Protein AF-A0AAD4LVZ8-F1 (afdb_monomer)

InterPro domains:
  IPR027417 P-loop containing nucleoside triphosphate hydrolase [SSF52540] (159-221)
  IPR052980 Crinkler effector [PTHR33129] (155-335)

Mean predicted aligned error: 11.31 Å

Secondary structure (DSSP, 8-state):
------------------------TT-EEEE-TTS-EEEEEPPPSSS--HHHHHHTS-GGGS--TTPPPHHHHHHHHHT-S-TT-EEE----------HHHHHHHHHHHHHHHHHHHTTS-GGGT-EEEE-SSTT-EEEEE-HHHHHHHTGGGGT---S-EEE-HHHHHHHHHHHHHHHHTTTTT--EEEEE--TTSSHHHHHHHHHHHHHHTT--EEEEEETTEEEEEETTEEEEE-S---PPPTT-EEEEE--SS--S--HHHHHTBSTTSBEEEEEE-S-GGGTHHHHHHTT-EEEEPPPPPHHHHHHHHHHTT--HHHHHHHHHHH-S-HHHHHHHHH-GGGHHHHHHHHHHHHHHHHHHHHHH-SS---TTTTTTT-EEEES-SSTTTTT-EEEE---HHHHHHHHHHHHTS-HHHHHHHHHHHHH-GGGHHHHHHHHHHHHHHHHHH-TTS--------------

Solvent-accessible surface area (backbone atoms only — not comparable to full-atom values): 27096 Å² total; per-residue (Å²): 145,79,87,82,84,81,83,81,83,81,89,85,83,91,84,86,82,91,85,84,85,85,89,65,92,70,61,47,83,43,84,46,100,80,81,49,76,34,46,41,46,71,72,70,93,62,100,68,63,67,64,63,56,49,63,68,57,73,59,84,81,53,92,62,88,87,68,77,51,56,68,55,52,47,56,51,44,74,70,37,94,58,74,70,59,56,76,58,68,72,80,71,79,74,83,70,68,52,68,66,62,54,51,54,51,35,45,58,21,41,45,40,42,42,77,67,25,51,63,27,68,66,75,80,58,48,44,81,46,80,42,95,54,88,91,46,70,44,42,26,33,46,43,69,52,44,57,70,37,34,44,53,66,70,73,46,82,70,62,58,50,75,58,51,72,65,51,54,54,52,50,53,57,50,55,51,50,63,70,48,15,62,83,64,55,25,16,31,36,40,36,29,31,49,82,40,54,46,58,71,57,43,54,50,50,50,51,52,54,33,27,23,68,58,43,40,34,31,42,52,72,52,59,48,25,32,37,42,37,51,98,90,44,56,47,75,42,80,49,84,54,74,85,53,60,69,74,19,36,33,38,27,72,32,43,96,89,25,44,55,72,30,63,38,53,60,77,24,43,33,62,71,28,22,37,34,42,36,32,33,54,80,49,56,92,45,44,51,66,60,30,61,76,32,51,30,45,56,36,33,46,55,62,49,49,73,67,53,47,32,43,55,36,44,76,73,73,44,60,56,66,66,40,50,57,44,34,57,45,74,25,52,37,52,46,60,46,52,48,38,72,77,36,61,87,48,47,66,59,52,51,50,51,34,45,50,38,24,41,52,47,59,71,58,48,54,76,78,54,99,68,72,76,50,76,89,39,32,72,68,57,33,43,48,30,31,70,38,92,49,81,86,34,17,51,40,68,27,46,36,57,76,16,73,58,50,42,49,41,40,52,55,41,40,71,72,46,56,73,65,59,39,50,41,34,54,55,43,39,59,70,34,81,43,27,51,79,47,28,55,59,54,48,54,52,47,53,50,52,50,53,70,74,39,84,83,59,78,80,80,82,75,75,74,79,76,79,79,76,84,125

pLDDT: mean 81.74, std 21.36, range [22.52, 98.69]

Organism: NCBI:txid376703

Foldseek 3Di:
DDDDDDDDDDDDDPDDDDDDDDDDPDWDFDQDPVRATWTKGFDDDDDDDVLVVLVVPPCVVPPDPPDDDSVRQVVVLVPDPCVGIRIDRPPPPPPCPDVVNLQVLVQVLQQLLLVPQALADPVVFKDWFCFPPNVDIWIKGAQVSCVSSSCVSLVDDDGMQTDAPLLVLVVVLQVVCLVCCLVQFAQAEEEEWADQQCLVSSLVVVVSVCSNVNFWEWEDRAQAKIWTQHPVGIDIDRHQDAFAAFRYEYEEEADPRRLEHHPNSLNQGTSGGYHYYYYDYPQCVSPVVSCVVRVYHYFYGAAQDLRSQQSLVVSVVDHSVLSNVLCQQFNRRSVVSVVCVVPVVCVVVLVVLLLVLLLVCLVPQQDDDVPDRCVSNPNRQWTWHFPDSDSVRRRPIAIDRGHPNSLVSNLVSLVPDDPVSNVSNLVRQCPRPRNVPVSVVNVVVNVVVVCVVCVPDDDDPPDPDPPPPPD

Nearest PDB structures (foldseek):
  7dfv-assembly1_B  TM=4.629E-01  e=7.283E-03  Arabidopsis thaliana
  4oi1-assembly1_A  TM=4.804E-01  e=4.986E-02  Caenorhabditis elegans
  4ohz-assembly1_A  TM=3.582E-01  e=1.165E-01  Caenorhabditis elegans
  5f98-assembly1_I  TM=2.697E-01  e=3.887E+00  Homo sapiens

Sequence (471 aa):
MAMSQQVETNSYWERLQDSNPIGSRYLRPAKSHQGRDGFQIEPPGGNKNIFDEIKAIDFSSTNVQGLPSAEELFQHWENSPDRRHLHIIVQVPSVNTPESIKIDLVRGTADRLYCTLWKKPLESIWAPVVVPDPKKTYKYIPQDQLSKLGVKHLGYNEKALLFRDEYRLALNDIEEWSKTRREHDNGGVVIIGHPGLGKTCFLLYLLFHRLSKGLRTAFQILPDSFVLFTDSGAEVFAHRFGELPDGTWALADSNAKNPLPCNSFLDACGPRDAFIVQTSSPDEKRYKTWKKEYNAYGYVMDCFSLTESVALGMIHGFNDQLIKDHCEKWGPSARIMMTLLKKPGLIPEHMRCVKEAARHFIHHFGVHTYNINPSPLSHTLFTIHPKGLSSEYRPIAIMRIETSYLNRFVIEAIAAQDLLQQSEFYFGVSHHSSFKGSAGYMFDMAVLSWLCANSESKELACTPARSVRHN

Structure (mmCIF, N/CA/C/O backbone):
data_AF-A0AAD4LVZ8-F1
#
_entry.id   AF-A0AAD4LVZ8-F1
#
loop_
_atom_site.group_PDB
_atom_site.id
_atom_site.type_symbol
_atom_site.label_atom_id
_atom_site.label_alt_id
_atom_site.label_comp_id
_atom_site.label_asym_id
_atom_site.label_entity_id
_atom_site.label_seq_id
_atom_site.pdbx_PDB_ins_code
_atom_site.Cartn_x
_atom_site.Cartn_y
_atom_site.Cartn_z
_atom_site.occupancy
_atom_site.B_iso_or_equiv
_atom_site.auth_seq_id
_atom_site.auth_comp_id
_atom_site.auth_asym_id
_atom_site.auth_atom_id
_atom_site.pdbx_PDB_model_num
ATOM 1 N N . MET A 1 1 ? 12.621 54.392 -6.111 1.00 38.19 1 MET A N 1
ATOM 2 C CA . MET A 1 1 ? 11.979 54.143 -4.803 1.00 38.19 1 MET A CA 1
ATOM 3 C C . MET A 1 1 ? 11.037 52.961 -4.954 1.00 38.19 1 MET A C 1
ATOM 5 O O . MET A 1 1 ? 9.911 53.135 -5.388 1.00 38.19 1 MET A O 1
ATOM 9 N N . ALA A 1 2 ? 11.535 51.760 -4.682 1.00 26.72 2 ALA A N 1
ATOM 10 C CA . ALA A 1 2 ? 10.748 50.537 -4.578 1.00 26.72 2 ALA A CA 1
ATOM 11 C C . ALA A 1 2 ? 11.467 49.676 -3.536 1.00 26.72 2 ALA A C 1
ATOM 13 O O . ALA A 1 2 ? 12.626 49.311 -3.730 1.00 26.72 2 ALA A O 1
ATOM 14 N N . MET A 1 3 ? 10.830 49.490 -2.382 1.00 24.28 3 MET A N 1
ATOM 15 C CA . MET A 1 3 ? 11.366 48.712 -1.271 1.00 24.28 3 MET A CA 1
ATOM 16 C C . MET A 1 3 ? 11.213 47.223 -1.577 1.00 24.28 3 MET A C 1
ATOM 18 O O . MET A 1 3 ? 10.105 46.706 -1.679 1.00 24.28 3 MET A O 1
ATOM 22 N N . SER A 1 4 ? 12.357 46.562 -1.715 1.00 22.52 4 SER A N 1
ATOM 23 C CA . SER A 1 4 ? 12.526 45.115 -1.668 1.00 22.52 4 SER A CA 1
ATOM 24 C C . SER A 1 4 ? 12.443 44.661 -0.208 1.00 22.52 4 SER A C 1
ATOM 26 O O . SER A 1 4 ? 13.279 45.069 0.596 1.00 22.52 4 SER A O 1
ATOM 28 N N . GLN A 1 5 ? 11.465 43.823 0.139 1.00 24.41 5 GLN A N 1
ATOM 29 C CA . GLN A 1 5 ? 11.477 43.060 1.389 1.00 24.41 5 GLN A CA 1
ATOM 30 C C . GLN A 1 5 ? 11.963 41.640 1.094 1.00 24.41 5 GLN A C 1
ATOM 32 O O . GLN A 1 5 ? 11.228 40.805 0.573 1.00 24.41 5 GLN A O 1
ATOM 37 N N . GLN A 1 6 ? 13.230 41.391 1.429 1.00 22.86 6 GLN A N 1
ATOM 38 C CA . GLN A 1 6 ? 13.752 40.054 1.677 1.00 22.86 6 GLN A CA 1
ATOM 39 C C . GLN A 1 6 ? 13.217 39.589 3.035 1.00 22.86 6 GLN A C 1
ATOM 41 O O . GLN A 1 6 ? 13.383 40.277 4.040 1.00 22.86 6 GLN A O 1
ATOM 46 N N . VAL A 1 7 ? 12.570 38.426 3.061 1.00 22.97 7 VAL A N 1
ATOM 47 C CA . VAL A 1 7 ? 12.257 37.714 4.302 1.00 22.97 7 VAL A CA 1
ATOM 48 C C . VAL A 1 7 ? 13.391 36.724 4.539 1.00 22.97 7 VAL A C 1
ATOM 50 O O . VAL A 1 7 ? 13.455 35.671 3.909 1.00 22.97 7 VAL A O 1
ATOM 53 N N . GLU A 1 8 ? 14.307 37.094 5.428 1.00 22.52 8 GLU A N 1
ATOM 54 C CA . GLU A 1 8 ? 15.280 36.185 6.029 1.00 22.52 8 GLU A CA 1
ATOM 55 C C . GLU A 1 8 ? 14.557 35.286 7.040 1.00 22.52 8 GLU A C 1
ATOM 57 O O . GLU A 1 8 ? 14.100 35.737 8.091 1.00 22.52 8 GLU A O 1
ATOM 62 N N . THR A 1 9 ? 14.441 33.993 6.744 1.00 23.27 9 THR A N 1
ATOM 63 C CA . THR A 1 9 ? 14.051 32.997 7.747 1.00 23.27 9 THR A CA 1
ATOM 64 C C . THR A 1 9 ? 15.297 32.504 8.472 1.00 23.27 9 THR A C 1
ATOM 66 O O . THR A 1 9 ? 16.033 31.663 7.957 1.00 23.27 9 THR A O 1
ATOM 69 N N . ASN A 1 10 ? 15.517 33.042 9.672 1.00 23.52 10 ASN A N 1
ATOM 70 C CA . ASN A 1 10 ? 16.535 32.595 10.618 1.00 23.52 10 ASN A CA 1
ATOM 71 C C . ASN A 1 10 ? 16.346 31.115 11.000 1.00 23.52 10 ASN A C 1
ATOM 73 O O . ASN A 1 10 ? 15.270 30.691 11.427 1.00 23.52 10 ASN A O 1
ATOM 77 N N . SER A 1 11 ? 17.424 30.341 10.872 1.00 26.58 11 SER A N 1
ATOM 78 C CA . SER A 1 11 ? 17.553 28.951 11.308 1.00 26.58 11 SER A CA 1
ATOM 79 C C . SER A 1 11 ? 17.775 28.875 12.820 1.00 26.58 11 SER A C 1
ATOM 81 O O . SER A 1 11 ? 18.769 29.396 13.324 1.00 26.58 11 SER A O 1
ATOM 83 N N . TYR A 1 12 ? 16.886 28.193 13.543 1.00 23.55 12 TYR A N 1
ATOM 84 C CA . TYR A 1 12 ? 17.000 27.994 14.990 1.00 23.55 12 TYR A CA 1
ATOM 85 C C . TYR A 1 12 ? 16.577 26.567 15.372 1.00 23.55 12 TYR A C 1
ATOM 87 O O . TYR A 1 12 ? 15.450 26.379 15.804 1.00 23.55 12 TYR A O 1
ATOM 95 N N . TRP A 1 13 ? 17.443 25.556 15.174 1.00 23.14 13 TRP A N 1
ATOM 96 C CA . TRP A 1 13 ? 17.206 24.172 15.650 1.00 23.14 13 TRP A CA 1
ATOM 97 C C . TRP A 1 13 ? 18.479 23.358 15.971 1.00 23.14 13 TRP A C 1
ATOM 99 O O . TRP A 1 13 ? 18.510 22.144 15.787 1.00 23.14 13 TRP A O 1
ATOM 109 N N . GLU A 1 14 ? 19.515 23.982 16.535 1.00 26.09 14 GLU A N 1
ATOM 110 C CA . GLU A 1 14 ? 20.622 23.244 17.168 1.00 26.09 14 GLU A CA 1
ATOM 111 C C . GLU A 1 14 ? 20.559 23.355 18.693 1.00 26.09 14 GLU A C 1
ATOM 113 O O . GLU A 1 14 ? 21.086 24.298 19.288 1.00 26.09 14 GLU A O 1
ATOM 118 N N . ARG A 1 15 ? 19.872 22.381 19.305 1.00 25.23 15 ARG A N 1
ATOM 119 C CA . ARG A 1 15 ? 20.125 21.777 20.631 1.00 25.23 15 ARG A CA 1
ATOM 120 C C . ARG A 1 15 ? 18.861 21.060 21.096 1.00 25.23 15 ARG A C 1
ATOM 122 O O . ARG A 1 15 ? 17.878 21.726 21.382 1.00 25.23 15 ARG A O 1
ATOM 129 N N . LEU A 1 16 ? 18.913 19.726 21.148 1.00 23.91 16 LEU A N 1
ATOM 130 C CA . LEU A 1 16 ? 18.199 18.821 22.069 1.00 23.91 16 LEU A CA 1
ATOM 131 C C . LEU A 1 16 ? 18.490 17.374 21.622 1.00 23.91 16 LEU A C 1
ATOM 133 O O . LEU A 1 16 ? 17.663 16.688 21.026 1.00 23.91 16 LEU A O 1
ATOM 137 N N . GLN A 1 17 ? 19.727 16.941 21.861 1.00 27.09 17 GLN A N 1
ATOM 138 C CA . GLN A 1 17 ? 20.044 15.530 22.073 1.00 27.09 17 GLN A CA 1
ATOM 139 C C . GLN A 1 17 ? 20.122 15.315 23.589 1.00 27.09 17 GLN A C 1
ATOM 141 O O . GLN A 1 17 ? 20.462 16.242 24.319 1.00 27.09 17 GLN A O 1
ATOM 146 N N . ASP A 1 18 ? 19.780 14.103 24.018 1.00 28.66 18 ASP A N 1
ATOM 147 C CA . ASP A 1 18 ? 19.755 13.600 25.398 1.00 28.66 18 ASP A CA 1
ATOM 148 C C . ASP A 1 18 ? 18.473 13.856 26.202 1.00 28.66 18 ASP A C 1
ATOM 150 O O . ASP A 1 18 ? 18.377 14.712 27.075 1.00 28.66 18 ASP A O 1
ATOM 154 N N . SER A 1 19 ? 17.473 13.004 25.967 1.00 26.59 19 SER A N 1
ATOM 155 C CA . SER A 1 19 ? 16.708 12.386 27.060 1.00 26.59 19 SER A CA 1
ATOM 156 C C . SER A 1 19 ? 15.875 11.221 26.530 1.00 26.59 19 SER A C 1
ATOM 158 O O . SER A 1 19 ? 15.034 11.356 25.648 1.00 26.59 19 SER A O 1
ATOM 160 N N . ASN A 1 20 ? 16.158 10.041 27.069 1.00 29.19 20 ASN A N 1
ATOM 161 C CA . ASN A 1 20 ? 15.504 8.781 26.755 1.00 29.19 20 ASN A CA 1
ATOM 162 C C . ASN A 1 20 ? 14.672 8.382 27.987 1.00 29.19 20 ASN A C 1
ATOM 164 O O . ASN A 1 20 ? 15.285 8.066 29.010 1.00 29.19 20 ASN A O 1
ATOM 168 N N . PRO A 1 21 ? 13.325 8.386 27.965 1.00 32.00 21 PRO A N 1
ATOM 169 C CA . PRO A 1 21 ? 12.545 7.820 29.053 1.00 32.00 21 PRO A CA 1
ATOM 170 C C . PRO A 1 21 ? 12.014 6.427 28.680 1.00 32.00 21 PRO A C 1
ATOM 172 O O . PRO A 1 21 ? 11.078 6.268 27.908 1.00 32.00 21 PRO A O 1
ATOM 175 N N . ILE A 1 22 ? 12.691 5.426 29.247 1.00 29.64 22 ILE A N 1
ATOM 176 C CA . ILE A 1 22 ? 12.160 4.270 29.994 1.00 29.64 22 ILE A CA 1
ATOM 177 C C . ILE A 1 22 ? 10.875 3.604 29.458 1.00 29.64 22 ILE A C 1
ATOM 179 O O . ILE A 1 22 ? 9.775 4.117 29.631 1.00 29.64 22 ILE A O 1
ATOM 183 N N . GLY A 1 23 ? 11.018 2.354 28.988 1.00 26.33 23 GLY A N 1
ATOM 184 C CA . GLY A 1 23 ? 9.883 1.453 28.745 1.00 26.33 23 GLY A CA 1
ATOM 185 C C . GLY A 1 23 ? 10.187 0.029 28.250 1.00 26.33 23 GLY A C 1
ATOM 186 O O . GLY A 1 23 ? 9.300 -0.594 27.686 1.00 26.33 23 GLY A O 1
ATOM 187 N N . SER A 1 24 ? 11.401 -0.507 28.430 1.00 26.31 24 SER A N 1
ATOM 188 C CA . SER A 1 24 ? 11.720 -1.930 28.188 1.00 26.31 24 SER A CA 1
ATOM 189 C C . SER A 1 24 ? 12.714 -2.455 29.231 1.00 26.31 24 SER A C 1
ATOM 191 O O . SER A 1 24 ? 13.847 -2.825 28.942 1.00 26.31 24 SER A O 1
ATOM 193 N N . ARG A 1 25 ? 12.303 -2.471 30.500 1.00 36.03 25 ARG A N 1
ATOM 194 C CA . ARG A 1 25 ? 12.926 -3.369 31.488 1.00 36.03 25 ARG A CA 1
ATOM 195 C C . ARG A 1 25 ? 12.305 -4.733 31.156 1.00 36.03 25 ARG A C 1
ATOM 197 O O . ARG A 1 25 ? 11.087 -4.818 31.187 1.00 36.03 25 ARG A O 1
ATOM 204 N N . TYR A 1 26 ? 12.977 -5.719 30.559 1.00 48.09 26 TYR A N 1
ATOM 205 C CA . TYR A 1 26 ? 14.022 -6.556 31.164 1.00 48.09 26 TYR A CA 1
ATOM 206 C C . TYR A 1 26 ? 14.916 -7.275 30.126 1.00 48.09 26 TYR A C 1
ATOM 208 O O . TYR A 1 26 ? 15.480 -8.324 30.413 1.00 48.09 26 TYR A O 1
ATOM 216 N N . LEU A 1 27 ? 15.070 -6.734 28.914 1.00 34.72 27 LEU A N 1
ATOM 217 C CA . LEU A 1 27 ? 16.003 -7.282 27.923 1.00 34.72 27 LEU A CA 1
ATOM 218 C C . LEU A 1 27 ? 16.840 -6.147 27.344 1.00 34.72 27 LEU A C 1
ATOM 220 O O . LEU A 1 27 ? 16.356 -5.356 26.532 1.00 34.72 27 LEU A O 1
ATOM 224 N N . ARG A 1 28 ? 18.103 -6.049 27.772 1.00 41.31 28 ARG A N 1
ATOM 225 C CA . ARG A 1 28 ? 19.060 -5.134 27.139 1.00 41.31 28 ARG A CA 1
ATOM 226 C C . ARG A 1 28 ? 19.768 -5.856 25.991 1.00 41.31 28 ARG A C 1
ATOM 228 O O . ARG A 1 28 ? 20.288 -6.953 26.211 1.00 41.31 28 ARG A O 1
ATOM 235 N N . PRO A 1 29 ? 19.836 -5.256 24.790 1.00 37.34 29 PRO A N 1
ATOM 236 C CA . PRO A 1 29 ? 20.762 -5.701 23.760 1.00 37.34 29 PRO A CA 1
ATOM 237 C C . PRO A 1 29 ? 22.194 -5.530 24.275 1.00 37.34 29 PRO A C 1
ATOM 239 O O . PRO A 1 29 ? 22.608 -4.413 24.592 1.00 37.34 29 PRO A O 1
ATOM 242 N N . ALA A 1 30 ? 22.954 -6.618 24.357 1.00 42.81 30 ALA A N 1
ATOM 243 C CA . ALA A 1 30 ? 24.376 -6.565 24.675 1.00 42.81 30 ALA A CA 1
ATOM 244 C C . ALA A 1 30 ? 25.180 -6.679 23.372 1.00 42.81 30 ALA A C 1
ATOM 246 O O . ALA A 1 30 ? 25.111 -7.696 22.683 1.00 42.81 30 ALA A O 1
ATOM 247 N N . LYS A 1 31 ? 25.952 -5.641 23.023 1.00 37.62 31 LYS A N 1
ATOM 248 C CA . LYS A 1 31 ? 26.923 -5.720 21.921 1.00 37.62 31 LYS A CA 1
ATOM 249 C C . LYS A 1 31 ? 28.208 -6.364 22.434 1.00 37.62 31 LYS A C 1
ATOM 251 O O . LYS A 1 31 ? 28.909 -5.774 23.252 1.00 37.62 31 LYS A O 1
ATOM 256 N N . SER A 1 32 ? 28.538 -7.553 21.938 1.00 42.25 32 SER A N 1
ATOM 257 C CA . SER A 1 32 ? 29.861 -8.151 22.159 1.00 42.25 32 SER A CA 1
ATOM 258 C C . SER A 1 32 ? 30.907 -7.533 21.218 1.00 42.25 32 SER A C 1
ATOM 260 O O . SER A 1 32 ? 30.592 -7.165 20.086 1.00 42.25 32 SER A O 1
ATOM 262 N N . HIS A 1 33 ? 32.178 -7.477 21.639 1.00 37.50 33 HIS A N 1
ATOM 263 C CA . HIS A 1 33 ? 33.317 -7.062 20.794 1.00 37.50 33 HIS A CA 1
ATOM 264 C C . HIS A 1 33 ? 33.541 -7.950 19.547 1.00 37.50 33 HIS A C 1
ATOM 266 O O . HIS A 1 33 ? 34.402 -7.646 18.730 1.00 37.50 33 HIS A O 1
ATOM 272 N N . GLN A 1 34 ? 32.761 -9.023 19.367 1.00 40.59 34 GLN A N 1
ATOM 273 C CA . GLN A 1 34 ? 32.839 -9.944 18.226 1.00 40.59 34 GLN A CA 1
ATOM 274 C C . GLN A 1 34 ? 31.624 -9.870 17.280 1.00 40.59 34 GLN A C 1
ATOM 276 O O . GLN A 1 34 ? 31.426 -10.777 16.477 1.00 40.59 34 GLN A O 1
ATOM 281 N N . GLY A 1 35 ? 30.783 -8.831 17.370 1.00 35.12 35 GLY A N 1
ATOM 282 C CA . GLY A 1 35 ? 29.659 -8.651 16.438 1.00 35.12 35 GLY A CA 1
ATOM 283 C C . GLY A 1 35 ? 28.525 -9.673 16.595 1.00 35.12 35 GLY A C 1
ATOM 284 O O . GLY A 1 35 ? 27.796 -9.925 15.641 1.00 35.12 35 GLY A O 1
ATOM 285 N N . ARG A 1 36 ? 28.376 -10.280 17.780 1.00 40.81 36 ARG A N 1
ATOM 286 C CA . ARG A 1 36 ? 27.235 -11.149 18.115 1.00 40.81 36 ARG A CA 1
ATOM 287 C C . ARG A 1 36 ? 26.182 -10.363 18.886 1.00 40.81 36 ARG A C 1
ATOM 289 O O . ARG A 1 36 ? 26.535 -9.714 19.877 1.00 40.81 36 ARG A O 1
ATOM 296 N N . ASP A 1 37 ? 24.931 -10.488 18.456 1.00 39.41 37 ASP A N 1
ATOM 297 C CA . ASP A 1 37 ? 23.758 -9.999 19.176 1.00 39.41 37 ASP A CA 1
ATOM 298 C C . ASP A 1 37 ? 23.392 -10.986 20.295 1.00 39.41 37 ASP A C 1
ATOM 300 O O . ASP A 1 37 ? 23.342 -12.198 20.079 1.00 39.41 37 ASP A O 1
ATOM 304 N N . GLY A 1 38 ? 23.158 -10.478 21.505 1.00 44.59 38 GLY A N 1
ATOM 305 C CA . GLY A 1 38 ? 22.741 -11.273 22.659 1.00 44.59 38 GLY A CA 1
ATOM 306 C C . GLY A 1 38 ? 21.788 -10.500 23.565 1.00 44.59 38 GLY A C 1
ATOM 307 O O . GLY A 1 38 ? 21.745 -9.266 23.536 1.00 44.59 38 GLY A O 1
ATOM 308 N N . PHE A 1 39 ? 21.032 -11.234 24.379 1.00 48.81 39 PHE A N 1
ATOM 309 C CA . PHE A 1 39 ? 20.129 -10.671 25.378 1.00 48.81 39 PHE A CA 1
ATOM 310 C C . PHE A 1 39 ? 20.720 -10.848 26.778 1.00 48.81 39 PHE A C 1
ATOM 312 O O . PHE A 1 39 ? 21.251 -11.910 27.108 1.00 48.81 39 PHE A O 1
ATOM 319 N N . GLN A 1 40 ? 20.631 -9.804 27.600 1.00 49.97 40 GLN A N 1
ATOM 320 C CA . GLN A 1 40 ? 20.998 -9.855 29.013 1.00 49.97 40 GLN A CA 1
ATOM 321 C C . GLN A 1 40 ? 19.736 -9.789 29.875 1.00 49.97 40 GLN A C 1
ATOM 323 O O . GLN A 1 40 ? 18.935 -8.865 29.712 1.00 49.97 40 GLN A O 1
ATOM 328 N N . ILE A 1 41 ? 19.591 -10.752 30.790 1.00 55.19 41 ILE A N 1
ATOM 329 C CA . ILE A 1 41 ? 18.571 -10.754 31.842 1.00 55.19 41 ILE A CA 1
ATOM 330 C C . ILE A 1 41 ? 19.263 -10.304 33.135 1.00 55.19 41 ILE A C 1
ATOM 332 O O . ILE A 1 41 ? 20.213 -10.944 33.591 1.00 55.19 41 ILE A O 1
ATOM 336 N N . GLU A 1 42 ? 18.834 -9.172 33.694 1.00 51.03 42 GLU A N 1
ATOM 337 C CA . GLU A 1 42 ? 19.275 -8.709 35.017 1.00 51.03 42 GLU A CA 1
ATOM 338 C C . GLU A 1 42 ? 18.366 -9.335 36.091 1.00 51.03 42 GLU A C 1
ATOM 340 O O . GLU A 1 42 ? 17.150 -9.372 35.885 1.00 51.03 42 GLU A O 1
ATOM 345 N N . PRO A 1 43 ? 18.901 -9.818 37.228 1.00 49.44 43 PRO A N 1
ATOM 346 C CA . PRO A 1 43 ? 18.076 -10.371 38.295 1.00 49.44 43 PRO A CA 1
ATOM 347 C C . PRO A 1 43 ? 17.134 -9.294 38.863 1.00 49.44 43 PRO A C 1
ATOM 349 O O . PRO A 1 43 ? 17.519 -8.121 38.953 1.00 49.44 43 PRO A O 1
ATOM 352 N N . PRO A 1 44 ? 15.904 -9.656 39.265 1.00 49.16 44 PRO A N 1
ATOM 353 C CA . PRO A 1 44 ? 14.948 -8.687 39.773 1.00 49.16 44 PRO A CA 1
ATOM 354 C C . PRO A 1 44 ? 15.438 -8.049 41.079 1.00 49.16 44 PRO A C 1
ATOM 356 O O . PRO A 1 44 ? 15.947 -8.710 41.982 1.00 49.16 44 PRO A O 1
ATOM 359 N N . GLY A 1 45 ? 15.218 -6.741 41.213 1.00 43.31 45 GLY A N 1
ATOM 360 C CA . GLY A 1 45 ? 15.222 -6.096 42.522 1.00 43.31 45 GLY A CA 1
ATOM 361 C C . GLY A 1 45 ? 13.977 -6.527 43.300 1.00 43.31 45 GLY A C 1
ATOM 362 O O . GLY A 1 45 ? 12.872 -6.110 42.957 1.00 43.31 45 GLY A O 1
ATOM 363 N N . GLY A 1 46 ? 14.151 -7.358 44.331 1.00 55.34 46 GLY A N 1
ATOM 364 C CA . GLY A 1 46 ? 13.079 -7.853 45.208 1.00 55.34 46 GLY A CA 1
ATOM 365 C C . GLY A 1 46 ? 12.833 -9.366 45.105 1.00 55.34 46 GLY A C 1
ATOM 366 O O . GLY A 1 46 ? 13.331 -10.015 44.196 1.00 55.34 46 GLY A O 1
ATOM 367 N N . ASN A 1 47 ? 12.058 -9.916 46.054 1.00 46.94 47 ASN A N 1
ATOM 368 C CA . ASN A 1 47 ? 11.754 -11.348 46.288 1.00 46.94 47 ASN A CA 1
ATOM 369 C C . ASN A 1 47 ? 10.980 -12.069 45.148 1.00 46.94 47 ASN A C 1
ATOM 371 O O . ASN A 1 47 ? 10.047 -12.828 45.406 1.00 46.94 47 ASN A O 1
ATOM 375 N N . LYS A 1 48 ? 11.309 -11.837 43.875 1.00 55.72 48 LYS A N 1
ATOM 376 C CA . LYS A 1 48 ? 10.758 -12.608 42.752 1.00 55.72 48 LYS A CA 1
ATOM 377 C C . LYS A 1 48 ? 11.679 -13.773 42.398 1.00 55.72 48 LYS A C 1
ATOM 379 O O . LYS A 1 48 ? 12.898 -13.628 42.385 1.00 55.72 48 LYS A O 1
ATOM 384 N N . ASN A 1 49 ? 11.078 -14.926 42.119 1.00 76.19 49 ASN A N 1
ATOM 385 C CA . ASN A 1 49 ? 11.785 -16.142 41.743 1.00 76.19 49 ASN A CA 1
ATOM 386 C C . ASN A 1 49 ? 12.186 -16.080 40.259 1.00 76.19 49 ASN A C 1
ATOM 388 O O . ASN A 1 49 ? 11.328 -16.026 39.382 1.00 76.19 49 ASN A O 1
ATOM 392 N N . ILE A 1 50 ? 13.490 -16.112 39.980 1.00 70.88 50 ILE A N 1
ATOM 393 C CA . ILE A 1 50 ? 14.045 -16.090 38.618 1.00 70.88 50 ILE A CA 1
ATOM 394 C C . ILE A 1 50 ? 13.567 -17.273 37.756 1.00 70.88 50 ILE A C 1
ATOM 396 O O . ILE A 1 50 ? 13.510 -17.166 36.534 1.00 70.88 50 ILE A O 1
ATOM 400 N N . PHE A 1 51 ? 13.166 -18.386 38.378 1.00 68.00 51 PHE A N 1
ATOM 401 C CA . PHE A 1 51 ? 12.619 -19.547 37.678 1.00 68.00 51 PHE A CA 1
ATOM 402 C C . PHE A 1 51 ? 11.284 -19.248 36.986 1.00 68.00 51 PHE A C 1
ATOM 404 O O . PHE A 1 51 ? 11.070 -19.672 35.851 1.00 68.00 51 PHE A O 1
ATOM 411 N N . ASP A 1 52 ? 10.412 -18.471 37.635 1.00 71.25 52 ASP A N 1
ATOM 412 C CA . ASP A 1 52 ? 9.117 -18.086 37.065 1.00 71.25 52 ASP A CA 1
ATOM 413 C C . ASP A 1 52 ? 9.303 -17.138 35.870 1.00 71.25 52 ASP A C 1
ATOM 415 O O . ASP A 1 52 ? 8.541 -17.191 34.905 1.00 71.25 52 ASP A O 1
ATOM 419 N N . GLU A 1 53 ? 10.361 -16.318 35.887 1.00 68.12 53 GLU A N 1
ATOM 420 C CA . GLU A 1 53 ? 10.722 -15.459 34.756 1.00 68.12 53 GLU A CA 1
ATOM 421 C C . GLU A 1 53 ? 11.299 -16.261 33.583 1.00 68.12 53 GLU A C 1
ATOM 423 O O . GLU A 1 53 ? 10.903 -16.019 32.446 1.00 68.12 53 GLU A O 1
ATOM 428 N N . ILE A 1 54 ? 12.159 -17.258 33.834 1.00 69.25 54 ILE A N 1
ATOM 429 C CA . ILE A 1 54 ? 12.673 -18.156 32.783 1.00 69.25 54 ILE A CA 1
ATOM 430 C C . ILE A 1 54 ? 11.525 -18.950 32.139 1.00 69.25 54 ILE A C 1
ATOM 432 O O . ILE A 1 54 ? 11.502 -19.103 30.919 1.00 69.25 54 ILE A O 1
ATOM 436 N N . LYS A 1 55 ? 10.535 -19.399 32.925 1.00 70.25 55 LYS A N 1
ATOM 437 C CA . LYS A 1 55 ? 9.331 -20.083 32.414 1.00 70.25 55 LYS A CA 1
ATOM 438 C C . LYS A 1 55 ? 8.401 -19.189 31.604 1.00 70.25 55 LYS A C 1
ATOM 440 O O . LYS A 1 55 ? 7.701 -19.689 30.727 1.00 70.25 55 LYS A O 1
ATOM 445 N N . ALA A 1 56 ? 8.380 -17.889 31.886 1.00 69.00 56 ALA A N 1
ATOM 446 C CA . ALA A 1 56 ? 7.586 -16.929 31.126 1.00 69.00 56 ALA A CA 1
ATOM 447 C C . ALA A 1 56 ? 8.172 -16.632 29.731 1.00 69.00 56 ALA A C 1
ATOM 449 O O . ALA A 1 56 ? 7.494 -16.016 28.905 1.00 69.00 56 ALA A O 1
ATOM 450 N N . ILE A 1 57 ? 9.409 -17.062 29.448 1.00 65.12 57 ILE A N 1
ATOM 451 C CA . ILE A 1 57 ? 10.020 -16.941 28.123 1.00 65.12 57 ILE A CA 1
ATOM 452 C C . ILE A 1 57 ? 9.449 -18.037 27.218 1.00 65.12 57 ILE A C 1
ATOM 454 O O . ILE A 1 57 ? 9.821 -19.207 27.295 1.00 65.12 57 ILE A O 1
ATOM 458 N N . ASP A 1 58 ? 8.533 -17.646 26.335 1.00 58.66 58 ASP A N 1
ATOM 459 C CA . ASP A 1 58 ? 7.931 -18.555 25.364 1.00 58.66 58 ASP A CA 1
ATOM 460 C C . ASP A 1 58 ? 8.870 -18.830 24.174 1.00 58.66 58 ASP A C 1
ATOM 462 O O . ASP A 1 58 ? 8.894 -18.108 23.170 1.00 58.66 58 ASP A O 1
ATOM 466 N N . PHE A 1 59 ? 9.627 -19.923 24.274 1.00 57.56 59 PHE A N 1
ATOM 467 C CA . PHE A 1 59 ? 10.485 -20.417 23.193 1.00 57.56 59 PHE A CA 1
ATOM 468 C C . PHE A 1 59 ? 9.714 -21.132 22.070 1.00 57.56 59 PHE A C 1
ATOM 470 O O . PHE A 1 59 ? 10.296 -21.402 21.018 1.00 57.56 59 PHE A O 1
ATOM 477 N N . SER A 1 60 ? 8.411 -21.409 22.231 1.00 50.22 60 SER A N 1
ATOM 478 C CA . SER A 1 60 ? 7.617 -22.126 21.218 1.00 50.22 60 SER A CA 1
ATOM 479 C C . SER A 1 60 ? 7.426 -21.328 19.920 1.00 50.22 60 SER A C 1
ATOM 481 O O . SER A 1 60 ? 7.159 -21.898 18.861 1.00 50.22 60 SER A O 1
ATOM 483 N N . SER A 1 61 ? 7.621 -20.008 19.977 1.00 43.44 61 SER A N 1
ATOM 484 C CA . SER A 1 61 ? 7.542 -19.108 18.822 1.00 43.44 61 SER A CA 1
ATOM 485 C C . SER A 1 61 ? 8.796 -19.131 17.933 1.00 43.44 61 SER A C 1
ATOM 487 O O . SER A 1 61 ? 8.735 -18.771 16.753 1.00 43.44 61 SER A O 1
ATOM 489 N N . THR A 1 62 ? 9.934 -19.579 18.468 1.00 47.16 62 THR A N 1
ATOM 490 C CA . THR A 1 62 ? 11.195 -19.709 17.737 1.00 47.16 62 THR A CA 1
ATOM 491 C C . THR A 1 62 ? 11.321 -21.151 17.276 1.00 47.16 62 THR A C 1
ATOM 493 O O . THR A 1 62 ? 11.554 -22.042 18.079 1.00 47.16 62 THR A O 1
ATOM 496 N N . ASN A 1 63 ? 11.132 -21.407 15.984 1.00 43.56 63 ASN A N 1
ATOM 497 C CA . ASN A 1 63 ? 11.140 -22.741 15.368 1.00 43.56 63 ASN A CA 1
ATOM 498 C C . ASN A 1 63 ? 12.566 -23.365 15.330 1.00 43.56 63 ASN A C 1
ATOM 500 O O . ASN A 1 63 ? 13.046 -23.792 14.281 1.00 43.56 63 ASN A O 1
ATOM 504 N N . VAL A 1 64 ? 13.290 -23.322 16.451 1.00 54.78 64 VAL A N 1
ATOM 505 C CA . VAL A 1 64 ? 14.699 -23.695 16.611 1.00 54.78 64 VAL A CA 1
ATOM 506 C C . VAL A 1 64 ? 14.752 -25.033 17.345 1.00 54.78 64 VAL A C 1
ATOM 508 O O . VAL A 1 64 ? 14.432 -25.118 18.528 1.00 54.78 64 VAL A O 1
ATOM 511 N N . GLN A 1 65 ? 15.143 -26.095 16.641 1.00 54.56 65 GLN A N 1
ATOM 512 C CA . GLN A 1 65 ? 15.383 -27.399 17.262 1.00 54.56 65 GLN A CA 1
ATOM 513 C C . GLN A 1 65 ? 16.663 -27.354 18.112 1.00 54.56 65 GLN A C 1
ATOM 515 O O . GLN A 1 65 ? 17.680 -26.832 17.658 1.00 54.56 65 GLN A O 1
ATOM 520 N N . GLY A 1 66 ? 16.616 -27.922 19.323 1.00 70.12 66 GLY A N 1
ATOM 521 C CA . GLY A 1 66 ? 17.787 -28.075 20.200 1.00 70.12 66 GLY A CA 1
ATOM 522 C C . GLY A 1 66 ? 18.027 -26.948 21.211 1.00 70.12 66 GLY A C 1
ATOM 523 O O . GLY A 1 66 ? 19.123 -26.867 21.760 1.00 70.12 66 GLY A O 1
ATOM 524 N N . LEU A 1 67 ? 17.042 -26.079 21.468 1.00 69.19 67 LEU A N 1
ATOM 525 C CA . LEU A 1 67 ? 17.110 -25.170 22.616 1.00 69.19 67 LEU A CA 1
ATOM 526 C C . LEU A 1 67 ? 16.957 -25.961 23.930 1.00 69.19 67 LEU A C 1
ATOM 528 O O . LEU A 1 67 ? 16.082 -26.830 23.989 1.00 69.19 67 LEU A O 1
ATOM 532 N N . PRO A 1 68 ? 17.760 -25.667 24.973 1.00 76.19 68 PRO A N 1
ATOM 533 C CA . PRO A 1 68 ? 17.566 -26.267 26.286 1.00 76.19 68 PRO A CA 1
ATOM 534 C C . PRO A 1 68 ? 16.200 -25.867 26.859 1.00 76.19 68 PRO A C 1
ATOM 536 O O . PRO A 1 68 ? 15.736 -24.743 26.651 1.00 76.19 68 PRO A O 1
ATOM 539 N N . SER A 1 69 ? 15.559 -26.771 27.592 1.00 81.19 69 SER A N 1
ATOM 540 C CA . SER A 1 69 ? 14.329 -26.487 28.336 1.00 81.19 69 SER A CA 1
ATOM 541 C C . SER A 1 69 ? 14.552 -25.409 29.408 1.00 81.19 69 SER A C 1
ATOM 543 O O . SER A 1 69 ? 15.681 -25.149 29.833 1.00 81.19 69 SER A O 1
ATOM 545 N N . ALA A 1 70 ? 13.469 -24.783 29.878 1.00 72.50 70 ALA A N 1
ATOM 546 C CA . ALA A 1 70 ? 13.525 -23.811 30.974 1.00 72.50 70 ALA A CA 1
ATOM 547 C C . ALA A 1 70 ? 14.200 -24.406 32.226 1.00 72.50 70 ALA A C 1
ATOM 549 O O . ALA A 1 70 ? 15.020 -23.749 32.866 1.00 72.50 70 ALA A O 1
ATOM 550 N N . GLU A 1 71 ? 13.910 -25.672 32.527 1.00 76.69 71 GLU A N 1
ATOM 551 C CA . GLU A 1 71 ? 14.551 -26.453 33.581 1.00 76.69 71 GLU A CA 1
ATOM 552 C C . GLU A 1 71 ? 16.062 -26.638 33.356 1.00 76.69 71 GLU A C 1
ATOM 554 O O . GLU A 1 71 ? 16.837 -26.469 34.294 1.00 76.69 71 GLU A O 1
ATOM 559 N N . GLU A 1 72 ? 16.513 -26.913 32.129 1.00 81.19 72 GLU A N 1
ATOM 560 C CA . GLU A 1 72 ? 17.946 -27.038 31.812 1.00 81.19 72 GLU A CA 1
ATOM 561 C C . GLU A 1 72 ? 18.685 -25.696 31.927 1.00 81.19 72 GLU A C 1
ATOM 563 O O . GLU A 1 72 ? 19.798 -25.645 32.455 1.00 81.19 72 GLU A O 1
ATOM 568 N N . LEU A 1 73 ? 18.060 -24.597 31.490 1.00 80.12 73 LEU A N 1
ATOM 569 C CA . LEU A 1 73 ? 18.608 -23.243 31.636 1.00 80.12 73 LEU A CA 1
ATOM 570 C C . LEU A 1 73 ? 18.710 -22.830 33.105 1.00 80.12 73 LEU A C 1
ATOM 572 O O . LEU A 1 73 ? 19.720 -22.257 33.520 1.00 80.12 73 LEU A O 1
ATOM 576 N N . PHE A 1 74 ? 17.688 -23.142 33.899 1.00 81.00 74 PHE A N 1
ATOM 577 C CA . PHE A 1 74 ? 17.695 -22.872 35.330 1.00 81.00 74 PHE A CA 1
ATOM 578 C C . PHE A 1 74 ? 18.748 -23.706 36.060 1.00 81.00 74 PHE A C 1
ATOM 580 O O . PHE A 1 74 ? 19.522 -23.158 36.842 1.00 81.00 74 PHE A O 1
ATOM 587 N N . GLN A 1 75 ? 18.854 -25.000 35.749 1.00 81.50 75 GLN A N 1
ATOM 588 C CA . GLN A 1 75 ? 19.869 -25.867 36.342 1.00 81.50 75 GLN A CA 1
ATOM 589 C C . GLN A 1 75 ? 21.286 -25.396 35.990 1.00 81.50 75 GLN A C 1
ATOM 591 O O . GLN A 1 75 ? 22.188 -25.445 36.828 1.00 81.50 75 GLN A O 1
ATOM 596 N N . HIS A 1 76 ? 21.492 -24.901 34.767 1.00 79.94 76 HIS A N 1
ATOM 597 C CA . HIS A 1 76 ? 22.758 -24.299 34.357 1.00 79.94 76 HIS A CA 1
ATOM 598 C C . HIS A 1 76 ? 23.061 -23.005 35.129 1.00 79.94 76 HIS A C 1
ATOM 600 O O . HIS A 1 76 ? 24.192 -22.806 35.571 1.00 79.94 76 HIS A O 1
ATOM 606 N N . TRP A 1 77 ? 22.055 -22.150 35.345 1.00 83.94 77 TRP A N 1
ATOM 607 C CA . TRP A 1 77 ? 22.190 -20.937 36.154 1.00 83.94 77 TRP A CA 1
ATOM 608 C C . TRP A 1 77 ? 22.507 -21.240 37.626 1.00 83.94 77 TRP A C 1
ATOM 610 O O . TRP A 1 77 ? 23.422 -20.635 38.183 1.00 83.94 77 TRP A O 1
ATOM 620 N N . GLU A 1 78 ? 21.821 -22.205 38.250 1.00 81.31 78 GLU A N 1
ATOM 621 C CA . GLU A 1 78 ? 22.068 -22.603 39.646 1.00 81.31 78 GLU A CA 1
ATOM 622 C C . GLU A 1 78 ? 23.497 -23.107 39.878 1.00 81.31 78 GLU A C 1
ATOM 624 O O . GLU A 1 78 ? 24.085 -22.861 40.942 1.00 81.31 78 GLU A O 1
ATOM 629 N N . ASN A 1 79 ? 24.040 -23.794 38.870 1.00 81.56 79 ASN A N 1
ATOM 630 C CA . ASN A 1 79 ? 25.381 -24.365 38.865 1.00 81.56 79 ASN A CA 1
ATOM 631 C C . ASN A 1 79 ? 26.466 -23.363 38.428 1.00 81.56 79 ASN A C 1
ATOM 633 O O . ASN A 1 79 ? 27.654 -23.678 38.518 1.00 81.56 79 ASN A O 1
ATOM 637 N N . SER A 1 80 ? 26.092 -22.162 37.971 1.00 78.88 80 SER A N 1
ATOM 638 C CA . SER A 1 80 ? 27.052 -21.122 37.601 1.00 78.88 80 SER A CA 1
ATOM 639 C C . SER A 1 80 ? 27.696 -20.508 38.854 1.00 78.88 80 SER A C 1
ATOM 641 O O . SER A 1 80 ? 26.982 -20.103 39.778 1.00 78.88 80 SER A O 1
ATOM 643 N N . PRO A 1 81 ? 29.037 -20.369 38.902 1.00 76.06 81 PRO A N 1
ATOM 644 C CA . PRO A 1 81 ? 29.736 -19.736 40.023 1.00 76.06 81 PRO A CA 1
ATOM 645 C C . PRO A 1 81 ? 29.416 -18.238 40.161 1.00 76.06 81 PRO A C 1
ATOM 647 O O . PRO A 1 81 ? 29.613 -17.671 41.235 1.00 76.06 81 PRO A O 1
ATOM 650 N N . ASP A 1 82 ? 28.885 -17.600 39.111 1.00 73.50 82 ASP A N 1
ATOM 651 C CA . ASP A 1 82 ? 28.388 -16.224 39.147 1.00 73.50 82 ASP A CA 1
ATOM 652 C C . ASP A 1 82 ? 26.870 -16.207 38.922 1.00 73.50 82 ASP A C 1
ATOM 654 O O . ASP A 1 82 ? 26.371 -15.990 37.818 1.00 73.50 82 ASP A O 1
ATOM 658 N N . ARG A 1 83 ? 26.111 -16.427 40.003 1.00 73.88 83 ARG A N 1
ATOM 659 C CA . ARG A 1 83 ? 24.631 -16.411 40.020 1.00 73.88 83 ARG A CA 1
ATOM 660 C C . ARG A 1 83 ? 24.014 -15.038 39.728 1.00 73.88 83 ARG A C 1
ATOM 662 O O . ARG A 1 83 ? 22.806 -14.859 39.855 1.00 73.88 83 ARG A O 1
ATOM 669 N N . ARG A 1 84 ? 24.825 -14.040 39.378 1.00 71.94 84 ARG A N 1
ATOM 670 C CA . ARG A 1 84 ? 24.369 -12.663 39.170 1.00 71.94 84 ARG A CA 1
ATOM 671 C C . ARG A 1 84 ? 23.880 -12.402 37.751 1.00 71.94 84 ARG A C 1
ATOM 673 O O . ARG A 1 84 ? 23.080 -11.491 37.580 1.00 71.94 84 ARG A O 1
ATOM 680 N N . HIS A 1 85 ? 24.307 -13.187 36.757 1.00 64.69 85 HIS A N 1
ATOM 681 C CA . HIS A 1 85 ? 23.955 -12.940 35.356 1.00 64.69 85 HIS A CA 1
ATOM 682 C C . HIS A 1 85 ? 23.781 -14.246 34.574 1.00 64.69 85 HIS A C 1
ATOM 684 O O . HIS A 1 85 ? 24.675 -15.089 34.555 1.00 64.69 85 HIS A O 1
ATOM 690 N N . LEU A 1 86 ? 22.646 -14.395 33.884 1.00 70.12 86 LEU A N 1
ATOM 691 C CA . LEU A 1 86 ? 22.440 -15.443 32.883 1.00 70.12 86 LEU A CA 1
ATOM 692 C C . LEU A 1 86 ? 22.506 -14.809 31.489 1.00 70.12 86 LEU A C 1
ATOM 694 O O . LEU A 1 86 ? 21.634 -14.027 31.110 1.00 70.12 86 LEU A O 1
ATOM 698 N N . HIS A 1 87 ? 23.546 -15.139 30.723 1.00 64.56 87 HIS A N 1
ATOM 699 C CA . HIS A 1 87 ? 23.669 -14.734 29.324 1.00 64.56 87 HIS A CA 1
ATOM 700 C C . HIS A 1 87 ? 23.192 -15.870 28.422 1.00 64.56 87 HIS A C 1
ATOM 702 O O . HIS A 1 87 ? 23.907 -16.849 28.219 1.00 64.56 87 HIS A O 1
ATOM 708 N N . ILE A 1 88 ? 21.996 -15.730 27.851 1.00 70.56 88 ILE A N 1
ATOM 709 C CA . ILE A 1 88 ? 21.497 -16.666 26.842 1.00 70.56 88 ILE A CA 1
ATOM 710 C C . ILE A 1 88 ? 21.872 -16.107 25.468 1.00 70.56 88 ILE A C 1
ATOM 712 O O . ILE A 1 88 ? 21.230 -15.195 24.944 1.00 70.56 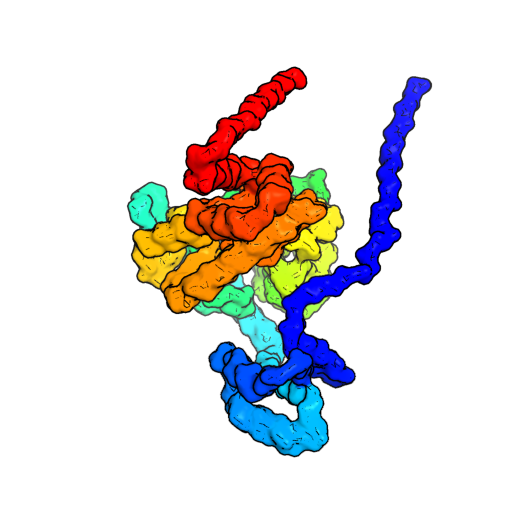88 ILE A O 1
ATOM 716 N N . ILE A 1 89 ? 22.943 -16.641 24.880 1.00 61.88 89 ILE A N 1
ATOM 717 C CA . ILE A 1 89 ? 23.319 -16.338 23.496 1.00 61.88 89 ILE A CA 1
ATOM 718 C C . ILE A 1 89 ? 22.589 -17.332 22.597 1.00 61.88 89 ILE A C 1
ATOM 720 O O . ILE A 1 89 ? 23.058 -18.446 22.373 1.00 61.88 89 ILE A O 1
ATOM 724 N N . VAL A 1 90 ? 21.434 -16.931 22.067 1.00 54.41 90 VAL A N 1
ATOM 725 C CA . VAL A 1 90 ? 20.756 -17.705 21.025 1.00 54.41 90 VAL A CA 1
ATOM 726 C C . VAL A 1 90 ? 21.464 -17.425 19.703 1.00 54.41 90 VAL A C 1
ATOM 728 O O . VAL A 1 90 ? 21.191 -16.430 19.033 1.00 54.41 90 VAL A O 1
ATOM 731 N N . GLN A 1 91 ? 22.388 -18.302 19.312 1.00 41.94 91 GLN A N 1
ATOM 732 C CA . GLN A 1 91 ? 22.833 -18.350 17.923 1.00 41.94 91 GLN A CA 1
ATOM 733 C C . GLN A 1 91 ? 21.685 -18.910 17.088 1.00 41.94 91 GLN A C 1
ATOM 735 O O . GLN A 1 91 ? 21.576 -20.116 16.893 1.00 41.94 91 GLN A O 1
ATOM 740 N N . VAL A 1 92 ? 20.816 -18.031 16.590 1.00 44.78 92 VAL A N 1
ATOM 741 C CA . VAL A 1 92 ? 19.963 -18.393 15.461 1.00 44.78 92 VAL A CA 1
ATOM 742 C C . VAL A 1 92 ? 20.930 -18.649 14.311 1.00 44.78 92 VAL A C 1
ATOM 744 O O . VAL A 1 92 ? 21.658 -17.719 13.945 1.00 44.78 92 VAL A O 1
ATOM 747 N N . PRO A 1 93 ? 21.004 -19.869 13.748 1.00 36.84 93 PRO A N 1
ATOM 748 C CA . PRO A 1 93 ? 21.748 -20.068 12.524 1.00 36.84 93 PRO A CA 1
ATOM 749 C C . PRO A 1 93 ? 21.100 -19.128 11.522 1.00 36.84 93 PRO A C 1
ATOM 751 O O . PRO A 1 93 ? 19.965 -19.349 11.092 1.00 36.84 93 PRO A O 1
ATOM 754 N N . SER A 1 94 ? 21.781 -18.033 11.187 1.00 43.56 94 SER A N 1
ATOM 755 C CA . SER A 1 94 ? 21.432 -17.327 9.977 1.00 43.56 94 SER A CA 1
ATOM 756 C C . SER A 1 94 ? 21.618 -18.378 8.904 1.00 43.56 94 SER A C 1
ATOM 758 O O . SER A 1 94 ? 22.750 -18.766 8.606 1.00 43.56 94 SER A O 1
ATOM 760 N N . VAL A 1 95 ? 20.513 -18.905 8.374 1.00 45.72 95 VAL A N 1
ATOM 7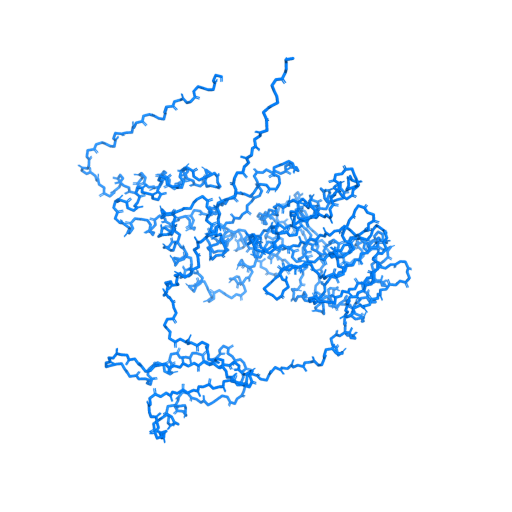61 C CA . VAL A 1 95 ? 20.528 -19.638 7.117 1.00 45.72 95 VAL A CA 1
ATOM 762 C C . VAL A 1 95 ? 20.874 -18.578 6.078 1.00 45.72 95 VAL A C 1
ATOM 764 O O . VAL A 1 95 ? 20.020 -18.061 5.357 1.00 45.72 95 VAL A O 1
ATOM 767 N N . ASN A 1 96 ? 22.147 -18.178 6.078 1.00 51.31 96 ASN A N 1
ATOM 768 C CA . ASN A 1 96 ? 22.797 -17.392 5.062 1.00 51.31 96 ASN A CA 1
ATOM 769 C C . ASN A 1 96 ? 22.786 -18.305 3.849 1.00 51.31 96 ASN A C 1
ATOM 771 O O . ASN A 1 96 ? 23.764 -18.981 3.551 1.00 51.31 96 ASN A O 1
ATOM 775 N N . THR A 1 97 ? 21.640 -18.368 3.171 1.00 58.09 97 THR A N 1
ATOM 776 C CA . THR A 1 97 ? 21.634 -18.716 1.761 1.00 58.09 97 THR A CA 1
ATOM 777 C C . THR A 1 97 ? 22.662 -17.775 1.150 1.00 58.09 97 THR A C 1
ATOM 779 O O . THR A 1 97 ? 22.473 -16.557 1.282 1.00 58.09 97 THR A O 1
ATOM 782 N N . PRO A 1 98 ? 23.766 -18.308 0.594 1.00 67.94 98 PRO A N 1
ATOM 783 C CA . PRO A 1 98 ? 24.802 -17.491 -0.003 1.00 67.94 98 PRO A CA 1
ATOM 784 C C . PRO A 1 98 ? 24.151 -16.464 -0.920 1.00 67.94 98 PRO A C 1
ATOM 786 O O . PRO A 1 98 ? 23.199 -16.780 -1.638 1.00 67.94 98 PRO A O 1
ATOM 789 N N . GLU A 1 99 ? 24.614 -15.222 -0.854 1.00 74.62 99 GLU A N 1
ATOM 790 C CA . GLU A 1 99 ? 24.044 -14.115 -1.623 1.00 74.62 99 GLU A CA 1
ATOM 791 C C . GLU A 1 99 ? 23.990 -14.432 -3.128 1.00 74.62 99 GLU A C 1
ATOM 793 O O . GLU A 1 99 ? 23.011 -14.106 -3.797 1.00 74.62 99 GLU A O 1
ATOM 798 N N . SER A 1 100 ? 24.955 -15.217 -3.618 1.00 73.62 100 SER A N 1
ATOM 799 C CA . SER A 1 100 ? 24.970 -15.795 -4.965 1.00 73.62 100 SER A CA 1
ATOM 800 C C . SER A 1 100 ? 23.727 -16.633 -5.295 1.00 73.62 100 SER A C 1
ATOM 802 O O . SER A 1 100 ? 23.102 -16.411 -6.329 1.00 73.62 100 SER A O 1
ATOM 804 N N . ILE A 1 101 ? 23.293 -17.528 -4.396 1.00 72.00 101 ILE A N 1
ATOM 805 C CA . ILE A 1 101 ? 22.089 -18.357 -4.596 1.00 72.00 101 ILE A CA 1
ATOM 806 C C . ILE A 1 101 ? 20.840 -17.473 -4.713 1.00 72.00 101 ILE A C 1
ATOM 808 O O . ILE A 1 101 ? 19.926 -17.775 -5.482 1.00 72.00 101 ILE A O 1
ATOM 812 N N . LYS A 1 102 ? 20.787 -16.356 -3.978 1.00 85.00 102 LYS A N 1
ATOM 813 C CA . LYS A 1 102 ? 19.663 -15.415 -4.074 1.00 85.00 102 LYS A CA 1
ATOM 814 C C . LYS A 1 102 ? 19.640 -14.707 -5.429 1.00 85.00 102 LYS A C 1
ATOM 816 O O . LYS A 1 102 ? 18.563 -14.583 -6.007 1.00 85.00 102 LYS A O 1
ATOM 821 N N . ILE A 1 103 ? 20.798 -14.296 -5.948 1.00 89.44 103 ILE A N 1
ATOM 822 C CA . ILE A 1 103 ? 20.910 -13.606 -7.241 1.00 89.44 103 ILE A CA 1
ATOM 823 C C . ILE A 1 103 ? 20.465 -14.509 -8.397 1.00 89.44 103 ILE A C 1
ATOM 825 O O . ILE A 1 103 ? 19.703 -14.059 -9.251 1.00 89.44 103 ILE A O 1
ATOM 829 N N . ASP A 1 104 ? 20.857 -15.784 -8.413 1.00 92.81 104 ASP A N 1
ATOM 830 C CA . ASP A 1 104 ? 20.468 -16.697 -9.498 1.00 92.81 104 ASP A CA 1
ATOM 831 C C . ASP A 1 104 ? 18.960 -17.003 -9.495 1.00 92.81 104 ASP A C 1
ATOM 833 O O . ASP A 1 104 ? 18.316 -17.025 -10.548 1.00 92.81 104 ASP A O 1
ATOM 837 N N . LEU A 1 105 ? 18.355 -17.159 -8.310 1.00 94.38 105 LEU A N 1
ATOM 838 C CA . LEU A 1 105 ? 16.901 -17.315 -8.173 1.00 94.38 105 LEU A CA 1
ATOM 839 C C . LEU A 1 105 ? 16.138 -16.068 -8.637 1.00 94.38 105 LEU A C 1
ATOM 841 O O . LEU A 1 105 ? 15.075 -16.175 -9.263 1.00 94.38 105 LEU A O 1
ATOM 845 N N . VAL A 1 106 ? 16.680 -14.889 -8.332 1.00 94.94 106 VAL A N 1
ATOM 846 C CA . VAL A 1 106 ? 16.161 -13.605 -8.802 1.00 94.94 106 VAL A CA 1
ATOM 847 C C . VAL A 1 106 ? 16.267 -13.507 -10.321 1.00 94.94 106 VAL A C 1
ATOM 849 O O . VAL A 1 106 ? 15.266 -13.187 -10.957 1.00 94.94 106 VAL A O 1
ATOM 852 N N . ARG A 1 107 ? 17.417 -13.853 -10.914 1.00 96.12 107 ARG A N 1
ATOM 853 C CA . ARG A 1 107 ? 17.621 -13.841 -12.371 1.00 96.12 107 ARG A CA 1
ATOM 854 C C . ARG A 1 107 ? 16.614 -14.743 -13.078 1.00 96.12 107 ARG A C 1
ATOM 856 O O . ARG A 1 107 ? 15.867 -14.274 -13.926 1.00 96.12 107 ARG A O 1
ATOM 863 N N . GLY A 1 108 ? 16.469 -15.991 -12.628 1.00 97.12 108 GLY A N 1
ATOM 864 C CA . GLY A 1 108 ? 15.473 -16.898 -13.205 1.00 97.12 108 GLY A CA 1
ATOM 865 C C . GLY A 1 108 ? 14.028 -16.400 -13.048 1.00 97.12 108 GLY A C 1
ATOM 866 O O . GLY A 1 108 ? 13.169 -16.704 -13.872 1.00 97.12 108 GLY A O 1
ATOM 867 N N . THR A 1 109 ? 13.730 -15.629 -11.999 1.00 97.19 109 THR A N 1
ATOM 868 C CA . THR A 1 109 ? 12.417 -14.983 -11.814 1.00 97.19 109 THR A CA 1
ATOM 869 C C . THR A 1 109 ? 12.222 -13.812 -12.771 1.00 97.19 109 THR A C 1
ATOM 871 O O . THR A 1 109 ? 11.153 -13.685 -13.367 1.00 97.19 109 THR A O 1
ATOM 874 N N . ALA A 1 110 ? 13.254 -12.992 -12.953 1.00 97.69 110 ALA A N 1
ATOM 875 C CA . ALA A 1 110 ? 13.270 -11.891 -13.901 1.00 97.69 110 ALA A CA 1
ATOM 876 C C . ALA A 1 110 ? 13.036 -12.381 -15.339 1.00 97.69 110 ALA A C 1
ATOM 878 O O . ALA A 1 110 ? 12.139 -11.876 -16.012 1.00 97.69 110 ALA A O 1
ATOM 879 N N . ASP A 1 111 ? 13.738 -13.435 -15.760 1.00 98.25 111 ASP A N 1
ATOM 880 C CA . ASP A 1 111 ? 13.576 -14.037 -17.088 1.00 98.25 111 ASP A CA 1
ATOM 881 C C . ASP A 1 111 ? 12.152 -14.561 -17.307 1.00 98.25 111 ASP A C 1
ATOM 883 O O . ASP A 1 111 ? 11.543 -14.333 -18.353 1.00 98.25 111 ASP A O 1
ATOM 887 N N . ARG A 1 112 ? 11.565 -15.226 -16.301 1.00 98.25 112 ARG A N 1
ATOM 888 C CA . ARG A 1 112 ? 10.172 -15.699 -16.376 1.00 98.25 112 ARG A CA 1
ATOM 889 C C . ARG A 1 112 ? 9.179 -14.552 -16.491 1.00 98.25 112 ARG A C 1
ATOM 891 O O . ARG A 1 112 ? 8.246 -14.652 -17.291 1.00 98.25 112 ARG A O 1
ATOM 898 N N . LEU A 1 113 ? 9.359 -13.482 -15.715 1.00 98.25 113 LEU A N 1
ATOM 899 C CA . LEU A 1 113 ? 8.524 -12.283 -15.805 1.00 98.25 113 LEU A CA 1
ATOM 900 C C . LEU A 1 113 ? 8.630 -11.650 -17.191 1.00 98.25 113 LEU A C 1
ATOM 902 O O . LEU A 1 113 ? 7.601 -11.388 -17.809 1.00 98.25 113 LEU A O 1
ATOM 906 N N . TYR A 1 114 ? 9.849 -11.481 -17.702 1.00 98.50 114 TYR A N 1
ATOM 907 C CA . TYR A 1 114 ? 10.100 -10.940 -19.031 1.00 98.50 114 TYR A CA 1
ATOM 908 C C . TYR A 1 114 ? 9.423 -11.780 -20.117 1.00 98.50 114 TYR A C 1
ATOM 910 O O . TYR A 1 114 ? 8.554 -11.293 -20.834 1.00 98.50 114 TYR A O 1
ATOM 918 N N . CYS A 1 115 ? 9.722 -13.078 -20.177 1.00 98.12 115 CYS A N 1
ATOM 919 C CA . CYS A 1 115 ? 9.156 -13.984 -21.174 1.00 98.12 115 CYS A CA 1
ATOM 920 C C . CYS A 1 115 ? 7.627 -14.091 -21.093 1.00 98.12 115 CYS A C 1
ATOM 922 O O . CYS A 1 115 ? 6.977 -14.323 -22.114 1.00 98.12 115 CYS A O 1
ATOM 924 N N . THR A 1 116 ? 7.034 -13.944 -19.905 1.00 98.06 116 THR A N 1
ATOM 925 C CA . THR A 1 116 ? 5.580 -14.072 -19.722 1.00 98.06 116 THR A CA 1
ATOM 926 C C . THR A 1 116 ? 4.838 -12.771 -20.008 1.00 98.06 116 THR A C 1
ATOM 928 O O . THR A 1 116 ? 3.748 -12.825 -20.570 1.00 98.06 116 THR A O 1
ATOM 931 N N . LEU A 1 117 ? 5.412 -11.620 -19.651 1.00 98.25 117 LEU A N 1
ATOM 932 C CA . LEU A 1 117 ? 4.699 -10.342 -19.639 1.00 98.25 117 LEU A CA 1
ATOM 933 C C . LEU A 1 117 ? 5.202 -9.330 -20.663 1.00 98.25 117 LEU A C 1
ATOM 935 O O . LEU A 1 117 ? 4.430 -8.456 -21.032 1.00 98.25 117 LEU A O 1
ATOM 939 N N . TRP A 1 118 ? 6.444 -9.409 -21.145 1.00 98.56 118 TRP A N 1
ATOM 940 C CA . TRP A 1 118 ? 6.988 -8.383 -22.038 1.00 98.56 118 TRP A CA 1
ATOM 941 C C . TRP A 1 118 ? 6.183 -8.269 -23.336 1.00 98.56 118 TRP A C 1
ATOM 943 O O . TRP A 1 118 ? 6.124 -9.219 -24.120 1.00 98.56 118 TRP A O 1
ATOM 953 N N . LYS A 1 119 ? 5.561 -7.100 -23.556 1.00 98.00 119 LYS A N 1
ATOM 954 C CA . LYS A 1 119 ? 4.685 -6.810 -24.710 1.00 98.00 119 LYS A CA 1
ATOM 955 C C . LYS A 1 119 ? 3.532 -7.820 -24.855 1.00 98.00 119 LYS A C 1
ATOM 957 O O . LYS A 1 119 ? 3.065 -8.086 -25.962 1.00 98.00 119 LYS A O 1
ATOM 962 N N . LYS A 1 120 ? 3.079 -8.402 -23.738 1.00 98.06 120 LYS A N 1
ATOM 963 C CA . LYS A 1 120 ? 1.973 -9.366 -23.673 1.00 98.06 120 LYS A CA 1
ATOM 964 C C . LYS A 1 120 ? 0.865 -8.838 -22.763 1.00 98.06 120 LYS A C 1
ATOM 966 O O . LYS A 1 120 ? 1.172 -8.285 -21.711 1.00 98.06 120 LYS A O 1
ATOM 971 N N . PRO A 1 121 ? -0.415 -9.022 -23.123 1.00 97.69 121 PRO A N 1
ATOM 972 C CA . PRO A 1 121 ? -1.528 -8.509 -22.331 1.00 97.69 121 PRO A CA 1
ATOM 973 C C . PRO A 1 121 ? -1.546 -9.126 -20.925 1.00 97.69 121 PRO A C 1
ATOM 975 O O . PRO A 1 121 ? -1.383 -10.343 -20.771 1.00 97.69 121 PRO A O 1
ATOM 978 N N . LEU A 1 122 ? -1.798 -8.301 -19.902 1.00 96.06 122 LEU A N 1
ATOM 979 C CA . LEU A 1 122 ? -1.974 -8.758 -18.513 1.00 96.06 122 LEU A CA 1
ATOM 980 C C . LEU A 1 122 ? -3.130 -9.745 -18.369 1.00 96.06 122 LEU A C 1
ATOM 982 O O . LEU A 1 122 ? -3.131 -10.588 -17.473 1.00 96.06 122 LEU A O 1
ATOM 986 N N . GLU A 1 123 ? -4.087 -9.659 -19.289 1.00 96.62 123 GLU A N 1
ATOM 987 C CA . GLU A 1 123 ? -5.250 -10.520 -19.391 1.00 96.62 123 GLU A CA 1
ATOM 988 C C . GLU A 1 123 ? -4.896 -12.005 -19.424 1.00 96.62 123 GLU A C 1
ATOM 990 O O . GLU A 1 123 ? -5.693 -12.839 -19.001 1.00 96.62 123 GLU A O 1
ATOM 995 N N . SER A 1 124 ? -3.694 -12.326 -19.903 1.00 96.00 124 SER A N 1
ATOM 996 C CA . SER A 1 124 ? -3.204 -13.694 -20.035 1.00 96.00 124 SER A CA 1
ATOM 997 C C . SER A 1 124 ? -2.907 -14.395 -18.705 1.00 96.00 124 SER A C 1
ATOM 999 O O . SER A 1 124 ? -2.768 -15.617 -18.700 1.00 96.00 124 SER A O 1
ATOM 1001 N N . ILE A 1 125 ? -2.800 -13.658 -17.592 1.00 96.88 125 ILE A N 1
ATOM 1002 C CA . ILE A 1 125 ? -2.383 -14.217 -16.294 1.00 96.88 125 ILE A CA 1
ATOM 1003 C C . ILE A 1 125 ? -3.347 -13.932 -15.137 1.00 96.88 125 ILE A C 1
ATOM 1005 O O . ILE A 1 125 ? -3.078 -14.353 -14.010 1.00 96.88 125 ILE A O 1
ATOM 1009 N N . TRP A 1 126 ? -4.445 -13.212 -15.374 1.00 96.69 126 TRP A N 1
ATOM 1010 C CA . TRP A 1 126 ? -5.430 -12.919 -14.332 1.00 96.69 126 TRP A CA 1
ATOM 1011 C C . TRP A 1 126 ? -6.679 -13.798 -14.424 1.00 96.69 126 TRP A C 1
ATOM 1013 O O . TRP A 1 126 ? -6.985 -14.393 -15.454 1.00 96.69 126 TRP A O 1
ATOM 1023 N N . ALA A 1 127 ? -7.428 -13.841 -13.331 1.00 97.38 127 ALA A N 1
ATOM 1024 C CA . ALA A 1 127 ? -8.743 -14.446 -13.233 1.00 97.38 127 ALA A CA 1
ATOM 1025 C C . ALA A 1 127 ? -9.752 -13.413 -12.696 1.00 97.38 127 ALA A C 1
ATOM 1027 O O . ALA A 1 127 ? -9.368 -12.504 -11.945 1.00 97.38 127 ALA A O 1
ATOM 1028 N N . PRO A 1 128 ? -11.038 -13.512 -13.072 1.00 97.44 128 PRO A N 1
ATOM 1029 C CA . PRO A 1 128 ? -12.087 -12.697 -12.476 1.00 97.44 128 PRO A CA 1
ATOM 1030 C C . PRO A 1 128 ? -12.480 -13.233 -11.091 1.00 97.44 128 PRO A C 1
ATOM 1032 O O . PRO A 1 128 ? -12.475 -14.439 -10.855 1.00 97.44 128 PRO A O 1
ATOM 1035 N N . VAL A 1 129 ? -12.894 -12.339 -10.195 1.00 96.50 129 VAL A N 1
ATOM 1036 C CA . VAL A 1 129 ? -13.637 -12.678 -8.975 1.00 96.50 129 VAL A CA 1
ATOM 1037 C C . VAL A 1 129 ? -14.915 -11.844 -8.932 1.00 96.50 129 VAL A C 1
ATOM 1039 O O . VAL A 1 129 ? -14.884 -10.610 -8.962 1.00 96.50 129 VAL A O 1
ATOM 1042 N N . VAL A 1 130 ? -16.050 -12.536 -8.907 1.00 95.50 130 VAL A N 1
ATOM 1043 C CA . VAL A 1 130 ? -17.377 -11.922 -8.821 1.00 95.50 130 VAL A CA 1
ATOM 1044 C C . VAL A 1 130 ? -17.729 -11.786 -7.346 1.00 95.50 130 VAL A C 1
ATOM 1046 O O . VAL A 1 130 ? -17.736 -12.778 -6.620 1.00 95.50 130 VAL A O 1
ATOM 1049 N N . VAL A 1 131 ? -17.981 -10.558 -6.901 1.00 95.06 131 VAL A N 1
ATOM 1050 C CA . VAL A 1 131 ? -18.455 -10.284 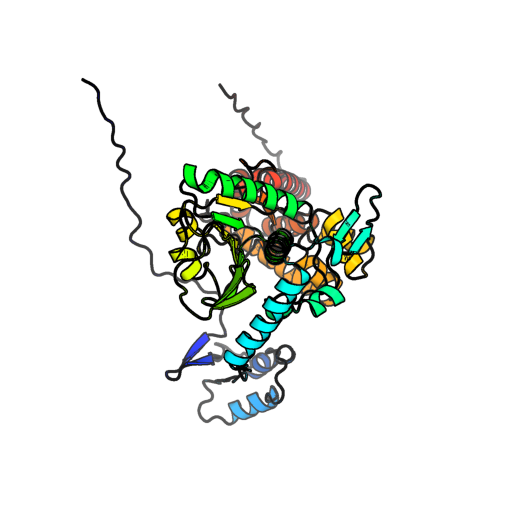-5.538 1.00 95.06 131 VAL A CA 1
ATOM 1051 C C . VAL A 1 131 ? -19.988 -10.264 -5.507 1.00 95.06 131 VAL A C 1
ATOM 1053 O O . VAL A 1 131 ? -20.607 -10.130 -6.560 1.00 95.06 131 VAL A O 1
ATOM 1056 N N . PRO A 1 132 ? -20.630 -10.360 -4.326 1.00 94.19 132 PRO A N 1
ATOM 1057 C CA . PRO A 1 132 ? -22.092 -10.321 -4.220 1.00 94.19 132 PRO A CA 1
ATOM 1058 C C . PRO A 1 132 ? -22.750 -9.045 -4.769 1.00 94.19 132 PRO A C 1
ATOM 1060 O O . PRO A 1 132 ? -23.938 -9.065 -5.073 1.00 94.19 132 PRO A O 1
ATOM 1063 N N . ASP A 1 133 ? -22.007 -7.940 -4.896 1.00 92.88 133 ASP A N 1
ATOM 1064 C CA . ASP A 1 133 ? -22.476 -6.754 -5.618 1.00 92.88 133 ASP A CA 1
ATOM 1065 C C . ASP A 1 133 ? -22.440 -7.031 -7.134 1.00 92.88 133 ASP A C 1
ATOM 1067 O O . ASP A 1 133 ? -21.350 -7.067 -7.716 1.00 92.88 133 ASP A O 1
ATOM 1071 N N . PRO A 1 134 ? -23.599 -7.182 -7.805 1.00 86.00 134 PRO A N 1
ATOM 1072 C CA . PRO A 1 134 ? -23.655 -7.591 -9.208 1.00 86.00 134 PRO A CA 1
ATOM 1073 C C . PRO A 1 134 ? -23.037 -6.561 -10.160 1.00 86.00 134 PRO A C 1
ATOM 1075 O O . PRO A 1 134 ? -22.766 -6.877 -11.316 1.00 86.00 134 PRO A O 1
ATOM 1078 N N . LYS A 1 135 ? -22.814 -5.322 -9.704 1.00 93.62 135 LYS A N 1
ATOM 1079 C CA . LYS A 1 135 ? -22.201 -4.262 -10.513 1.00 93.62 135 LYS A CA 1
ATOM 1080 C C . LYS A 1 135 ? -20.678 -4.282 -10.455 1.00 93.62 135 LYS A C 1
ATOM 1082 O O . LYS A 1 135 ? -20.045 -3.514 -11.180 1.00 93.62 135 LYS A O 1
ATOM 1087 N N . LYS A 1 136 ? -20.079 -5.117 -9.600 1.00 94.88 136 LYS A N 1
ATOM 1088 C CA . LYS A 1 136 ? -18.633 -5.145 -9.390 1.00 94.88 136 LYS A CA 1
ATOM 1089 C C . LYS A 1 136 ? -18.052 -6.524 -9.655 1.00 94.88 136 LYS A C 1
ATOM 1091 O O . LYS A 1 136 ? -18.484 -7.544 -9.134 1.00 94.88 136 LYS A O 1
ATOM 1096 N N . THR A 1 137 ? -17.003 -6.543 -10.460 1.00 96.50 137 THR A N 1
ATOM 1097 C CA . THR A 1 137 ? -16.152 -7.712 -10.670 1.00 96.50 137 THR A CA 1
ATOM 1098 C C . THR A 1 137 ? -14.719 -7.241 -10.560 1.00 96.50 137 THR A C 1
ATOM 1100 O O . THR A 1 137 ? -14.334 -6.264 -11.204 1.00 96.50 137 THR A O 1
ATOM 1103 N N . TYR A 1 138 ? -13.936 -7.933 -9.745 1.00 97.75 138 TYR A N 1
ATOM 1104 C CA . TYR A 1 138 ? -12.519 -7.646 -9.598 1.00 97.75 138 TYR A CA 1
ATOM 1105 C C . TYR A 1 138 ? -11.692 -8.647 -10.387 1.00 97.75 138 TYR A C 1
ATOM 1107 O O . TYR A 1 138 ? -12.179 -9.679 -10.850 1.00 97.75 138 TYR A O 1
ATOM 1115 N N . LYS A 1 139 ? -10.417 -8.321 -10.552 1.00 97.94 139 LYS A N 1
ATOM 1116 C CA . LYS A 1 139 ? -9.447 -9.158 -11.250 1.00 97.94 139 LYS A CA 1
ATOM 1117 C C . LYS A 1 139 ? -8.311 -9.462 -10.294 1.00 97.94 139 LYS A C 1
ATOM 1119 O O . LYS A 1 139 ? -7.965 -8.617 -9.470 1.00 97.94 139 LYS A O 1
ATOM 1124 N N . TYR A 1 140 ? -7.739 -10.650 -10.376 1.00 98.38 140 TYR A N 1
ATOM 1125 C CA . TYR A 1 140 ? -6.617 -11.026 -9.526 1.00 98.38 140 TYR A CA 1
ATOM 1126 C C . TYR A 1 140 ? -5.699 -12.019 -10.227 1.00 98.38 140 TYR A C 1
ATOM 1128 O O . TYR A 1 140 ? -6.111 -12.695 -11.164 1.00 98.38 140 TYR A O 1
ATOM 1136 N N . ILE A 1 141 ? -4.456 -12.124 -9.769 1.00 98.25 141 ILE A N 1
ATOM 1137 C CA . ILE A 1 141 ? -3.529 -13.164 -10.221 1.00 98.25 141 ILE A CA 1
ATOM 1138 C C . ILE A 1 141 ? -3.569 -14.304 -9.193 1.00 98.25 141 ILE A C 1
ATOM 1140 O O . ILE A 1 141 ? -3.260 -14.052 -8.020 1.00 98.25 141 ILE A O 1
ATOM 1144 N N . PRO A 1 142 ? -3.966 -15.527 -9.587 1.00 97.94 142 PRO A N 1
ATOM 1145 C CA . PRO A 1 142 ? -4.078 -16.664 -8.679 1.00 97.94 142 PRO A CA 1
ATOM 1146 C C . PRO A 1 142 ? -2.709 -17.247 -8.290 1.00 97.94 142 PRO A C 1
ATOM 1148 O O . PRO A 1 142 ? -1.670 -16.933 -8.880 1.00 97.94 142 PRO A O 1
ATOM 1151 N N . GLN A 1 143 ? -2.706 -18.104 -7.265 1.00 97.38 143 GLN A N 1
ATOM 1152 C CA . GLN A 1 143 ? -1.485 -18.628 -6.642 1.00 97.38 143 GLN A CA 1
ATOM 1153 C C . GLN A 1 143 ? -0.594 -19.402 -7.613 1.00 97.38 143 GLN A C 1
ATOM 1155 O O . GLN A 1 143 ? 0.631 -19.286 -7.550 1.00 97.38 143 GLN A O 1
ATOM 1160 N N . ASP A 1 144 ? -1.189 -20.214 -8.480 1.00 97.88 144 ASP A N 1
ATOM 1161 C CA . ASP A 1 144 ? -0.491 -21.012 -9.485 1.00 97.88 144 ASP A CA 1
ATOM 1162 C C . ASP A 1 144 ? 0.259 -20.110 -10.474 1.00 97.88 144 ASP A C 1
ATOM 1164 O O . ASP A 1 144 ? 1.438 -20.346 -10.741 1.00 97.88 144 ASP A O 1
ATOM 1168 N N . GLN A 1 145 ? -0.367 -19.015 -10.920 1.00 98.12 145 GLN A N 1
ATOM 1169 C CA . GLN A 1 145 ? 0.275 -18.040 -11.802 1.00 98.12 145 GLN A CA 1
ATOM 1170 C C . GLN A 1 145 ? 1.393 -17.281 -11.081 1.00 98.12 145 GLN A C 1
ATOM 1172 O O . GLN A 1 145 ? 2.502 -17.195 -11.602 1.00 98.12 145 GLN A O 1
ATOM 1177 N N . LEU A 1 146 ? 1.170 -16.806 -9.851 1.00 97.81 146 LEU A N 1
ATOM 1178 C CA . LEU A 1 146 ? 2.227 -16.168 -9.050 1.00 97.81 146 LEU A CA 1
ATOM 1179 C C . LEU A 1 146 ? 3.419 -17.111 -8.819 1.00 97.81 146 LEU A C 1
ATOM 1181 O O . LEU A 1 146 ? 4.579 -16.707 -8.933 1.00 97.81 146 LEU A O 1
ATOM 1185 N N . SER A 1 147 ? 3.141 -18.386 -8.541 1.00 97.25 147 SER A N 1
ATOM 1186 C CA . SER A 1 147 ? 4.164 -19.417 -8.342 1.00 97.25 147 SER A CA 1
ATOM 1187 C C . SER A 1 147 ? 4.946 -19.685 -9.626 1.00 97.25 147 SER A C 1
ATOM 1189 O O . SER A 1 147 ? 6.174 -19.755 -9.577 1.00 97.25 147 SER A O 1
ATOM 1191 N N . LYS A 1 148 ? 4.256 -19.759 -10.772 1.00 97.81 148 LYS A N 1
ATOM 1192 C CA . LYS A 1 148 ? 4.861 -19.901 -12.102 1.00 97.81 148 LYS A CA 1
ATOM 1193 C C . LYS A 1 148 ? 5.761 -18.715 -12.446 1.00 97.81 148 LYS A C 1
ATOM 1195 O O . LYS A 1 148 ? 6.849 -18.916 -12.973 1.00 97.81 148 LYS A O 1
ATOM 1200 N N . LEU A 1 149 ? 5.344 -17.493 -12.118 1.00 97.69 149 LEU A N 1
ATOM 1201 C CA . LEU A 1 149 ? 6.165 -16.294 -12.307 1.00 97.69 149 LEU A CA 1
ATOM 1202 C C . LEU A 1 149 ? 7.375 -16.280 -11.357 1.00 97.69 149 LEU A C 1
ATOM 1204 O O . LEU A 1 149 ? 8.435 -15.776 -11.712 1.00 97.69 149 LEU A O 1
ATOM 1208 N N . GLY A 1 150 ? 7.261 -16.892 -10.176 1.00 97.12 150 GLY A N 1
ATOM 1209 C CA . GLY A 1 150 ? 8.335 -16.966 -9.184 1.00 97.12 150 GLY A CA 1
ATOM 1210 C C . GLY A 1 150 ? 8.440 -15.727 -8.292 1.00 97.12 150 GLY A C 1
ATOM 1211 O O . GLY A 1 150 ? 9.480 -15.504 -7.680 1.00 97.12 150 GLY A O 1
ATOM 1212 N N . VAL A 1 151 ? 7.371 -14.935 -8.170 1.00 96.81 151 VAL A N 1
ATOM 1213 C CA . VAL A 1 151 ? 7.369 -13.633 -7.463 1.00 96.81 151 VAL A CA 1
ATOM 1214 C C . VAL A 1 151 ? 7.724 -13.717 -5.973 1.00 96.81 151 VAL A C 1
ATOM 1216 O O . VAL A 1 151 ? 8.101 -12.713 -5.372 1.00 96.81 151 VAL A O 1
ATOM 1219 N N . LYS A 1 152 ? 7.698 -14.915 -5.376 1.00 96.12 152 LYS A N 1
ATOM 1220 C CA . LYS A 1 152 ? 8.234 -15.168 -4.026 1.00 96.12 152 LYS A CA 1
ATOM 1221 C C . LYS A 1 152 ? 9.703 -14.767 -3.887 1.00 96.12 152 LYS A C 1
ATOM 1223 O O . LYS A 1 152 ? 10.114 -14.288 -2.836 1.00 96.12 152 LYS A O 1
ATOM 1228 N N . HIS A 1 153 ? 10.483 -14.902 -4.961 1.00 94.81 153 HIS A N 1
ATOM 1229 C CA . HIS A 1 153 ? 11.890 -14.498 -4.993 1.00 94.81 153 HIS A CA 1
ATOM 1230 C C . HIS A 1 153 ? 12.064 -12.974 -5.059 1.00 94.81 153 HIS A C 1
ATOM 1232 O O . HIS A 1 153 ? 13.148 -12.478 -4.778 1.00 94.81 153 HIS A O 1
ATOM 1238 N N . LEU A 1 154 ? 10.986 -12.239 -5.353 1.00 93.31 154 LEU A N 1
ATOM 1239 C CA . LEU A 1 154 ? 10.899 -10.782 -5.240 1.00 93.31 154 LEU A CA 1
ATOM 1240 C C . LEU A 1 154 ? 10.308 -10.334 -3.890 1.00 93.31 154 LEU A C 1
ATOM 1242 O O . LEU A 1 154 ? 9.938 -9.176 -3.730 1.00 93.31 154 LEU A O 1
ATOM 1246 N N . GLY A 1 155 ? 10.171 -11.247 -2.921 1.00 91.88 155 GLY A N 1
ATOM 1247 C CA . GLY A 1 155 ? 9.642 -10.951 -1.587 1.00 91.88 155 GLY A CA 1
ATOM 1248 C C . GLY A 1 155 ? 8.117 -11.028 -1.461 1.00 91.88 155 GLY A C 1
ATOM 1249 O O . GLY A 1 155 ? 7.582 -10.703 -0.400 1.00 91.88 155 GLY A O 1
ATOM 1250 N N . TYR A 1 156 ? 7.403 -11.480 -2.497 1.00 94.94 156 TYR A N 1
ATOM 1251 C CA . TYR A 1 156 ? 5.945 -11.595 -2.466 1.00 94.94 156 TYR A CA 1
ATOM 1252 C C . TYR A 1 156 ? 5.467 -13.007 -2.122 1.00 94.94 156 TYR A C 1
ATOM 1254 O O . TYR A 1 156 ? 5.469 -13.902 -2.963 1.00 94.94 156 TYR A O 1
ATOM 1262 N N . ASN A 1 157 ? 5.029 -13.196 -0.877 1.00 94.50 157 ASN A N 1
ATOM 1263 C CA . ASN A 1 157 ? 4.669 -14.512 -0.332 1.00 94.50 157 ASN A CA 1
ATOM 1264 C C . ASN A 1 157 ? 3.156 -14.765 -0.232 1.00 94.50 157 ASN A C 1
ATOM 1266 O O . ASN A 1 157 ? 2.738 -15.778 0.331 1.00 94.50 157 ASN A O 1
ATOM 1270 N N . GLU A 1 158 ? 2.325 -13.854 -0.735 1.00 94.50 158 GLU A N 1
ATOM 1271 C CA . GLU A 1 158 ? 0.874 -14.026 -0.684 1.00 94.50 158 GLU A CA 1
ATOM 1272 C C . GLU A 1 158 ? 0.381 -14.989 -1.770 1.00 94.50 158 GLU A C 1
ATOM 1274 O O . GLU A 1 158 ? 1.011 -15.182 -2.810 1.00 94.50 158 GLU A O 1
ATOM 1279 N N . LYS A 1 159 ? -0.784 -15.596 -1.525 1.00 95.25 159 LYS A N 1
ATOM 1280 C CA . LYS A 1 159 ? -1.378 -16.582 -2.443 1.00 95.25 159 LYS A CA 1
ATOM 1281 C C . LYS A 1 159 ? -2.078 -15.952 -3.645 1.00 95.25 159 LYS A C 1
ATOM 1283 O O . LYS A 1 159 ? -2.411 -16.663 -4.580 1.00 95.25 159 LYS A O 1
ATOM 1288 N N . ALA A 1 160 ? -2.357 -14.657 -3.615 1.00 97.19 160 ALA A N 1
ATOM 1289 C CA . ALA A 1 160 ? -3.072 -13.985 -4.686 1.00 97.19 160 ALA A CA 1
ATOM 1290 C C . ALA A 1 160 ? -2.786 -12.491 -4.671 1.00 97.19 160 ALA A C 1
ATOM 1292 O O . ALA A 1 160 ? -2.620 -11.911 -3.599 1.00 97.19 160 ALA A O 1
ATOM 1293 N N . LEU A 1 161 ? -2.808 -11.875 -5.852 1.00 97.88 161 LEU A N 1
ATOM 1294 C CA . LEU A 1 161 ? -2.646 -10.434 -6.018 1.00 97.88 161 LEU A CA 1
ATOM 1295 C C . LEU A 1 161 ? -3.925 -9.848 -6.624 1.00 97.88 161 LEU A C 1
ATOM 1297 O O . LEU A 1 161 ? -4.183 -10.022 -7.812 1.00 97.88 161 LEU A O 1
ATOM 1301 N N . LEU A 1 162 ? -4.729 -9.174 -5.798 1.00 98.31 162 LEU A N 1
ATOM 1302 C CA . LEU A 1 162 ? -5.960 -8.487 -6.206 1.00 98.31 162 LEU A CA 1
ATOM 1303 C C . LEU A 1 162 ? -5.638 -7.159 -6.904 1.00 98.31 162 LEU A C 1
ATOM 1305 O O . LEU A 1 162 ? -4.881 -6.349 -6.373 1.00 98.31 162 LEU A O 1
ATOM 1309 N N . PHE A 1 163 ? -6.253 -6.906 -8.057 1.00 97.94 163 PHE A N 1
ATOM 1310 C CA . PHE A 1 163 ? -6.198 -5.613 -8.731 1.00 97.94 163 PHE A CA 1
ATOM 1311 C C . PHE A 1 163 ? -7.311 -4.714 -8.199 1.00 97.94 163 PHE A C 1
ATOM 1313 O O . PHE A 1 163 ? -8.496 -4.998 -8.370 1.00 97.94 163 PHE A O 1
ATOM 1320 N N . ARG A 1 164 ? -6.897 -3.635 -7.540 1.00 97.69 164 ARG A N 1
ATOM 1321 C CA . ARG A 1 164 ? -7.773 -2.656 -6.896 1.00 97.69 164 ARG A CA 1
ATOM 1322 C C . ARG A 1 164 ? -8.112 -1.513 -7.838 1.00 97.69 164 ARG A C 1
ATOM 1324 O O . ARG A 1 164 ? -7.304 -1.165 -8.703 1.00 97.69 164 ARG A O 1
ATOM 1331 N N . ASP A 1 165 ? -9.250 -0.871 -7.604 1.00 97.12 165 ASP A N 1
ATOM 1332 C CA . ASP A 1 165 ? -9.592 0.370 -8.308 1.00 97.12 165 ASP A CA 1
ATOM 1333 C C . ASP A 1 165 ? -8.576 1.465 -7.954 1.00 97.12 165 ASP A C 1
ATOM 1335 O O . ASP A 1 165 ? -8.090 2.194 -8.819 1.00 97.12 165 ASP A O 1
ATOM 1339 N N . GLU A 1 166 ? -8.142 1.465 -6.694 1.00 97.81 166 GLU A N 1
ATOM 1340 C CA . GLU A 1 166 ? -7.075 2.312 -6.165 1.00 97.81 166 GLU A CA 1
ATOM 1341 C C . GLU A 1 166 ? -5.773 2.234 -6.976 1.00 97.81 166 GLU A C 1
ATOM 1343 O O . GLU A 1 166 ? -5.103 3.241 -7.193 1.00 97.81 166 GLU A O 1
ATOM 1348 N N . TYR A 1 167 ? -5.410 1.050 -7.478 1.00 98.25 167 TYR A N 1
ATOM 1349 C CA . TYR A 1 167 ? -4.185 0.886 -8.267 1.00 98.25 167 TYR A CA 1
ATOM 1350 C C . TYR A 1 167 ? -4.293 1.555 -9.632 1.00 98.25 167 TYR A C 1
ATOM 1352 O O . TYR A 1 167 ? -3.297 2.029 -10.173 1.00 98.25 167 TYR A O 1
ATOM 1360 N N . ARG A 1 168 ? -5.501 1.614 -10.194 1.00 97.44 168 ARG A N 1
ATOM 1361 C CA . ARG A 1 168 ? -5.747 2.297 -11.464 1.00 97.44 168 ARG A CA 1
ATOM 1362 C C . ARG A 1 168 ? -5.703 3.808 -11.277 1.00 97.44 168 ARG A C 1
ATOM 1364 O O . ARG A 1 168 ? -5.088 4.479 -12.095 1.00 97.44 168 ARG A O 1
ATOM 1371 N N . LEU A 1 169 ? -6.291 4.317 -10.191 1.00 97.38 169 LEU A N 1
ATOM 1372 C CA . LEU A 1 169 ? -6.217 5.737 -9.836 1.00 97.38 169 LEU A CA 1
ATOM 1373 C C . LEU A 1 169 ? -4.762 6.179 -9.644 1.00 97.38 169 LEU A C 1
ATOM 1375 O O . LEU A 1 169 ? -4.325 7.126 -10.288 1.00 97.38 169 LEU A O 1
ATOM 1379 N N . ALA A 1 170 ? -3.994 5.441 -8.837 1.00 97.94 170 ALA A N 1
ATOM 1380 C CA . ALA A 1 170 ? -2.582 5.732 -8.614 1.00 97.94 170 ALA A CA 1
ATOM 1381 C C . ALA A 1 170 ? -1.760 5.666 -9.906 1.00 97.94 170 ALA A C 1
ATOM 1383 O O . ALA A 1 170 ? -0.960 6.555 -10.168 1.00 97.94 170 ALA A O 1
ATOM 1384 N N . LEU A 1 171 ? -1.964 4.642 -10.740 1.00 98.25 171 LEU A N 1
ATOM 1385 C CA . LEU A 1 171 ? -1.273 4.535 -12.025 1.00 98.25 171 LEU A CA 1
ATOM 1386 C C . LEU A 1 171 ? -1.555 5.741 -12.933 1.00 98.25 171 LEU A C 1
ATOM 1388 O O . LEU A 1 171 ? -0.614 6.251 -13.529 1.00 98.25 171 LEU A O 1
ATOM 1392 N N . ASN A 1 172 ? -2.808 6.194 -13.027 1.00 97.69 172 ASN A N 1
ATOM 1393 C CA . ASN A 1 172 ? -3.176 7.332 -13.873 1.00 97.69 172 ASN A CA 1
ATOM 1394 C C . ASN A 1 172 ? -2.463 8.621 -13.432 1.00 97.69 172 ASN A C 1
ATOM 1396 O O . ASN A 1 172 ? -1.829 9.266 -14.264 1.00 97.69 172 ASN A O 1
ATOM 1400 N N . ASP A 1 173 ? -2.509 8.945 -12.133 1.00 97.06 173 ASP A N 1
ATOM 1401 C CA . ASP A 1 173 ? -1.836 10.131 -11.580 1.00 97.06 173 ASP A CA 1
ATOM 1402 C C . ASP A 1 173 ? -0.316 10.061 -11.810 1.00 97.06 173 ASP A C 1
ATOM 1404 O O . ASP A 1 173 ? 0.316 11.027 -12.232 1.00 97.06 173 ASP A O 1
ATOM 1408 N N . ILE A 1 174 ? 0.287 8.886 -11.598 1.00 97.81 174 ILE A N 1
ATOM 1409 C CA . ILE A 1 174 ? 1.729 8.685 -11.784 1.00 97.81 174 ILE A CA 1
ATOM 1410 C C . ILE A 1 174 ? 2.123 8.778 -13.265 1.00 97.81 174 ILE A C 1
ATOM 1412 O O . ILE A 1 174 ? 3.161 9.356 -13.585 1.00 97.81 174 ILE A O 1
ATOM 1416 N N . GLU A 1 175 ? 1.319 8.232 -14.184 1.00 97.75 175 GLU A N 1
ATOM 1417 C CA . GLU A 1 175 ? 1.551 8.381 -15.624 1.00 97.75 175 GLU A CA 1
ATOM 1418 C C . GLU A 1 175 ? 1.491 9.856 -16.042 1.00 97.75 175 GLU A C 1
ATOM 1420 O O . GLU A 1 175 ? 2.338 10.286 -16.827 1.00 97.75 175 GLU A O 1
ATOM 1425 N N . GLU A 1 176 ? 0.549 10.639 -15.511 1.00 96.50 176 GLU A N 1
ATOM 1426 C CA . GLU A 1 176 ? 0.459 12.083 -15.750 1.00 96.50 176 GLU A CA 1
ATOM 1427 C C . GLU A 1 176 ? 1.696 12.826 -15.229 1.00 96.50 176 GLU A C 1
ATOM 1429 O O . GLU A 1 176 ? 2.378 13.497 -16.006 1.00 96.50 176 GLU A O 1
ATOM 1434 N N . TRP A 1 177 ? 2.067 12.618 -13.964 1.00 95.69 177 TRP A N 1
ATOM 1435 C CA . TRP A 1 177 ? 3.261 13.224 -13.364 1.00 95.69 177 TRP A CA 1
ATOM 1436 C C . TRP A 1 177 ? 4.551 12.843 -14.087 1.00 95.69 177 TRP A C 1
ATOM 1438 O O . TRP A 1 177 ? 5.445 13.669 -14.261 1.00 95.69 177 TRP A O 1
ATOM 1448 N N . SER A 1 178 ? 4.651 11.604 -14.572 1.00 95.88 178 SER A N 1
ATOM 1449 C CA . SER A 1 178 ? 5.825 11.164 -15.325 1.00 95.88 178 SER A CA 1
ATOM 1450 C C . SER A 1 178 ? 5.984 11.890 -16.666 1.00 95.88 178 SER A C 1
ATOM 1452 O O . SER A 1 178 ? 7.110 12.044 -17.139 1.00 95.88 178 SER A O 1
ATOM 1454 N N . LYS A 1 179 ? 4.883 12.357 -17.276 1.00 95.38 179 LYS A N 1
ATOM 1455 C CA . LYS A 1 179 ? 4.907 13.114 -18.539 1.00 95.38 179 LYS A CA 1
ATOM 1456 C C . LYS A 1 179 ? 5.363 14.552 -18.318 1.00 95.38 179 LYS A C 1
ATOM 1458 O O . LYS A 1 179 ? 6.158 15.053 -19.106 1.00 95.38 179 LYS A O 1
ATOM 1463 N N . THR A 1 180 ? 4.913 15.187 -17.236 1.00 94.31 180 THR A N 1
ATOM 1464 C CA . THR A 1 180 ? 5.248 16.582 -16.899 1.00 94.31 180 THR A CA 1
ATOM 1465 C C . THR A 1 180 ? 6.529 16.712 -16.070 1.00 94.31 180 THR A C 1
ATOM 1467 O O . THR A 1 180 ? 6.956 17.819 -15.744 1.00 94.31 180 THR A O 1
ATOM 1470 N N . ARG A 1 181 ? 7.214 15.597 -15.768 1.00 93.88 181 ARG A N 1
ATOM 1471 C CA . ARG A 1 181 ? 8.395 15.575 -14.887 1.00 93.88 181 ARG A CA 1
ATOM 1472 C C . ARG A 1 181 ? 9.512 16.543 -15.286 1.00 93.88 181 ARG A C 1
ATOM 1474 O O . ARG A 1 181 ? 10.198 17.072 -14.420 1.00 93.88 181 ARG A O 1
ATOM 1481 N N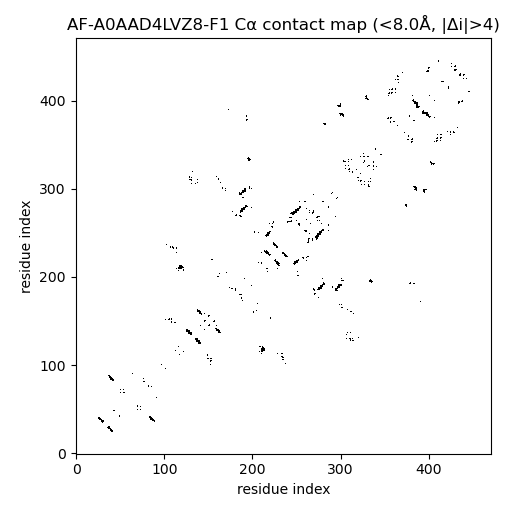 . ARG A 1 182 ? 9.685 16.791 -16.591 1.00 91.75 182 ARG A N 1
ATOM 1482 C CA . ARG A 1 182 ? 10.704 17.714 -17.123 1.00 91.75 182 ARG A CA 1
ATOM 1483 C C . ARG A 1 182 ? 10.369 19.179 -16.860 1.00 91.75 182 ARG A C 1
ATOM 1485 O O . ARG A 1 182 ? 11.278 19.976 -16.681 1.00 91.75 182 ARG A O 1
ATOM 1492 N N . GLU A 1 183 ? 9.085 19.516 -16.843 1.00 93.62 183 GLU A N 1
ATOM 1493 C CA . GLU A 1 183 ? 8.595 20.882 -16.632 1.00 93.62 183 GLU A CA 1
ATOM 1494 C C . GLU A 1 183 ? 8.674 21.277 -15.154 1.00 93.62 183 GLU A C 1
ATOM 1496 O O . GLU A 1 183 ? 8.883 22.443 -14.830 1.00 93.62 183 GLU A O 1
ATOM 1501 N N . HIS A 1 184 ? 8.547 20.293 -14.261 1.00 91.06 184 HIS A N 1
ATOM 1502 C CA . HIS A 1 184 ? 8.511 20.497 -12.814 1.00 91.06 184 HIS A CA 1
ATOM 1503 C C . HIS A 1 184 ? 9.779 20.054 -12.077 1.00 91.06 184 HIS A C 1
ATOM 1505 O O . HIS A 1 184 ? 9.778 20.065 -10.847 1.00 91.06 184 HIS A O 1
ATOM 1511 N N . ASP A 1 185 ? 10.829 19.645 -12.798 1.00 92.75 185 ASP A N 1
ATOM 1512 C CA . ASP A 1 185 ? 12.055 19.082 -12.211 1.00 92.75 185 ASP A CA 1
ATOM 1513 C C . ASP A 1 185 ? 11.745 17.985 -11.171 1.00 92.75 185 ASP A C 1
ATOM 1515 O O . ASP A 1 185 ? 12.203 18.000 -10.032 1.00 92.75 185 ASP A O 1
ATOM 1519 N N . ASN A 1 186 ? 10.841 17.073 -11.536 1.00 92.75 186 ASN A N 1
ATOM 1520 C CA . ASN A 1 186 ? 10.306 16.062 -10.631 1.00 92.75 186 ASN A CA 1
ATOM 1521 C C . ASN A 1 186 ? 11.027 14.722 -10.825 1.00 92.75 186 ASN A C 1
ATOM 1523 O O . ASN A 1 186 ? 10.988 14.123 -11.901 1.00 92.75 186 ASN A O 1
ATOM 1527 N N . GLY A 1 187 ? 11.645 14.220 -9.761 1.00 94.50 187 GLY A N 1
ATOM 1528 C CA . GLY A 1 187 ? 12.370 12.951 -9.776 1.00 94.50 187 GLY A CA 1
ATOM 1529 C C . GLY A 1 187 ? 11.500 11.707 -9.573 1.00 94.50 187 GLY A C 1
ATOM 1530 O O . GLY A 1 187 ? 11.972 10.583 -9.772 1.00 94.50 187 GLY A O 1
ATOM 1531 N N . GLY A 1 188 ? 10.231 11.861 -9.179 1.00 96.75 188 GLY A N 1
ATOM 1532 C CA . GLY A 1 188 ? 9.372 10.716 -8.903 1.00 96.75 188 GLY A CA 1
ATOM 1533 C C . GLY A 1 188 ? 8.177 10.975 -7.990 1.00 96.75 188 GLY A C 1
ATOM 1534 O O . GLY A 1 188 ? 7.675 12.089 -7.830 1.00 96.75 188 GLY A O 1
ATOM 1535 N N . VAL A 1 189 ? 7.725 9.898 -7.353 1.00 97.88 189 VAL A N 1
ATOM 1536 C CA . VAL A 1 189 ? 6.573 9.857 -6.452 1.00 97.88 189 VAL A CA 1
ATOM 1537 C C . VAL A 1 189 ? 6.854 8.978 -5.231 1.00 97.88 189 VAL A C 1
ATOM 1539 O O . VAL A 1 189 ? 7.420 7.886 -5.330 1.00 97.88 189 VAL A O 1
ATOM 1542 N N . VAL A 1 190 ? 6.395 9.442 -4.069 1.00 98.12 190 VAL A N 1
ATOM 1543 C CA . VAL A 1 190 ? 6.303 8.671 -2.827 1.00 98.12 190 VAL A CA 1
ATOM 1544 C C . VAL A 1 190 ? 4.851 8.267 -2.599 1.00 98.12 190 VAL A C 1
ATOM 1546 O O . VAL A 1 190 ? 3.982 9.115 -2.398 1.00 98.12 190 VAL A O 1
ATOM 1549 N N . ILE A 1 191 ? 4.596 6.969 -2.535 1.00 98.25 191 ILE A N 1
ATOM 1550 C CA . ILE A 1 191 ? 3.294 6.387 -2.225 1.00 98.25 191 ILE A CA 1
ATOM 1551 C C . ILE A 1 191 ? 3.265 5.987 -0.758 1.00 98.25 191 ILE A C 1
ATOM 1553 O O . ILE A 1 191 ? 3.972 5.078 -0.316 1.00 98.25 191 ILE A O 1
ATOM 1557 N N . ILE A 1 192 ? 2.415 6.658 0.004 1.00 96.75 192 ILE A N 1
ATOM 1558 C CA . ILE A 1 192 ? 2.316 6.538 1.451 1.00 96.75 192 ILE A CA 1
ATOM 1559 C C . ILE A 1 192 ? 1.014 5.828 1.806 1.00 96.75 192 ILE A C 1
ATOM 1561 O O . ILE A 1 192 ? -0.023 6.039 1.190 1.00 96.75 192 ILE A O 1
ATOM 1565 N N . GLY A 1 193 ? 1.052 4.989 2.833 1.00 94.06 193 GLY A N 1
ATOM 1566 C CA . GLY A 1 193 ? -0.146 4.371 3.393 1.00 94.06 193 GLY A CA 1
ATOM 1567 C C . GLY A 1 193 ? 0.202 3.395 4.503 1.00 94.06 193 GLY A C 1
ATOM 1568 O O . GLY A 1 193 ? 1.371 3.028 4.680 1.00 94.06 193 GLY A O 1
ATOM 1569 N N . HIS A 1 194 ? -0.791 2.912 5.245 1.00 91.38 194 HIS A N 1
ATOM 1570 C CA . HIS A 1 194 ? -0.521 1.988 6.344 1.00 91.38 194 HIS A CA 1
ATOM 1571 C C . HIS A 1 194 ? 0.035 0.633 5.909 1.00 91.38 194 HIS A C 1
ATOM 1573 O O . HIS A 1 194 ? -0.148 0.183 4.766 1.00 91.38 194 HIS A O 1
ATOM 1579 N N . PRO A 1 195 ? 0.760 -0.044 6.816 1.00 91.00 195 PRO A N 1
ATOM 1580 C CA . PRO A 1 195 ? 1.041 -1.462 6.669 1.00 91.00 195 PRO A CA 1
ATOM 1581 C C . PRO A 1 195 ? -0.256 -2.236 6.391 1.00 91.00 195 PRO A C 1
ATOM 1583 O O . PRO A 1 195 ? -1.220 -2.126 7.136 1.00 91.00 195 PRO A O 1
ATOM 1586 N N . GLY A 1 196 ? -0.280 -3.019 5.310 1.00 92.19 196 GLY A N 1
ATOM 1587 C CA . GLY A 1 196 ? -1.452 -3.818 4.938 1.00 92.19 196 GLY A CA 1
ATOM 1588 C C . GLY A 1 196 ? -2.394 -3.206 3.902 1.00 92.19 196 GLY A C 1
ATOM 1589 O O . GLY A 1 196 ? -3.263 -3.925 3.434 1.00 92.19 196 GLY A O 1
ATOM 1590 N N . LEU A 1 197 ? -2.179 -1.965 3.446 1.00 94.69 197 LEU A N 1
ATOM 1591 C CA . LEU A 1 197 ? -2.972 -1.372 2.351 1.00 94.69 197 LEU A CA 1
ATOM 1592 C C . LEU A 1 197 ? -2.562 -1.855 0.946 1.00 94.69 197 LEU A C 1
ATOM 1594 O O . LEU A 1 197 ? -3.001 -1.312 -0.055 1.00 94.69 197 LEU A O 1
ATOM 1598 N N . GLY A 1 198 ? -1.697 -2.865 0.830 1.00 96.12 198 GLY A N 1
ATOM 1599 C CA . GLY A 1 198 ? -1.314 -3.415 -0.474 1.00 96.12 198 GLY A CA 1
ATOM 1600 C C . GLY A 1 198 ? -0.358 -2.540 -1.296 1.00 96.12 198 GLY A C 1
ATOM 1601 O O . GLY A 1 198 ? -0.367 -2.633 -2.516 1.00 96.12 198 GLY A O 1
ATOM 1602 N N . LYS A 1 199 ? 0.488 -1.721 -0.660 1.00 96.88 199 LYS A N 1
ATOM 1603 C CA . LYS A 1 199 ? 1.528 -0.934 -1.352 1.00 96.88 199 LYS A CA 1
ATOM 1604 C C . LYS A 1 199 ? 2.533 -1.803 -2.125 1.00 96.88 199 LYS A C 1
ATOM 1606 O O . LYS A 1 199 ? 2.771 -1.571 -3.300 1.00 96.88 199 LYS A O 1
ATOM 1611 N N . THR A 1 200 ? 3.052 -2.862 -1.504 1.00 96.44 200 THR A N 1
ATOM 1612 C CA . THR A 1 200 ? 3.934 -3.827 -2.186 1.00 96.44 200 THR A CA 1
ATOM 1613 C C . THR A 1 200 ? 3.219 -4.496 -3.368 1.00 96.44 200 THR A C 1
ATOM 1615 O O . THR A 1 200 ? 3.792 -4.641 -4.445 1.00 96.44 200 THR A O 1
ATOM 1618 N N . CYS A 1 201 ? 1.934 -4.843 -3.209 1.00 97.94 201 CYS A N 1
ATOM 1619 C CA . CYS A 1 201 ? 1.112 -5.366 -4.304 1.00 97.94 201 CYS A CA 1
ATOM 1620 C C . CYS A 1 201 ? 0.951 -4.339 -5.437 1.00 97.94 201 CYS A C 1
ATOM 1622 O O . CYS A 1 201 ? 0.952 -4.724 -6.601 1.00 97.94 201 CYS A O 1
ATOM 1624 N N . PHE A 1 202 ? 0.847 -3.047 -5.110 1.00 98.50 202 PHE A N 1
ATOM 1625 C CA . PHE A 1 202 ? 0.787 -1.975 -6.099 1.00 98.50 202 PHE A CA 1
ATOM 1626 C C . PHE A 1 202 ? 2.074 -1.874 -6.928 1.00 98.50 202 PHE A C 1
ATOM 1628 O O . PHE A 1 202 ? 1.988 -1.752 -8.145 1.00 98.50 202 PHE A O 1
ATOM 1635 N N . LEU A 1 203 ? 3.262 -1.996 -6.322 1.00 98.44 203 LEU A N 1
ATOM 1636 C CA . LEU A 1 203 ? 4.514 -2.010 -7.092 1.00 98.44 203 LEU A CA 1
ATOM 1637 C C . LEU A 1 203 ? 4.604 -3.207 -8.043 1.00 98.44 203 LEU A C 1
ATOM 1639 O O . LEU A 1 203 ? 5.068 -3.055 -9.169 1.00 98.44 203 LEU A O 1
ATOM 1643 N N . LEU A 1 204 ? 4.127 -4.384 -7.630 1.00 98.44 204 LEU A N 1
ATOM 1644 C CA . LEU A 1 204 ? 4.039 -5.544 -8.524 1.00 98.44 204 LEU A CA 1
ATOM 1645 C C . LEU A 1 204 ? 3.018 -5.331 -9.642 1.00 98.44 204 LEU A C 1
ATOM 1647 O O . LEU A 1 204 ? 3.295 -5.666 -10.790 1.00 98.44 204 LEU A O 1
ATOM 1651 N N . TYR A 1 205 ? 1.865 -4.736 -9.330 1.00 98.56 205 TYR A N 1
ATOM 1652 C CA . TYR A 1 205 ? 0.888 -4.329 -10.337 1.00 98.56 205 TYR A CA 1
ATOM 1653 C C . TYR A 1 205 ? 1.515 -3.366 -11.357 1.00 98.56 205 TYR A C 1
ATOM 1655 O O . TYR A 1 205 ? 1.389 -3.599 -12.558 1.00 98.56 205 TYR A O 1
ATOM 1663 N N . LEU A 1 206 ? 2.250 -2.342 -10.902 1.00 98.56 206 LEU A N 1
ATOM 1664 C CA . LEU A 1 206 ? 2.982 -1.423 -11.777 1.00 98.56 206 LEU A CA 1
ATOM 1665 C C . LEU A 1 206 ? 4.026 -2.144 -12.624 1.00 98.56 206 LEU A C 1
ATOM 1667 O O . LEU A 1 206 ? 4.083 -1.912 -13.830 1.00 98.56 206 LEU A O 1
ATOM 1671 N N . LEU A 1 207 ? 4.825 -3.024 -12.016 1.00 98.69 207 LEU A N 1
ATOM 1672 C CA . LEU A 1 207 ? 5.819 -3.818 -12.728 1.00 98.69 207 LEU A CA 1
ATOM 1673 C C . LEU A 1 207 ? 5.150 -4.607 -13.855 1.00 98.69 207 LEU A C 1
ATOM 1675 O O . LEU A 1 207 ? 5.521 -4.452 -15.014 1.00 98.69 207 LEU A O 1
ATOM 1679 N N . PHE A 1 208 ? 4.120 -5.396 -13.546 1.00 98.56 208 PHE A N 1
ATOM 1680 C CA . PHE A 1 208 ? 3.441 -6.216 -14.548 1.00 98.56 208 PHE A CA 1
ATOM 1681 C C . PHE A 1 208 ? 2.812 -5.352 -15.640 1.00 98.56 208 PHE A C 1
ATOM 1683 O O . PHE A 1 208 ? 2.961 -5.653 -16.824 1.00 98.56 208 PHE A O 1
ATOM 1690 N N . HIS A 1 209 ? 2.154 -4.255 -15.262 1.00 98.50 209 HIS A N 1
ATOM 1691 C CA . HIS A 1 209 ? 1.543 -3.324 -16.201 1.00 98.50 209 HIS A CA 1
ATOM 1692 C C . HIS A 1 209 ? 2.563 -2.731 -17.175 1.00 98.50 209 HIS A C 1
ATOM 1694 O O . HIS A 1 209 ? 2.333 -2.713 -18.384 1.00 98.50 209 HIS A O 1
ATOM 1700 N N . ARG A 1 210 ? 3.725 -2.303 -16.685 1.00 98.50 210 ARG A N 1
ATOM 1701 C CA . ARG A 1 210 ? 4.775 -1.755 -17.545 1.00 98.50 210 ARG A CA 1
ATOM 1702 C C . ARG A 1 210 ? 5.408 -2.807 -18.445 1.00 98.50 210 ARG A C 1
ATOM 1704 O O . ARG A 1 210 ? 5.583 -2.536 -19.631 1.00 98.50 210 ARG A O 1
ATOM 1711 N N . LEU A 1 211 ? 5.671 -4.011 -17.931 1.00 98.69 211 LEU A N 1
ATOM 1712 C CA . LEU A 1 211 ? 6.165 -5.122 -18.751 1.00 98.69 211 LEU A CA 1
ATOM 1713 C C . LEU A 1 211 ? 5.168 -5.473 -19.864 1.00 98.69 211 LEU A C 1
ATOM 1715 O O . LEU A 1 211 ? 5.577 -5.604 -21.015 1.00 98.69 211 LEU A O 1
ATOM 1719 N N . SER A 1 212 ? 3.863 -5.500 -19.564 1.00 98.50 212 SER A N 1
ATOM 1720 C CA . SER A 1 212 ? 2.804 -5.746 -20.561 1.00 98.50 212 SER A CA 1
ATOM 1721 C C . SER A 1 212 ? 2.811 -4.752 -21.722 1.00 98.50 212 SER A C 1
ATOM 1723 O O . SER A 1 212 ? 2.510 -5.112 -22.858 1.00 98.50 212 SER A O 1
ATOM 1725 N N . LYS A 1 213 ? 3.239 -3.514 -21.451 1.00 98.25 213 LYS A N 1
ATOM 1726 C CA . LYS A 1 213 ? 3.403 -2.439 -22.437 1.00 98.25 213 LYS A CA 1
ATOM 1727 C C . LYS A 1 213 ? 4.803 -2.399 -23.073 1.00 98.25 213 LYS A C 1
ATOM 1729 O O . LYS A 1 213 ? 5.054 -1.550 -23.921 1.00 98.25 213 LYS A O 1
ATOM 1734 N N . GLY A 1 214 ? 5.722 -3.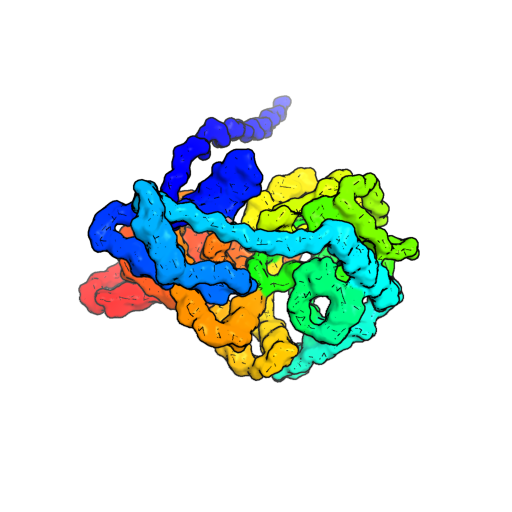282 -22.674 1.00 98.25 214 GLY A N 1
ATOM 1735 C CA . GLY A 1 214 ? 7.116 -3.273 -23.128 1.00 98.25 214 GLY A CA 1
ATOM 1736 C C . GLY A 1 214 ? 7.892 -2.033 -22.689 1.00 98.25 214 GLY A C 1
ATOM 1737 O O . GLY A 1 214 ? 8.738 -1.545 -23.433 1.00 98.25 214 GLY A O 1
ATOM 1738 N N . LEU A 1 215 ? 7.560 -1.474 -21.522 1.00 98.25 215 LEU A N 1
ATOM 1739 C CA . LEU A 1 215 ? 8.182 -0.260 -21.003 1.00 98.25 215 LEU A CA 1
ATOM 1740 C C . LEU A 1 215 ? 9.332 -0.586 -20.050 1.00 98.25 215 LEU A C 1
ATOM 1742 O O . LEU A 1 215 ? 9.207 -1.431 -19.156 1.00 98.25 215 LEU A O 1
ATOM 1746 N N . ARG A 1 216 ? 10.432 0.161 -20.195 1.00 98.12 216 ARG A N 1
ATOM 1747 C CA . ARG A 1 216 ? 11.632 0.010 -19.364 1.00 98.12 216 ARG A CA 1
ATOM 1748 C C . ARG A 1 216 ? 11.308 0.234 -17.898 1.00 98.12 216 ARG A C 1
ATOM 1750 O O . ARG A 1 216 ? 10.661 1.225 -17.535 1.00 98.12 216 ARG A O 1
ATOM 1757 N N . THR A 1 217 ? 11.724 -0.705 -17.063 1.00 98.56 217 THR A N 1
ATOM 1758 C CA . THR A 1 217 ? 11.380 -0.705 -15.641 1.00 98.56 217 THR A CA 1
ATOM 1759 C C . THR A 1 217 ? 12.527 -1.304 -14.847 1.00 98.56 217 THR A C 1
ATOM 1761 O O . THR A 1 217 ? 12.997 -2.384 -15.185 1.00 98.56 217 THR A O 1
ATOM 1764 N N . ALA A 1 218 ? 12.962 -0.623 -13.795 1.00 98.12 218 ALA A N 1
ATOM 1765 C CA . ALA A 1 218 ? 13.869 -1.156 -12.794 1.00 98.12 218 ALA A CA 1
ATOM 1766 C C . ALA A 1 218 ? 13.071 -1.513 -11.531 1.00 98.12 218 ALA A C 1
ATOM 1768 O O . ALA A 1 218 ? 12.207 -0.746 -11.114 1.00 98.12 218 ALA A O 1
ATOM 1769 N N . PHE A 1 219 ? 13.331 -2.666 -10.918 1.00 98.00 219 PHE A N 1
ATOM 1770 C CA . PHE A 1 219 ? 12.647 -3.123 -9.706 1.00 98.00 219 PHE A CA 1
ATOM 1771 C C . PHE A 1 219 ? 13.668 -3.501 -8.635 1.00 98.00 219 PHE A C 1
ATOM 1773 O O . PHE A 1 219 ? 14.433 -4.450 -8.815 1.00 98.00 219 PHE A O 1
ATOM 1780 N N . GLN A 1 220 ? 13.693 -2.753 -7.531 1.00 96.69 220 GLN A N 1
ATOM 1781 C CA . GLN A 1 220 ? 14.614 -2.981 -6.420 1.00 96.69 220 GLN A CA 1
ATOM 1782 C C . GLN A 1 220 ? 14.208 -4.215 -5.608 1.00 96.69 220 GLN A C 1
ATOM 1784 O O . GLN A 1 220 ? 13.047 -4.368 -5.230 1.00 96.69 220 GLN A O 1
ATOM 1789 N N . ILE A 1 221 ? 15.178 -5.081 -5.304 1.00 93.44 221 ILE A N 1
ATOM 1790 C CA . ILE A 1 221 ? 14.957 -6.327 -4.552 1.00 93.44 221 ILE A CA 1
ATOM 1791 C C . ILE A 1 221 ? 15.647 -6.270 -3.190 1.00 93.44 221 ILE A C 1
ATOM 1793 O O . ILE A 1 221 ? 15.054 -6.643 -2.176 1.00 93.44 221 ILE A O 1
ATOM 1797 N N . LEU A 1 222 ? 16.893 -5.795 -3.152 1.00 90.31 222 LEU A N 1
ATOM 1798 C CA . LEU A 1 222 ? 17.699 -5.618 -1.937 1.00 90.31 222 LEU A CA 1
ATOM 1799 C C . LEU A 1 222 ? 18.154 -4.145 -1.830 1.00 90.31 222 LEU A C 1
ATOM 1801 O O . LEU A 1 222 ? 17.885 -3.375 -2.755 1.00 90.31 222 LEU A O 1
ATOM 1805 N N . PRO A 1 223 ? 18.802 -3.707 -0.728 1.00 90.25 223 PRO A N 1
ATOM 1806 C CA . PRO A 1 223 ? 19.258 -2.320 -0.596 1.00 90.25 223 PRO A CA 1
ATOM 1807 C C . PRO A 1 223 ? 20.047 -1.804 -1.804 1.00 90.25 223 PRO A C 1
ATOM 1809 O O . PRO A 1 223 ? 19.780 -0.698 -2.252 1.00 90.25 223 PRO A O 1
ATOM 1812 N N . ASP A 1 224 ? 20.933 -2.630 -2.368 1.00 90.06 224 ASP A N 1
ATOM 1813 C CA . ASP A 1 224 ? 21.841 -2.251 -3.461 1.00 90.06 224 ASP A CA 1
ATOM 1814 C C . ASP A 1 224 ? 21.693 -3.140 -4.706 1.00 90.06 224 ASP A C 1
ATOM 1816 O O . ASP A 1 224 ? 22.580 -3.173 -5.556 1.00 90.06 224 ASP A O 1
ATOM 1820 N N . SER A 1 225 ? 20.578 -3.871 -4.829 1.00 93.06 225 SER A N 1
ATOM 1821 C CA . SER A 1 225 ? 20.322 -4.716 -5.997 1.00 93.06 225 SER A CA 1
ATOM 1822 C C . SER A 1 225 ? 18.942 -4.505 -6.600 1.00 93.06 225 SER A C 1
ATOM 1824 O O . SER A 1 225 ? 17.942 -4.292 -5.903 1.00 93.06 225 SER A O 1
ATOM 1826 N N . PHE A 1 226 ? 18.887 -4.583 -7.925 1.00 96.38 226 PHE A N 1
ATOM 1827 C CA . PHE A 1 226 ? 17.666 -4.406 -8.695 1.00 96.38 226 PHE A CA 1
ATOM 1828 C C . PHE A 1 226 ? 17.706 -5.217 -9.990 1.00 96.38 226 PHE A C 1
ATOM 1830 O O . PHE A 1 226 ? 18.765 -5.646 -10.449 1.00 96.38 226 PHE A O 1
ATOM 1837 N N . VAL A 1 227 ? 16.533 -5.423 -10.581 1.00 97.56 227 VAL A N 1
ATOM 1838 C CA . VAL A 1 227 ? 16.389 -5.967 -11.936 1.00 97.56 227 VAL A CA 1
ATOM 1839 C C . VAL A 1 227 ? 16.020 -4.843 -12.877 1.00 97.56 227 VAL A C 1
ATOM 1841 O O . VAL A 1 227 ? 15.078 -4.112 -12.583 1.00 97.56 227 VAL A O 1
ATOM 1844 N N . LEU A 1 228 ? 16.710 -4.729 -14.004 1.00 97.94 228 LEU A N 1
ATOM 1845 C CA . LEU A 1 228 ? 16.345 -3.843 -15.099 1.00 97.94 228 LEU A CA 1
ATOM 1846 C C . LEU A 1 228 ? 15.710 -4.657 -16.225 1.00 97.94 228 LEU A C 1
ATOM 1848 O O . LEU A 1 228 ? 16.309 -5.602 -16.727 1.00 97.94 228 LEU A O 1
ATOM 1852 N N . PHE A 1 229 ? 14.512 -4.265 -16.638 1.00 98.44 229 PHE A N 1
ATOM 1853 C CA . PHE A 1 229 ? 13.808 -4.829 -17.782 1.00 98.44 229 PHE A CA 1
ATOM 1854 C C . PHE A 1 229 ? 13.884 -3.848 -18.955 1.00 98.44 229 PHE A C 1
ATOM 1856 O O . PHE A 1 229 ? 13.457 -2.696 -18.827 1.00 98.44 229 PHE A O 1
ATOM 1863 N N . THR A 1 230 ? 14.406 -4.299 -20.095 1.00 98.00 230 THR A N 1
ATOM 1864 C CA . THR A 1 230 ? 14.614 -3.499 -21.315 1.00 98.00 230 THR A CA 1
ATOM 1865 C C . THR A 1 230 ? 14.169 -4.270 -22.562 1.00 98.00 230 THR A C 1
ATOM 1867 O O . THR A 1 230 ? 13.741 -5.418 -22.495 1.00 98.00 230 THR A O 1
ATOM 1870 N N . ASP A 1 231 ? 14.308 -3.676 -23.746 1.00 98.12 231 ASP A N 1
ATOM 1871 C CA . ASP A 1 231 ? 14.067 -4.398 -24.998 1.00 98.12 231 ASP A CA 1
ATOM 1872 C C . ASP A 1 231 ? 15.032 -5.580 -25.231 1.00 98.12 231 ASP A C 1
ATOM 1874 O O . ASP A 1 231 ? 14.702 -6.450 -26.034 1.00 98.12 231 ASP A O 1
ATOM 1878 N N . SER A 1 232 ? 16.182 -5.644 -24.542 1.00 97.88 232 SER A N 1
ATOM 1879 C CA . SER A 1 232 ? 17.152 -6.746 -24.663 1.00 97.88 232 SER A CA 1
ATOM 1880 C C . SER A 1 232 ? 16.890 -7.916 -23.715 1.00 97.88 232 SER A C 1
ATOM 1882 O O . SER A 1 232 ? 17.442 -8.993 -23.931 1.00 97.88 232 SER A O 1
ATOM 1884 N N . GLY A 1 233 ? 16.061 -7.739 -22.683 1.00 98.06 233 GLY A N 1
ATOM 1885 C CA . GLY A 1 233 ? 15.796 -8.782 -21.695 1.00 98.06 233 GLY A CA 1
ATOM 1886 C C . GLY A 1 233 ? 15.635 -8.240 -20.282 1.00 98.06 233 GLY A C 1
ATOM 1887 O O . GLY A 1 233 ? 15.257 -7.084 -20.073 1.00 98.06 233 GLY A O 1
ATOM 1888 N N . ALA A 1 234 ? 15.916 -9.102 -19.306 1.00 98.00 234 ALA A N 1
ATOM 1889 C CA . ALA A 1 234 ? 15.986 -8.736 -17.902 1.00 98.00 234 ALA A CA 1
ATOM 1890 C C . ALA A 1 234 ? 17.399 -8.977 -17.357 1.00 98.00 234 ALA A C 1
ATOM 1892 O O . ALA A 1 234 ? 17.958 -10.060 -17.509 1.00 98.00 234 ALA A O 1
ATOM 1893 N N . GLU A 1 235 ? 17.966 -7.974 -16.696 1.00 97.00 235 GLU A N 1
ATOM 1894 C CA . GLU A 1 235 ? 19.328 -8.013 -16.164 1.00 97.00 235 GLU A CA 1
ATOM 1895 C C . GLU A 1 235 ? 19.320 -7.695 -14.669 1.00 97.00 235 GLU A C 1
ATOM 1897 O O . GLU A 1 235 ? 18.592 -6.815 -14.212 1.00 97.00 235 GLU A O 1
ATOM 1902 N N . VAL A 1 236 ? 20.114 -8.432 -13.889 1.00 95.88 236 VAL A N 1
ATOM 1903 C CA . VAL A 1 236 ? 20.204 -8.269 -12.431 1.00 95.88 236 VAL A CA 1
ATOM 1904 C C . VAL A 1 236 ? 21.504 -7.556 -12.090 1.00 95.88 236 VAL A C 1
ATOM 1906 O O . VAL A 1 236 ? 22.581 -8.050 -12.423 1.00 95.88 236 VAL A O 1
ATOM 1909 N N . PHE A 1 237 ? 21.403 -6.447 -11.363 1.00 95.31 237 PHE A N 1
ATOM 1910 C CA . PHE A 1 237 ? 22.539 -5.653 -10.903 1.00 95.31 237 PHE A CA 1
ATOM 1911 C C . PHE A 1 237 ? 22.690 -5.788 -9.391 1.00 95.31 237 PHE A C 1
ATOM 1913 O O . PHE A 1 237 ? 21.705 -5.672 -8.664 1.00 95.31 237 PHE A O 1
ATOM 1920 N N . ALA A 1 238 ? 23.911 -6.065 -8.922 1.00 87.25 238 ALA A N 1
ATOM 1921 C CA . ALA A 1 238 ? 24.202 -6.347 -7.512 1.00 87.25 238 ALA A CA 1
ATOM 1922 C C . ALA A 1 238 ? 24.879 -5.191 -6.751 1.00 87.25 238 ALA A C 1
ATOM 1924 O O . ALA A 1 238 ? 25.114 -5.324 -5.558 1.00 87.25 238 ALA A O 1
ATOM 1925 N N . HIS A 1 239 ? 25.187 -4.075 -7.413 1.00 83.31 239 HIS A N 1
ATOM 1926 C CA . HIS A 1 239 ? 25.871 -2.915 -6.834 1.00 83.31 239 HIS A CA 1
ATOM 1927 C C . HIS A 1 239 ? 25.478 -1.646 -7.597 1.00 83.31 239 HIS A C 1
ATOM 1929 O O . HIS A 1 239 ? 24.591 -1.693 -8.453 1.00 83.31 239 HIS A O 1
ATOM 1935 N N . ARG A 1 240 ? 26.180 -0.532 -7.329 1.00 78.62 240 ARG A N 1
ATOM 1936 C CA . ARG A 1 240 ? 26.072 0.700 -8.117 1.00 78.62 240 ARG A CA 1
ATOM 1937 C C . ARG A 1 240 ? 26.250 0.393 -9.603 1.00 78.62 240 ARG A C 1
ATOM 1939 O O . ARG A 1 240 ? 27.351 0.143 -10.083 1.00 78.62 240 ARG A O 1
ATOM 1946 N N . PHE A 1 241 ? 25.131 0.398 -10.301 1.00 78.50 241 PHE A N 1
ATOM 1947 C CA . PHE A 1 241 ? 25.059 0.500 -11.740 1.00 78.50 241 PHE A CA 1
ATOM 1948 C C . PHE A 1 241 ? 25.209 1.969 -12.134 1.00 78.50 241 PHE A C 1
ATOM 1950 O O . PHE A 1 241 ? 24.886 2.846 -11.329 1.00 78.50 241 PHE A O 1
ATOM 1957 N N . GLY A 1 242 ? 25.714 2.208 -13.344 1.00 79.88 242 GLY A N 1
ATOM 1958 C CA . GLY A 1 242 ? 25.805 3.545 -13.922 1.00 79.88 242 GLY A CA 1
ATOM 1959 C C . GLY A 1 242 ? 24.428 4.096 -14.298 1.00 79.88 242 GLY A C 1
ATOM 1960 O O . GLY A 1 242 ? 23.465 4.008 -13.541 1.00 79.88 242 GLY A O 1
ATOM 1961 N N . GLU A 1 243 ? 24.331 4.664 -15.491 1.00 88.62 243 GLU A N 1
ATOM 1962 C CA . GLU A 1 243 ? 23.126 5.357 -15.944 1.00 88.62 243 GLU A CA 1
ATOM 1963 C C . GLU A 1 243 ? 21.983 4.382 -16.265 1.00 88.62 243 GLU A C 1
ATOM 1965 O O . GLU A 1 243 ? 22.147 3.423 -17.024 1.00 88.62 243 GLU A O 1
ATOM 1970 N N . LEU A 1 244 ? 20.793 4.638 -15.709 1.00 94.00 244 LEU A N 1
ATOM 1971 C CA . LEU A 1 244 ? 19.570 3.959 -16.136 1.00 94.00 244 LEU A CA 1
ATOM 1972 C C . LEU A 1 244 ? 19.104 4.538 -17.484 1.00 94.00 244 LEU A C 1
ATOM 1974 O O . LEU A 1 244 ? 19.112 5.756 -17.647 1.00 94.00 244 LEU A O 1
ATOM 1978 N N . PRO A 1 245 ? 18.632 3.712 -18.439 1.00 94.75 245 PRO A N 1
ATOM 1979 C CA . PRO A 1 245 ? 18.149 4.220 -19.722 1.00 94.75 245 PRO A CA 1
ATOM 1980 C C . PRO A 1 245 ? 17.011 5.245 -19.568 1.00 94.75 245 PRO A C 1
ATOM 1982 O O . PRO A 1 245 ? 16.118 5.041 -18.737 1.00 94.75 245 PRO A O 1
ATOM 1985 N N . ASP A 1 246 ? 16.967 6.278 -20.421 1.00 94.00 246 ASP A N 1
ATOM 1986 C CA . ASP A 1 246 ? 15.868 7.262 -20.416 1.00 94.00 246 ASP A CA 1
ATOM 1987 C C . ASP A 1 246 ? 14.499 6.565 -20.566 1.00 94.00 246 ASP A C 1
ATOM 1989 O O . ASP A 1 246 ? 14.328 5.552 -21.267 1.00 94.00 246 ASP A O 1
ATOM 1993 N N . GLY A 1 247 ? 13.519 7.113 -19.852 1.00 93.94 247 GLY A N 1
ATOM 1994 C CA . GLY A 1 247 ? 12.158 6.595 -19.734 1.00 93.94 247 GLY A CA 1
ATOM 1995 C C . GLY A 1 247 ? 11.985 5.435 -18.744 1.00 93.94 247 GLY A C 1
ATOM 1996 O O . GLY A 1 247 ? 10.876 4.899 -18.632 1.00 93.94 247 GLY A O 1
ATOM 1997 N N . THR A 1 248 ? 13.034 5.034 -18.018 1.00 97.31 248 THR A N 1
ATOM 1998 C CA . THR A 1 248 ? 12.944 3.967 -17.009 1.00 97.31 248 THR A CA 1
ATOM 1999 C C . THR A 1 248 ? 12.152 4.428 -15.787 1.00 97.31 248 THR A C 1
ATOM 2001 O O . THR A 1 248 ? 12.426 5.480 -15.212 1.00 97.31 248 THR A O 1
ATOM 2004 N N . TRP A 1 249 ? 11.178 3.624 -15.350 1.00 98.31 249 TRP A N 1
ATOM 2005 C CA . TRP A 1 249 ? 10.607 3.776 -14.005 1.00 98.31 249 TRP A CA 1
ATOM 2006 C C . TRP A 1 249 ? 11.356 2.889 -13.025 1.00 98.31 249 TRP A C 1
ATOM 2008 O O . TRP A 1 249 ? 11.520 1.700 -13.292 1.00 98.31 249 TRP A O 1
ATOM 2018 N N . ALA A 1 250 ? 11.769 3.452 -11.897 1.00 98.00 250 ALA A N 1
ATOM 2019 C CA . ALA A 1 250 ? 12.525 2.762 -10.864 1.00 98.00 250 ALA A CA 1
ATOM 2020 C C . ALA A 1 250 ? 11.635 2.512 -9.637 1.00 98.00 250 ALA A C 1
ATOM 2022 O O . ALA A 1 250 ? 11.242 3.440 -8.935 1.00 98.00 250 ALA A O 1
ATOM 2023 N N . LEU A 1 251 ? 11.260 1.254 -9.41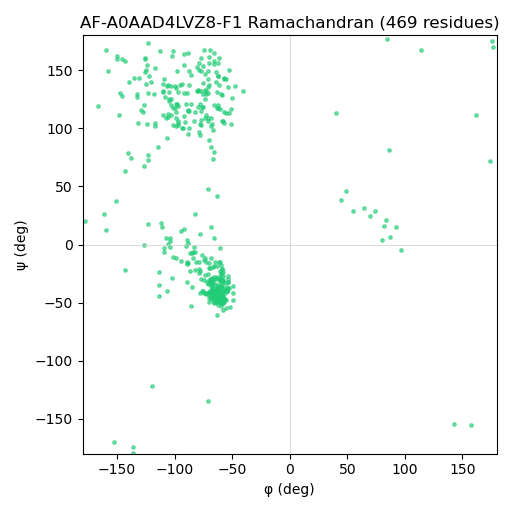4 1.00 98.38 251 LEU A N 1
ATOM 2024 C CA . LEU A 1 251 ? 10.274 0.830 -8.420 1.00 98.38 251 LEU A CA 1
ATOM 2025 C C . LEU A 1 251 ? 10.978 0.359 -7.140 1.00 98.38 251 LEU A C 1
ATOM 2027 O O . LEU A 1 251 ? 11.754 -0.598 -7.187 1.00 98.38 251 LEU A O 1
ATOM 2031 N N . ALA A 1 252 ? 10.685 0.992 -6.001 1.00 97.50 252 ALA A N 1
ATOM 2032 C CA . ALA A 1 252 ? 11.330 0.700 -4.718 1.00 97.50 252 ALA A CA 1
ATOM 2033 C C . ALA A 1 252 ? 10.315 0.539 -3.576 1.00 97.50 252 ALA A C 1
ATOM 2035 O O . ALA A 1 252 ? 9.503 1.431 -3.330 1.00 97.50 252 ALA A O 1
ATOM 2036 N N . ASP A 1 253 ? 10.378 -0.577 -2.839 1.00 96.75 253 ASP A N 1
ATOM 2037 C CA . ASP A 1 253 ? 9.550 -0.789 -1.643 1.00 96.75 253 ASP A CA 1
ATOM 2038 C C . ASP A 1 253 ? 10.329 -0.487 -0.362 1.00 96.75 253 ASP A C 1
ATOM 2040 O O . ASP A 1 253 ? 11.209 -1.255 0.048 1.00 96.75 253 ASP A O 1
ATOM 2044 N N . SER A 1 254 ? 9.981 0.611 0.307 1.00 94.81 254 SER A N 1
ATOM 2045 C CA . SER A 1 254 ? 10.671 1.039 1.512 1.00 94.81 254 SER A CA 1
ATOM 2046 C C . SER A 1 254 ? 10.142 0.390 2.783 1.00 94.81 254 SER A C 1
ATOM 2048 O O . SER A 1 254 ? 8.988 0.532 3.202 1.00 94.81 254 SER A O 1
ATOM 2050 N N . ASN A 1 255 ? 11.052 -0.299 3.460 1.00 92.00 255 ASN A N 1
ATOM 2051 C CA . ASN A 1 255 ? 10.801 -1.087 4.657 1.00 92.00 255 ASN A CA 1
ATOM 2052 C C . ASN A 1 255 ? 11.894 -0.834 5.713 1.00 92.00 255 ASN A C 1
ATOM 2054 O O . ASN A 1 255 ? 12.727 0.051 5.558 1.00 92.00 255 ASN A O 1
ATOM 2058 N N . ALA A 1 256 ? 11.873 -1.578 6.823 1.00 87.69 256 ALA A N 1
ATOM 2059 C CA . ALA A 1 256 ? 12.831 -1.374 7.914 1.00 87.69 256 ALA A CA 1
ATOM 2060 C C . ALA A 1 256 ? 14.294 -1.646 7.513 1.00 87.69 256 ALA A C 1
ATOM 2062 O O . ALA A 1 256 ? 15.196 -1.062 8.100 1.00 87.69 256 ALA A O 1
ATOM 2063 N N . LYS A 1 257 ? 14.523 -2.525 6.529 1.00 87.94 257 LYS A N 1
ATOM 2064 C CA . LYS A 1 257 ? 15.858 -2.850 6.006 1.00 87.94 257 LYS A CA 1
ATOM 2065 C C . LYS A 1 257 ? 16.267 -1.919 4.863 1.00 87.94 257 LYS A C 1
ATOM 2067 O O . LYS A 1 257 ? 17.441 -1.603 4.736 1.00 87.94 257 LYS A O 1
ATOM 2072 N N . ASN A 1 258 ? 15.290 -1.465 4.077 1.00 89.31 258 ASN A N 1
ATOM 2073 C CA . ASN A 1 258 ? 15.497 -0.633 2.892 1.00 89.31 258 ASN A CA 1
ATOM 2074 C C . ASN A 1 258 ? 14.701 0.672 3.055 1.00 89.31 258 ASN A C 1
ATOM 2076 O O . ASN A 1 258 ? 13.604 0.779 2.511 1.00 89.31 258 ASN A O 1
ATOM 2080 N N . PRO A 1 259 ? 15.157 1.648 3.856 1.00 91.94 259 PRO A N 1
ATOM 2081 C CA . PRO A 1 259 ? 14.367 2.851 4.114 1.00 91.94 259 PRO A CA 1
ATOM 2082 C C . PRO A 1 259 ? 14.267 3.778 2.897 1.00 91.94 259 PRO A C 1
ATOM 2084 O O . PRO A 1 259 ? 13.293 4.515 2.801 1.00 91.94 259 PRO A O 1
ATOM 2087 N N . LEU A 1 260 ? 15.235 3.723 1.977 1.00 94.94 260 LEU A N 1
ATOM 2088 C CA . LEU A 1 260 ? 15.354 4.593 0.805 1.00 94.94 260 LEU A CA 1
ATOM 2089 C C . LEU A 1 260 ? 15.472 3.766 -0.490 1.00 94.94 260 LEU A C 1
ATOM 2091 O O . LEU A 1 260 ? 15.849 2.589 -0.415 1.00 94.94 260 LEU A O 1
ATOM 2095 N N . PRO A 1 261 ? 15.170 4.359 -1.663 1.00 96.06 261 PRO A N 1
ATOM 2096 C CA . PRO A 1 261 ? 15.588 3.807 -2.951 1.00 96.06 261 PRO A CA 1
ATOM 2097 C C . PRO A 1 261 ? 17.102 3.549 -2.979 1.00 96.06 261 PRO A C 1
ATOM 2099 O O . PRO A 1 261 ? 17.861 4.240 -2.297 1.00 96.06 261 PRO A O 1
ATOM 2102 N N . CYS A 1 262 ? 17.549 2.552 -3.746 1.00 94.88 262 CYS A N 1
ATOM 2103 C CA . CYS A 1 262 ? 18.977 2.256 -3.867 1.00 94.88 262 CYS A CA 1
ATOM 2104 C C . CYS A 1 262 ? 19.752 3.432 -4.484 1.00 94.88 262 CYS A C 1
ATOM 2106 O O . CYS A 1 262 ? 19.190 4.237 -5.231 1.00 94.88 262 CYS A O 1
ATOM 2108 N N . ASN A 1 263 ? 21.061 3.505 -4.218 1.00 94.06 263 ASN A N 1
ATOM 2109 C CA . ASN A 1 263 ? 21.895 4.607 -4.712 1.00 94.06 263 ASN A CA 1
ATOM 2110 C C . ASN A 1 263 ? 21.835 4.741 -6.239 1.00 94.06 263 ASN A C 1
ATOM 2112 O O . ASN A 1 263 ? 21.699 5.848 -6.724 1.00 94.06 263 ASN A O 1
ATOM 2116 N N . SER A 1 264 ? 21.804 3.639 -6.998 1.00 94.50 264 SER A N 1
ATOM 2117 C CA . SER A 1 264 ? 21.647 3.713 -8.460 1.00 94.50 264 SER A CA 1
ATOM 2118 C C . SER A 1 264 ? 20.342 4.365 -8.910 1.00 94.50 264 SER A C 1
ATOM 2120 O O . SER A 1 264 ? 20.306 4.962 -9.978 1.00 94.50 264 SER A O 1
ATOM 2122 N N . PHE A 1 265 ? 19.262 4.256 -8.132 1.00 95.56 265 PHE A N 1
ATOM 2123 C CA . PHE A 1 265 ? 18.013 4.942 -8.462 1.00 95.56 265 PHE A CA 1
ATOM 2124 C C . PHE A 1 265 ? 18.125 6.435 -8.167 1.00 95.56 265 PHE A C 1
ATOM 2126 O O . PHE A 1 265 ? 17.671 7.231 -8.978 1.00 95.56 265 PHE A O 1
ATOM 2133 N N . LEU A 1 266 ? 18.741 6.800 -7.038 1.00 94.50 266 LEU A N 1
ATOM 2134 C CA . LEU A 1 266 ? 18.942 8.192 -6.620 1.00 94.50 266 LEU A CA 1
ATOM 2135 C C . LEU A 1 266 ? 19.955 8.930 -7.510 1.00 94.50 266 LEU A C 1
ATOM 2137 O O . LEU A 1 266 ? 19.707 10.066 -7.902 1.00 94.50 266 LEU A O 1
ATOM 2141 N N . ASP A 1 267 ? 21.054 8.270 -7.872 1.00 92.75 267 ASP A N 1
ATOM 2142 C CA . ASP A 1 267 ? 22.094 8.790 -8.766 1.00 92.75 267 ASP A CA 1
ATOM 2143 C C . ASP A 1 267 ? 21.539 9.004 -10.186 1.00 92.75 267 ASP A C 1
ATOM 2145 O O . ASP A 1 267 ? 21.915 9.956 -10.860 1.00 92.75 267 ASP A O 1
ATOM 2149 N N . ALA A 1 268 ? 20.603 8.151 -10.619 1.00 91.88 268 ALA A N 1
ATOM 2150 C CA . ALA A 1 268 ? 19.879 8.286 -11.883 1.00 91.88 268 ALA A CA 1
ATOM 2151 C C . ALA A 1 268 ? 18.560 9.071 -11.745 1.00 91.88 268 ALA A C 1
ATOM 2153 O O . ALA A 1 268 ? 17.704 8.990 -12.626 1.00 91.88 268 ALA A O 1
ATOM 2154 N N . CYS A 1 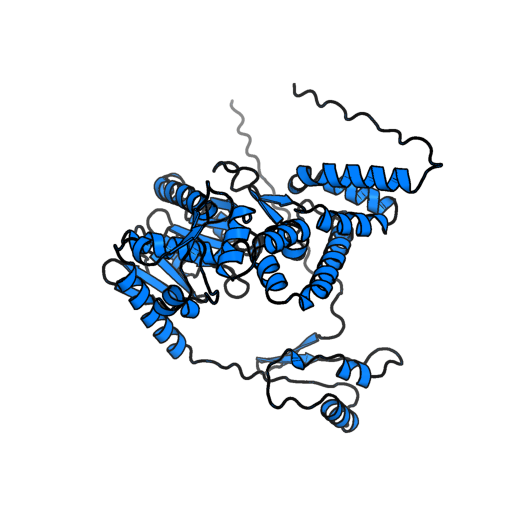269 ? 18.326 9.767 -10.629 1.00 87.00 269 CYS A N 1
ATOM 2155 C CA . CYS A 1 269 ? 17.099 10.524 -10.418 1.00 87.00 269 CYS A CA 1
ATOM 2156 C C . CYS A 1 269 ? 17.256 11.938 -10.979 1.00 87.00 269 CYS A C 1
ATOM 2158 O O . CYS A 1 269 ? 18.055 12.731 -10.487 1.00 87.00 269 CYS A O 1
ATOM 2160 N N . GLY A 1 270 ? 16.467 12.265 -12.000 1.00 77.44 270 GLY A N 1
ATOM 2161 C CA . GLY A 1 270 ? 16.465 13.593 -12.600 1.00 77.44 270 GLY A CA 1
ATOM 2162 C C . GLY A 1 270 ? 15.549 13.696 -13.823 1.00 77.44 270 GLY A C 1
ATOM 2163 O O . GLY A 1 270 ? 14.998 12.689 -14.283 1.00 77.44 270 GLY A O 1
ATOM 2164 N N . PRO A 1 271 ? 15.392 14.900 -14.405 1.00 72.56 271 PRO A N 1
ATOM 2165 C CA . PRO A 1 271 ? 14.457 15.154 -15.509 1.00 72.56 271 PRO A CA 1
ATOM 2166 C C . PRO A 1 271 ? 14.669 14.294 -16.764 1.00 72.56 271 PRO A C 1
ATOM 2168 O O . PRO A 1 271 ? 13.755 14.134 -17.584 1.00 72.56 271 PRO A O 1
ATOM 2171 N N . ARG A 1 272 ? 15.887 13.779 -16.960 1.00 76.00 272 ARG A N 1
ATOM 2172 C CA . ARG A 1 272 ? 16.304 13.070 -18.179 1.00 76.00 272 ARG A CA 1
ATOM 2173 C C . ARG A 1 272 ? 16.513 11.570 -18.001 1.00 76.00 272 ARG A C 1
ATOM 2175 O O . ARG A 1 272 ? 16.665 10.886 -19.003 1.00 76.00 272 ARG A O 1
ATOM 2182 N N . ASP A 1 273 ? 16.430 11.075 -16.772 1.00 88.38 273 ASP A N 1
ATOM 2183 C CA . ASP A 1 273 ? 16.895 9.733 -16.443 1.00 88.38 273 ASP A CA 1
ATOM 2184 C C . ASP A 1 273 ? 15.714 8.906 -15.903 1.00 88.38 273 ASP A C 1
ATOM 2186 O O . ASP A 1 273 ? 14.676 8.761 -16.574 1.00 88.38 273 ASP A O 1
ATOM 2190 N N . ALA A 1 274 ? 15.808 8.387 -14.680 1.00 95.00 274 ALA A N 1
ATOM 2191 C CA . ALA A 1 274 ? 14.793 7.538 -14.074 1.00 95.00 274 ALA A CA 1
ATOM 2192 C C . ALA A 1 274 ? 13.677 8.329 -13.372 1.00 95.00 274 ALA A C 1
ATOM 2194 O O . ALA A 1 274 ? 13.892 9.388 -12.788 1.00 95.00 274 ALA A O 1
ATOM 2195 N N . PHE A 1 275 ? 12.457 7.789 -13.421 1.00 97.38 275 PHE A N 1
ATOM 2196 C CA . PHE A 1 275 ? 11.325 8.257 -12.619 1.00 97.38 275 PHE A CA 1
ATOM 2197 C C . PHE A 1 275 ? 11.106 7.287 -11.454 1.00 97.38 275 PHE A C 1
ATOM 2199 O O . PHE A 1 275 ? 10.722 6.133 -11.672 1.00 97.38 275 PHE A O 1
ATOM 2206 N N . ILE A 1 276 ? 11.378 7.722 -10.224 1.00 97.75 276 ILE A N 1
ATOM 2207 C CA . ILE A 1 276 ? 11.301 6.850 -9.047 1.00 97.75 276 ILE A CA 1
ATOM 2208 C C . ILE A 1 276 ? 9.850 6.714 -8.581 1.00 97.75 276 ILE A C 1
ATOM 2210 O O . ILE A 1 276 ? 9.152 7.702 -8.372 1.00 97.75 276 ILE A O 1
ATOM 2214 N N . VAL A 1 277 ? 9.405 5.485 -8.337 1.00 98.44 277 VAL A N 1
ATOM 2215 C CA . VAL A 1 277 ? 8.159 5.186 -7.623 1.00 98.44 277 VAL A CA 1
ATOM 2216 C C . VAL A 1 277 ? 8.517 4.442 -6.343 1.00 98.44 277 VAL A C 1
ATOM 2218 O O . VAL A 1 277 ? 8.804 3.243 -6.365 1.00 98.44 277 VAL A O 1
ATOM 2221 N N . GLN A 1 278 ? 8.498 5.153 -5.219 1.00 98.19 278 GLN A N 1
ATOM 2222 C CA . GLN A 1 278 ? 8.760 4.577 -3.902 1.00 98.19 278 GLN A CA 1
ATOM 2223 C C . GLN A 1 278 ? 7.438 4.282 -3.194 1.00 98.19 278 GLN A C 1
ATOM 2225 O O . GLN A 1 278 ? 6.577 5.154 -3.120 1.00 98.19 278 GLN A O 1
ATOM 2230 N N . THR A 1 279 ? 7.282 3.111 -2.579 1.00 97.88 279 THR A N 1
ATOM 2231 C CA . THR A 1 279 ? 6.250 2.905 -1.552 1.00 97.88 279 THR A CA 1
ATOM 2232 C C . THR A 1 279 ? 6.844 2.996 -0.157 1.00 97.88 279 THR A C 1
ATOM 2234 O O . THR A 1 279 ? 7.886 2.415 0.103 1.00 97.88 279 THR A O 1
ATOM 2237 N N . SER A 1 280 ? 6.178 3.675 0.778 1.00 96.00 280 SER A N 1
ATOM 2238 C CA . SER A 1 280 ? 6.657 3.810 2.158 1.00 96.00 280 SER A CA 1
ATOM 2239 C C . SER A 1 280 ? 5.518 3.767 3.178 1.00 96.00 280 SER A C 1
ATOM 2241 O O . SER A 1 280 ? 4.347 4.015 2.878 1.00 96.00 280 SER A O 1
ATOM 2243 N N . SER A 1 281 ? 5.848 3.435 4.429 1.00 93.25 281 SER A N 1
ATOM 2244 C CA . SER A 1 281 ? 4.974 3.761 5.556 1.00 93.25 281 SER A CA 1
ATOM 2245 C C . SER A 1 281 ? 4.878 5.285 5.739 1.00 93.25 281 SER A C 1
ATOM 2247 O O . SER A 1 281 ? 5.749 6.008 5.252 1.00 93.25 281 SER A O 1
ATOM 2249 N N . PRO A 1 282 ? 3.897 5.782 6.508 1.00 91.19 282 PRO A N 1
ATOM 2250 C CA . PRO A 1 282 ? 3.734 7.209 6.828 1.00 91.19 282 PRO A CA 1
ATOM 2251 C C . PRO A 1 282 ? 4.829 7.800 7.731 1.00 91.19 282 PRO A C 1
ATOM 2253 O O . PRO A 1 282 ? 4.650 8.858 8.318 1.00 91.19 282 PRO A O 1
ATOM 2256 N N . ASP A 1 283 ? 5.947 7.097 7.889 1.00 89.88 283 ASP A N 1
ATOM 2257 C CA . ASP A 1 283 ? 7.078 7.559 8.679 1.00 89.88 283 ASP A CA 1
ATOM 2258 C C . ASP A 1 283 ? 7.927 8.482 7.806 1.00 89.88 283 ASP A C 1
ATOM 2260 O O . ASP A 1 283 ? 8.624 8.018 6.899 1.00 89.88 283 ASP A O 1
ATOM 2264 N N . GLU A 1 284 ? 7.851 9.785 8.076 1.00 91.00 284 GLU A N 1
ATOM 2265 C CA . GLU A 1 284 ? 8.545 10.819 7.306 1.00 91.00 284 GLU A CA 1
ATOM 2266 C C . GLU A 1 284 ? 10.049 10.564 7.178 1.00 91.00 284 GLU A C 1
ATOM 2268 O O . GLU A 1 284 ? 10.637 10.915 6.154 1.00 91.00 284 GLU A O 1
ATOM 2273 N N . LYS A 1 285 ? 10.676 9.902 8.161 1.00 89.81 285 LYS A N 1
ATOM 2274 C CA . LYS A 1 285 ? 12.113 9.587 8.129 1.00 89.81 285 LYS A CA 1
ATOM 2275 C C . LYS A 1 285 ? 12.515 8.748 6.911 1.00 89.81 285 LYS A C 1
ATOM 2277 O O . LYS A 1 285 ? 13.684 8.740 6.547 1.00 89.81 285 LYS A O 1
ATOM 2282 N N . ARG A 1 286 ? 11.563 8.049 6.282 1.00 91.56 286 ARG A N 1
ATOM 2283 C CA . ARG A 1 286 ? 11.802 7.165 5.129 1.00 91.56 286 ARG A CA 1
ATOM 2284 C C . ARG A 1 286 ? 11.715 7.849 3.772 1.00 91.56 286 ARG A C 1
ATOM 2286 O O . ARG A 1 286 ? 12.103 7.259 2.772 1.00 91.56 286 ARG A O 1
ATOM 2293 N N . TYR A 1 287 ? 11.153 9.050 3.695 1.00 94.62 287 TYR A N 1
ATOM 2294 C CA . TYR A 1 287 ? 10.931 9.675 2.389 1.00 94.62 287 TYR A CA 1
ATOM 2295 C C . TYR A 1 287 ? 11.132 11.181 2.359 1.00 94.62 287 TYR A C 1
ATOM 2297 O O . TYR A 1 287 ? 11.374 11.726 1.291 1.00 94.62 287 TYR A O 1
ATOM 2305 N N . LYS A 1 288 ? 11.051 11.879 3.495 1.00 94.81 288 LYS A N 1
ATOM 2306 C CA . LYS A 1 288 ? 11.047 13.346 3.535 1.00 94.81 288 LYS A CA 1
ATOM 2307 C C . LYS A 1 288 ? 12.281 13.964 2.887 1.00 94.81 288 LYS A C 1
ATOM 2309 O O . LYS A 1 288 ? 12.134 14.921 2.133 1.00 94.81 288 LYS A O 1
ATOM 2314 N N . THR A 1 289 ? 13.461 13.421 3.180 1.00 94.88 289 THR A N 1
ATOM 2315 C CA . THR A 1 289 ? 14.736 13.942 2.675 1.00 94.88 289 THR A CA 1
ATOM 2316 C C . THR A 1 289 ? 14.804 13.834 1.157 1.00 94.88 289 THR A C 1
ATOM 2318 O O . THR A 1 289 ? 14.813 14.864 0.492 1.00 94.88 289 THR A O 1
ATOM 2321 N N . TRP A 1 290 ? 14.715 12.624 0.596 1.00 94.88 290 TRP A N 1
ATOM 2322 C CA . TRP A 1 290 ? 14.830 12.463 -0.856 1.00 94.88 290 TRP A CA 1
ATOM 2323 C C . TRP A 1 290 ? 13.638 13.085 -1.601 1.00 94.88 290 TRP A C 1
ATOM 2325 O O . TRP A 1 290 ? 13.811 13.677 -2.658 1.00 94.88 290 TRP A O 1
ATOM 2335 N N . LYS A 1 291 ? 12.422 13.045 -1.033 1.00 95.69 291 LYS A N 1
ATOM 2336 C CA . LYS A 1 291 ? 11.265 13.731 -1.625 1.00 95.69 291 LYS A CA 1
ATOM 2337 C C . LYS A 1 291 ? 11.549 15.221 -1.810 1.00 95.69 291 LYS A C 1
ATOM 2339 O O . LYS A 1 291 ? 11.167 15.787 -2.826 1.00 95.69 291 LYS A O 1
ATOM 2344 N N . LYS A 1 292 ? 12.196 15.851 -0.825 1.00 95.62 292 LYS A N 1
ATOM 2345 C CA . LYS A 1 292 ? 12.596 17.258 -0.894 1.00 95.62 292 LYS A CA 1
ATOM 2346 C C . LYS A 1 292 ? 13.725 17.473 -1.903 1.00 95.62 292 LYS A C 1
ATOM 2348 O O . LYS A 1 292 ? 13.642 18.414 -2.678 1.00 95.62 292 LYS A O 1
ATOM 2353 N N . GLU A 1 293 ? 14.753 16.628 -1.878 1.00 94.50 293 GLU A N 1
ATOM 2354 C CA . GLU A 1 293 ? 15.928 16.739 -2.758 1.00 94.50 293 GLU A CA 1
ATOM 2355 C C . GLU A 1 293 ? 15.575 16.577 -4.238 1.00 94.50 293 GLU A C 1
ATOM 2357 O O . GLU A 1 293 ? 16.113 17.296 -5.069 1.00 94.50 293 GLU A O 1
ATOM 2362 N N . TYR A 1 294 ? 14.625 15.696 -4.552 1.00 94.19 294 TYR A N 1
ATOM 2363 C CA . TYR A 1 294 ? 14.235 15.358 -5.922 1.00 94.19 294 TYR A CA 1
ATOM 2364 C C . TYR A 1 294 ? 12.825 15.846 -6.286 1.00 94.19 294 TYR A C 1
ATOM 2366 O O . TYR A 1 294 ? 12.197 15.315 -7.204 1.00 94.19 294 TYR A O 1
ATOM 2374 N N . ASN A 1 295 ? 12.294 16.808 -5.522 1.00 95.44 295 ASN A N 1
ATOM 2375 C CA . ASN A 1 295 ? 10.970 17.413 -5.707 1.00 95.44 295 ASN A CA 1
ATOM 2376 C C . ASN A 1 295 ? 9.842 16.392 -5.986 1.00 95.44 295 ASN A C 1
ATOM 2378 O O . ASN A 1 295 ? 8.970 16.619 -6.824 1.00 95.44 295 ASN A O 1
ATOM 2382 N N . ALA A 1 296 ? 9.872 15.230 -5.328 1.00 96.12 296 ALA A N 1
ATOM 2383 C CA . ALA A 1 296 ? 8.976 14.122 -5.641 1.00 96.12 296 ALA A CA 1
ATOM 2384 C C . ALA A 1 296 ? 7.535 14.388 -5.165 1.00 96.12 296 ALA A C 1
ATOM 2386 O O . ALA A 1 296 ? 7.291 14.979 -4.104 1.00 96.12 296 ALA A O 1
ATOM 2387 N N . TYR A 1 297 ? 6.552 13.886 -5.915 1.00 96.88 297 TYR A N 1
ATOM 2388 C CA . TYR A 1 297 ? 5.142 13.987 -5.543 1.00 96.88 297 TYR A CA 1
ATOM 2389 C C . TYR A 1 297 ? 4.823 13.090 -4.342 1.00 96.88 297 TYR A C 1
ATOM 2391 O O . TYR A 1 297 ? 5.510 12.110 -4.059 1.00 96.88 297 TYR A O 1
ATOM 2399 N N . GLY A 1 298 ? 3.769 13.431 -3.601 1.00 97.12 298 GLY A N 1
ATOM 2400 C CA . GLY A 1 298 ? 3.207 12.558 -2.571 1.00 97.12 298 GLY A CA 1
ATOM 2401 C C . GLY A 1 298 ? 1.890 11.963 -3.045 1.00 97.12 298 GLY A C 1
ATOM 2402 O O . GLY A 1 298 ? 1.052 12.688 -3.564 1.00 97.12 298 GLY A O 1
ATOM 2403 N N . TYR A 1 299 ? 1.680 10.676 -2.811 1.00 98.06 299 TYR A N 1
ATOM 2404 C CA . TYR A 1 299 ? 0.418 9.997 -3.079 1.00 98.06 299 TYR A CA 1
ATOM 2405 C C . TYR A 1 299 ? -0.014 9.235 -1.831 1.00 98.06 299 TYR A C 1
ATOM 2407 O O . TYR A 1 299 ? 0.667 8.299 -1.415 1.00 98.06 299 TYR A O 1
ATOM 2415 N N . VAL A 1 300 ? -1.137 9.607 -1.219 1.00 97.69 300 VAL A N 1
ATOM 2416 C CA . VAL A 1 300 ? -1.705 8.833 -0.110 1.00 97.69 300 VAL A CA 1
ATOM 2417 C C . VAL A 1 300 ? -2.640 7.771 -0.681 1.00 97.69 300 VAL A C 1
ATOM 2419 O O . VAL A 1 300 ? -3.656 8.083 -1.305 1.00 97.69 300 VAL A O 1
ATOM 2422 N N . MET A 1 301 ? -2.263 6.509 -0.481 1.00 97.38 301 MET A N 1
ATOM 2423 C CA . MET A 1 301 ? -3.039 5.351 -0.906 1.00 97.38 301 MET A CA 1
ATOM 2424 C C . MET A 1 301 ? -4.229 5.146 0.024 1.00 97.38 301 MET A C 1
ATOM 2426 O O . MET A 1 301 ? -4.057 5.082 1.243 1.00 97.38 301 MET A O 1
ATOM 2430 N N . ASP A 1 302 ? -5.416 5.006 -0.556 1.00 96.62 302 ASP A N 1
ATOM 2431 C CA . ASP A 1 302 ? -6.640 4.774 0.199 1.00 96.62 302 ASP A CA 1
ATOM 2432 C C . ASP A 1 302 ? -6.746 3.314 0.672 1.00 96.62 302 ASP A C 1
ATOM 2434 O O . ASP A 1 302 ? -6.093 2.387 0.160 1.00 96.62 302 ASP A O 1
ATOM 2438 N N . CYS A 1 303 ? -7.581 3.104 1.684 1.00 95.56 303 CYS A N 1
ATOM 2439 C CA . CYS A 1 303 ? -7.860 1.790 2.235 1.00 95.56 303 CYS A CA 1
ATOM 2440 C C . CYS A 1 303 ? -8.659 0.910 1.266 1.00 95.56 303 CYS A C 1
ATOM 2442 O O . CYS A 1 303 ? -9.170 1.365 0.243 1.00 95.56 303 CYS A O 1
ATOM 2444 N N . PHE A 1 304 ? -8.743 -0.388 1.568 1.00 97.12 304 PHE A N 1
ATOM 2445 C CA . PHE A 1 304 ? -9.592 -1.283 0.787 1.00 97.12 304 PHE A CA 1
ATOM 2446 C C . PHE A 1 304 ? -11.048 -0.846 0.930 1.00 97.12 304 PHE A C 1
ATOM 2448 O O . PHE A 1 304 ? -11.540 -0.664 2.044 1.00 97.12 304 PHE A O 1
ATOM 2455 N N . SER A 1 305 ? -11.762 -0.719 -0.186 1.00 96.62 305 SER A N 1
ATOM 2456 C CA . SER A 1 305 ? -13.220 -0.604 -0.093 1.00 96.62 305 SER A CA 1
ATOM 2457 C C . SER A 1 305 ? -13.812 -1.908 0.453 1.00 96.62 305 SER A C 1
ATOM 2459 O O . SER A 1 305 ? -13.209 -2.976 0.324 1.00 96.62 305 SER A O 1
ATOM 2461 N N . LEU A 1 306 ? -15.022 -1.861 1.018 1.00 96.69 306 LEU A N 1
ATOM 2462 C CA . LEU A 1 306 ? -15.687 -3.071 1.514 1.00 96.69 306 LEU A CA 1
ATOM 2463 C C . LEU A 1 306 ? -15.791 -4.157 0.428 1.00 96.69 306 LEU A C 1
ATOM 2465 O O . LEU A 1 306 ? -15.551 -5.331 0.698 1.00 96.69 306 LEU A O 1
ATOM 2469 N N . THR A 1 307 ? -16.082 -3.770 -0.817 1.00 97.75 307 THR A N 1
ATOM 2470 C CA . THR A 1 307 ? -16.186 -4.708 -1.942 1.00 97.75 307 THR A CA 1
ATOM 2471 C C . THR A 1 307 ? -14.829 -5.292 -2.348 1.00 97.75 307 THR A C 1
ATOM 2473 O O . THR A 1 307 ? -14.767 -6.467 -2.698 1.00 97.75 307 THR A O 1
ATOM 2476 N N . GLU A 1 308 ? -13.734 -4.531 -2.233 1.00 97.94 308 GLU A N 1
ATOM 2477 C CA . GLU A 1 308 ? -12.369 -5.055 -2.414 1.00 97.94 308 GLU A CA 1
ATOM 2478 C C . GLU A 1 308 ? -11.980 -6.031 -1.294 1.00 97.94 308 GLU A C 1
ATOM 2480 O O . GLU A 1 308 ? -11.379 -7.072 -1.564 1.00 97.94 308 GLU A O 1
ATOM 2485 N N . SER A 1 309 ? -12.338 -5.729 -0.041 1.00 97.69 309 SER A N 1
ATOM 2486 C CA . SER A 1 309 ? -12.102 -6.618 1.103 1.00 97.69 309 SER A CA 1
ATOM 2487 C C . SER A 1 309 ? -12.843 -7.945 0.947 1.00 97.69 309 SER A C 1
ATOM 2489 O O . SER A 1 309 ? -12.246 -9.006 1.139 1.00 97.69 309 SER A O 1
ATOM 2491 N N . VAL A 1 310 ? -14.115 -7.894 0.531 1.00 97.94 310 VAL A N 1
ATOM 2492 C CA . VAL A 1 310 ? -14.918 -9.084 0.213 1.00 97.94 310 VAL A CA 1
ATOM 2493 C C . VAL A 1 310 ? -14.276 -9.883 -0.920 1.00 97.94 310 VAL A C 1
ATOM 2495 O O . VAL A 1 310 ? -14.072 -11.084 -0.761 1.00 97.94 310 VAL A O 1
ATOM 2498 N N . ALA A 1 311 ? -13.872 -9.232 -2.017 1.00 98.19 311 ALA A N 1
ATOM 2499 C CA . ALA A 1 311 ? -13.176 -9.899 -3.119 1.00 98.19 311 ALA A CA 1
ATOM 2500 C C . ALA A 1 311 ? -11.913 -10.631 -2.638 1.00 98.19 311 ALA A C 1
ATOM 2502 O O . ALA A 1 311 ? -11.716 -11.806 -2.951 1.00 98.19 311 ALA A O 1
ATOM 2503 N N . LEU A 1 312 ? -11.080 -9.961 -1.835 1.00 97.81 312 LEU A N 1
ATOM 2504 C CA . LEU A 1 312 ? -9.860 -10.551 -1.289 1.00 97.81 312 LEU A CA 1
ATOM 2505 C C . LEU A 1 312 ? -10.157 -11.761 -0.396 1.00 97.81 312 LEU A C 1
ATOM 2507 O O . LEU A 1 312 ? -9.501 -12.794 -0.525 1.00 97.81 312 LEU A O 1
ATOM 2511 N N . GLY A 1 313 ? -11.131 -11.657 0.508 1.00 97.81 313 GLY A N 1
ATOM 2512 C CA . GLY A 1 313 ? -11.464 -12.771 1.391 1.00 97.81 313 GLY A CA 1
ATOM 2513 C C . GLY A 1 313 ? -12.091 -13.954 0.645 1.00 97.81 313 GLY A C 1
ATOM 2514 O O . GLY A 1 313 ? -11.740 -15.093 0.948 1.00 97.81 313 GLY A O 1
ATOM 2515 N N . MET A 1 314 ? -12.904 -13.712 -0.389 1.00 97.62 314 MET A N 1
ATOM 2516 C CA . MET A 1 314 ? -13.440 -14.768 -1.260 1.00 97.62 314 MET A CA 1
ATOM 2517 C C . MET A 1 314 ? -12.334 -15.511 -2.016 1.00 97.62 314 MET A C 1
ATOM 2519 O O . MET A 1 314 ? -12.363 -16.738 -2.080 1.00 97.62 314 MET A O 1
ATOM 2523 N N . ILE A 1 315 ? -11.309 -14.805 -2.514 1.00 97.44 315 ILE A N 1
ATOM 2524 C CA . ILE A 1 315 ? -10.118 -15.435 -3.121 1.00 97.44 315 ILE A CA 1
ATOM 2525 C C . ILE A 1 315 ? -9.415 -16.377 -2.126 1.00 97.44 315 ILE A C 1
ATOM 2527 O O . ILE A 1 315 ? -8.821 -17.383 -2.514 1.00 97.44 315 ILE A O 1
ATOM 2531 N N . HIS A 1 316 ? -9.497 -16.075 -0.830 1.00 96.75 316 HIS A N 1
ATOM 2532 C CA . HIS A 1 316 ? -8.970 -16.917 0.242 1.00 96.75 316 HIS A CA 1
ATOM 2533 C C . HIS A 1 316 ? -9.962 -17.965 0.777 1.00 96.75 316 HIS A C 1
ATOM 2535 O O . HIS A 1 316 ? -9.608 -18.689 1.707 1.00 96.75 316 HIS A O 1
ATOM 2541 N N . GLY A 1 317 ? -11.155 -18.085 0.187 1.00 97.12 317 GLY A N 1
ATOM 2542 C CA . GLY A 1 317 ? -12.168 -19.075 0.558 1.00 97.12 317 GLY A CA 1
ATOM 2543 C C . GLY A 1 317 ? -13.035 -18.694 1.762 1.00 97.12 317 GLY A C 1
ATOM 2544 O O . GLY A 1 317 ? -13.688 -19.563 2.333 1.00 97.12 317 GLY A O 1
ATOM 2545 N N . PHE A 1 318 ? -13.045 -17.424 2.173 1.00 97.81 318 PHE A N 1
ATOM 2546 C CA . PHE A 1 318 ? -13.936 -16.933 3.227 1.00 97.81 318 PHE A CA 1
ATOM 2547 C C . PHE A 1 318 ? -15.288 -16.491 2.650 1.00 97.81 318 PHE A C 1
ATOM 2549 O O . PHE A 1 318 ? -15.360 -16.008 1.520 1.00 97.81 318 PHE A O 1
ATOM 2556 N N . ASN A 1 319 ? -16.358 -16.630 3.440 1.00 97.19 319 ASN A N 1
ATOM 2557 C CA . ASN A 1 319 ? -17.677 -16.109 3.071 1.00 97.19 319 ASN A CA 1
ATOM 2558 C C . ASN A 1 319 ? -17.737 -14.578 3.235 1.00 97.19 319 ASN A C 1
ATOM 2560 O O . ASN A 1 319 ? -16.997 -13.997 4.031 1.00 97.19 319 ASN A O 1
ATOM 2564 N N . ASP A 1 320 ? -18.614 -13.926 2.474 1.00 97.00 320 ASP A N 1
ATOM 2565 C CA . ASP A 1 320 ? -18.708 -12.467 2.409 1.00 97.00 320 ASP A CA 1
ATOM 2566 C C . ASP A 1 320 ? -19.192 -11.835 3.721 1.00 97.00 320 ASP A C 1
ATOM 2568 O O . ASP A 1 320 ? -18.673 -10.789 4.109 1.00 97.00 320 ASP A O 1
ATOM 2572 N N . GLN A 1 321 ? -20.134 -12.471 4.423 1.00 97.50 321 GLN A N 1
ATOM 2573 C CA . GLN A 1 321 ? -20.663 -11.956 5.687 1.00 97.50 321 GLN A CA 1
ATOM 2574 C C . GLN A 1 321 ? -19.580 -11.871 6.765 1.00 97.50 321 GLN A C 1
ATOM 2576 O O . GLN A 1 321 ? -19.392 -10.826 7.376 1.00 97.50 321 GLN A O 1
ATOM 2581 N N . LEU A 1 322 ? -18.788 -12.929 6.927 1.00 97.06 322 LEU A N 1
ATOM 2582 C CA . LEU A 1 322 ? -17.692 -12.976 7.889 1.00 97.06 322 LEU A CA 1
ATOM 2583 C C . LEU A 1 322 ? -16.646 -11.886 7.614 1.00 97.06 322 LEU A C 1
ATOM 2585 O O . LEU A 1 322 ? -16.064 -11.331 8.549 1.00 97.06 322 LEU A O 1
ATOM 2589 N N . ILE A 1 323 ? -16.401 -11.578 6.337 1.00 97.56 323 ILE A N 1
ATOM 2590 C CA . ILE A 1 323 ? -15.492 -10.503 5.927 1.00 97.56 323 ILE A CA 1
ATOM 2591 C C . ILE A 1 323 ? -16.081 -9.138 6.290 1.00 97.56 323 ILE A C 1
ATOM 2593 O O . ILE A 1 323 ? -15.370 -8.317 6.867 1.00 97.56 323 ILE A O 1
ATOM 2597 N N . LYS A 1 324 ? -17.367 -8.909 5.989 1.00 97.50 324 LYS A N 1
ATOM 2598 C CA . LYS A 1 324 ? -18.078 -7.673 6.346 1.00 97.50 324 LYS A CA 1
ATOM 2599 C C . LYS A 1 324 ? -18.028 -7.433 7.852 1.00 97.50 324 LYS A C 1
ATOM 2601 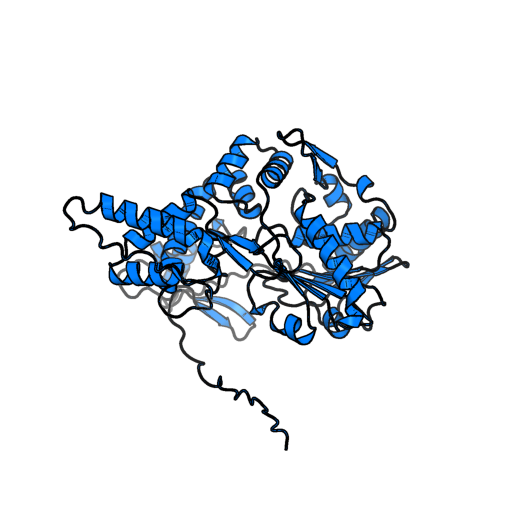O O . LYS A 1 324 ? -17.549 -6.380 8.260 1.00 97.50 324 LYS A O 1
ATOM 2606 N N . ASP A 1 325 ? -18.365 -8.441 8.654 1.00 97.19 325 ASP A N 1
ATOM 2607 C CA . ASP A 1 325 ? -18.319 -8.367 10.119 1.00 97.19 325 ASP A CA 1
ATOM 2608 C C . ASP A 1 325 ? -16.908 -8.004 10.625 1.00 97.19 325 ASP A C 1
ATOM 2610 O O . ASP A 1 325 ? -16.739 -7.209 11.552 1.00 97.19 325 ASP A O 1
ATOM 2614 N N . HIS A 1 326 ? -15.858 -8.556 10.002 1.00 96.88 326 HIS A N 1
ATOM 2615 C CA . HIS A 1 326 ? -14.476 -8.218 10.351 1.00 96.88 326 HIS A CA 1
ATOM 2616 C C . HIS A 1 326 ? -14.092 -6.794 9.944 1.00 96.88 326 HIS A C 1
ATOM 2618 O O . HIS A 1 326 ? -13.413 -6.125 10.723 1.00 96.88 326 HIS A O 1
ATOM 2624 N N . CYS A 1 327 ? -14.507 -6.323 8.766 1.00 96.25 327 CYS A N 1
ATOM 2625 C CA . CYS A 1 327 ? -14.274 -4.946 8.332 1.00 96.25 327 CYS A CA 1
ATOM 2626 C C . CYS A 1 327 ? -15.012 -3.940 9.221 1.00 96.25 327 CYS A C 1
ATOM 2628 O O . CYS A 1 327 ? -14.421 -2.939 9.614 1.00 96.25 327 CYS A O 1
ATOM 2630 N N . GLU A 1 328 ? -16.262 -4.219 9.588 1.00 96.56 328 GLU A N 1
ATOM 2631 C CA . GLU A 1 328 ? -17.053 -3.384 10.498 1.00 96.56 328 GLU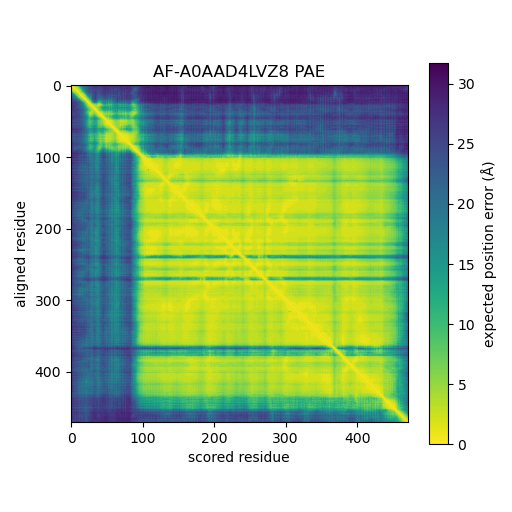 A CA 1
ATOM 2632 C C . GLU A 1 328 ? -16.451 -3.320 11.901 1.00 96.56 328 GLU A C 1
ATOM 2634 O O . GLU A 1 328 ? -16.588 -2.316 12.595 1.00 96.56 328 GLU A O 1
ATOM 2639 N N . LYS A 1 329 ? -15.751 -4.375 12.327 1.00 96.38 329 LYS A N 1
ATOM 2640 C CA . LYS A 1 329 ? -15.123 -4.433 13.646 1.00 96.38 329 LYS A CA 1
ATOM 2641 C C . LYS A 1 329 ? -13.729 -3.805 13.665 1.00 96.38 329 LYS A C 1
ATOM 2643 O O . LYS A 1 329 ? -13.460 -2.936 14.490 1.00 96.38 329 LYS A O 1
ATOM 2648 N N . TRP A 1 330 ? -12.848 -4.226 12.762 1.00 95.94 330 TRP A N 1
ATOM 2649 C CA . TRP A 1 330 ? -11.409 -3.922 12.797 1.00 95.94 330 TRP A CA 1
ATOM 2650 C C . TRP A 1 330 ? -10.944 -2.953 11.704 1.00 95.94 330 TRP A C 1
ATOM 2652 O O . TRP A 1 330 ? -9.771 -2.587 11.667 1.00 95.94 330 TRP A O 1
ATOM 2662 N N . GLY A 1 331 ? -11.842 -2.541 10.814 1.00 94.88 331 GLY A N 1
ATOM 2663 C CA . GLY A 1 331 ? -11.543 -1.659 9.696 1.00 94.88 331 GLY A CA 1
ATOM 2664 C C . GLY A 1 331 ? -11.010 -2.386 8.448 1.00 94.88 331 GLY A C 1
ATOM 2665 O O . GLY A 1 331 ? -10.797 -3.603 8.439 1.00 94.88 331 GLY A O 1
ATOM 2666 N N . PRO A 1 332 ? -10.771 -1.637 7.360 1.00 94.19 332 PRO A N 1
ATOM 2667 C CA . PRO A 1 332 ? -10.419 -2.157 6.035 1.00 94.19 332 PRO A CA 1
ATOM 2668 C C . PRO A 1 332 ? -8.927 -2.512 5.847 1.00 94.19 332 PRO A C 1
ATOM 2670 O O . PRO A 1 332 ? -8.402 -2.488 4.730 1.00 94.19 332 PRO A O 1
ATOM 2673 N N . SER A 1 333 ? -8.195 -2.845 6.914 1.00 94.25 333 SER A N 1
ATOM 2674 C CA . SER A 1 333 ? -6.801 -3.289 6.787 1.00 94.25 333 SER A CA 1
ATOM 2675 C C . SER A 1 333 ? -6.747 -4.740 6.314 1.00 94.25 333 SER A C 1
ATOM 2677 O O . SER A 1 333 ? -6.911 -5.668 7.109 1.00 94.25 333 SER A O 1
ATOM 2679 N N . ALA A 1 334 ? -6.455 -4.955 5.027 1.00 95.00 334 ALA A N 1
ATOM 2680 C CA . ALA A 1 334 ? -6.393 -6.294 4.438 1.00 95.00 334 ALA A CA 1
ATOM 2681 C C . ALA A 1 334 ? -5.457 -7.241 5.209 1.00 95.00 334 ALA A C 1
ATOM 2683 O O . ALA A 1 334 ? -5.785 -8.408 5.414 1.00 95.00 334 ALA A O 1
ATOM 2684 N N . ARG A 1 335 ? -4.315 -6.744 5.705 1.00 94.56 335 ARG A N 1
ATOM 2685 C CA . ARG A 1 335 ? -3.381 -7.549 6.509 1.00 94.56 335 ARG A CA 1
ATOM 2686 C C . ARG A 1 335 ? -3.995 -8.002 7.832 1.00 94.56 335 ARG A C 1
ATOM 2688 O O . ARG A 1 335 ? -3.884 -9.182 8.158 1.00 94.56 335 ARG A O 1
ATOM 2695 N N . ILE A 1 336 ? -4.601 -7.090 8.593 1.00 94.69 336 ILE A N 1
ATOM 2696 C CA . ILE A 1 336 ? -5.206 -7.418 9.895 1.00 94.69 336 ILE A CA 1
ATOM 2697 C C . ILE A 1 336 ? -6.386 -8.355 9.680 1.00 94.69 336 ILE A C 1
ATOM 2699 O O . ILE A 1 336 ? -6.410 -9.441 10.252 1.00 94.69 336 ILE A O 1
ATOM 2703 N N . MET A 1 337 ? -7.284 -7.993 8.766 1.00 95.69 337 MET A N 1
ATOM 2704 C CA . MET A 1 337 ? -8.439 -8.795 8.382 1.00 95.69 337 MET A CA 1
ATOM 2705 C C . MET A 1 337 ? -8.031 -10.228 8.011 1.00 95.69 337 MET A C 1
ATOM 2707 O O . MET A 1 337 ? -8.524 -11.183 8.605 1.00 95.69 337 MET A O 1
ATOM 2711 N N . MET A 1 338 ? -7.077 -10.403 7.091 1.00 96.50 338 MET A N 1
ATOM 2712 C CA . MET A 1 338 ? -6.624 -11.735 6.677 1.00 96.50 338 MET A CA 1
ATOM 2713 C C . MET A 1 338 ? -5.900 -12.494 7.787 1.00 96.50 338 MET A C 1
ATOM 2715 O O . MET A 1 338 ? -6.016 -13.716 7.853 1.00 96.50 338 MET A O 1
ATOM 2719 N N . THR A 1 339 ? -5.165 -11.803 8.658 1.00 96.25 339 THR A N 1
ATOM 2720 C CA . THR A 1 339 ? -4.484 -12.437 9.794 1.00 96.25 339 THR A CA 1
ATOM 2721 C C . THR A 1 339 ? -5.499 -12.997 10.785 1.00 96.25 339 THR A C 1
ATOM 2723 O O . THR A 1 339 ? -5.399 -14.167 11.151 1.00 96.25 339 THR A O 1
ATOM 2726 N N . LEU A 1 340 ? -6.499 -12.199 11.169 1.00 96.94 340 LEU A N 1
ATOM 2727 C CA . LEU A 1 340 ? -7.525 -12.594 12.134 1.00 96.94 340 LEU A CA 1
ATOM 2728 C C . LEU A 1 340 ? -8.462 -13.666 11.569 1.00 96.94 340 LEU A C 1
ATOM 2730 O O . LEU A 1 340 ? -8.753 -14.633 12.265 1.00 96.94 340 LEU A O 1
ATOM 2734 N N . LEU A 1 341 ? -8.851 -13.564 10.294 1.00 96.62 341 LEU A N 1
ATOM 2735 C CA . LEU A 1 341 ? -9.680 -14.581 9.637 1.00 96.62 341 LEU A CA 1
ATOM 2736 C C . LEU A 1 341 ? -8.966 -15.933 9.522 1.00 96.62 341 LEU A C 1
ATOM 2738 O O . LEU A 1 341 ? -9.565 -16.974 9.774 1.00 96.62 341 LEU A O 1
ATOM 2742 N N . LYS A 1 342 ? -7.670 -15.934 9.178 1.00 96.88 342 LYS A N 1
ATOM 2743 C CA . LYS A 1 342 ? -6.866 -17.167 9.095 1.00 96.88 342 LYS A CA 1
ATOM 2744 C C . LYS A 1 342 ? -6.518 -17.733 10.473 1.00 96.88 342 LYS A C 1
ATOM 2746 O O . LYS A 1 342 ? -6.251 -18.927 10.581 1.00 96.88 342 LYS A O 1
ATOM 2751 N N . LYS A 1 343 ? -6.457 -16.889 11.507 1.00 97.50 343 LYS A N 1
ATOM 2752 C CA . LYS A 1 343 ? -6.062 -17.265 12.871 1.00 97.50 343 LYS A CA 1
ATOM 2753 C C . LYS A 1 343 ? -6.973 -16.594 13.911 1.00 97.50 343 LYS A C 1
ATOM 2755 O O . LYS A 1 343 ? -6.519 -15.684 14.611 1.00 97.50 343 LYS A O 1
ATOM 2760 N N . PRO A 1 344 ? -8.224 -17.066 14.080 1.00 97.38 344 PRO A N 1
ATOM 2761 C CA . PRO A 1 344 ? -9.174 -16.452 15.014 1.00 97.38 344 PRO A CA 1
ATOM 2762 C C . PRO A 1 344 ? -8.680 -16.398 16.468 1.00 97.38 344 PRO A C 1
ATOM 2764 O O . PRO A 1 344 ? -9.026 -15.478 17.204 1.00 97.38 344 PRO A O 1
ATOM 2767 N N . GLY A 1 345 ? -7.803 -17.325 16.874 1.00 97.44 345 GLY A N 1
ATOM 2768 C CA . GLY A 1 345 ? -7.165 -17.319 18.197 1.00 97.44 345 GLY A CA 1
ATOM 2769 C C . GLY A 1 345 ? -6.298 -16.086 18.496 1.00 97.44 345 GLY A C 1
ATOM 2770 O O . GLY A 1 345 ? -5.996 -15.838 19.656 1.00 97.44 345 GLY A O 1
ATOM 2771 N N . LEU A 1 346 ? -5.930 -15.282 17.487 1.00 97.25 346 LEU A N 1
ATOM 2772 C CA . LEU A 1 346 ? -5.193 -14.023 17.671 1.00 97.25 346 LEU A CA 1
ATOM 2773 C C . LEU A 1 346 ? -6.096 -12.822 17.993 1.00 97.25 346 LEU A C 1
ATOM 2775 O O . LEU A 1 346 ? -5.587 -11.744 18.292 1.00 97.25 346 LEU A O 1
ATOM 2779 N N . ILE A 1 347 ? -7.425 -12.974 17.941 1.00 97.06 347 ILE A N 1
ATOM 2780 C CA . ILE A 1 347 ? -8.365 -11.877 18.218 1.00 97.06 347 ILE A CA 1
ATOM 2781 C C . ILE A 1 347 ? -8.191 -11.291 19.635 1.00 97.06 347 ILE A C 1
ATOM 2783 O O . ILE A 1 347 ? -8.146 -10.063 19.740 1.00 97.06 347 ILE A O 1
ATOM 2787 N N . PRO A 1 348 ? -8.065 -12.086 20.721 1.00 97.75 348 PRO A N 1
ATOM 2788 C CA . PRO A 1 348 ? -7.867 -11.535 22.065 1.00 97.75 348 PRO A CA 1
ATOM 2789 C C . PRO A 1 348 ? -6.576 -10.718 22.194 1.00 97.75 348 PRO A C 1
ATOM 2791 O O . PRO A 1 348 ? -6.591 -9.632 22.771 1.00 97.75 348 PRO A O 1
ATOM 2794 N N . GLU A 1 349 ? -5.485 -11.206 21.602 1.00 96.38 349 GLU A N 1
ATOM 2795 C CA . GLU A 1 349 ? -4.189 -10.522 21.585 1.00 96.38 349 GLU A CA 1
ATOM 2796 C C . GLU A 1 349 ? -4.267 -9.210 20.794 1.00 96.38 349 GLU A C 1
ATOM 2798 O O . GLU A 1 349 ? -3.859 -8.156 21.276 1.00 96.38 349 GLU A O 1
ATOM 2803 N N . HIS A 1 350 ? -4.889 -9.230 19.612 1.00 95.69 350 HIS A N 1
ATOM 2804 C CA . HIS A 1 350 ? -5.098 -8.014 18.831 1.00 95.69 350 HIS A CA 1
ATOM 2805 C C . HIS A 1 350 ? -5.959 -6.990 19.584 1.00 95.69 350 HIS A C 1
ATOM 2807 O O . HIS A 1 350 ? -5.636 -5.804 19.611 1.00 95.69 350 HIS A O 1
ATOM 2813 N N . MET A 1 351 ? -7.017 -7.441 20.263 1.00 96.94 351 MET A N 1
ATOM 2814 C CA . MET A 1 351 ? -7.842 -6.584 21.115 1.00 96.94 351 MET A CA 1
ATOM 2815 C C . MET A 1 351 ? -7.032 -5.958 22.262 1.00 96.94 351 MET A C 1
ATOM 2817 O O . MET A 1 351 ? -7.242 -4.788 22.585 1.00 96.94 351 MET A O 1
ATOM 2821 N N . ARG A 1 352 ? -6.100 -6.704 22.870 1.00 96.31 352 ARG A N 1
ATOM 2822 C CA . ARG A 1 352 ? -5.170 -6.172 23.878 1.00 96.31 352 ARG A CA 1
ATOM 2823 C C . ARG A 1 352 ? -4.306 -5.057 23.285 1.00 96.31 352 ARG A C 1
ATOM 2825 O O . ARG A 1 352 ? -4.270 -3.971 23.861 1.00 96.31 352 ARG A O 1
ATOM 2832 N N . CYS A 1 353 ? -3.720 -5.276 22.106 1.00 94.44 353 CYS A N 1
ATOM 2833 C CA . CYS A 1 353 ? -2.954 -4.251 21.391 1.00 94.44 353 CYS A CA 1
ATOM 2834 C C . CYS A 1 353 ? -3.796 -3.005 21.071 1.00 94.44 353 CYS A C 1
ATOM 2836 O O . CYS A 1 353 ? -3.301 -1.892 21.214 1.00 94.44 353 CYS A O 1
ATOM 2838 N N . VAL A 1 354 ? -5.068 -3.162 20.681 1.00 95.69 354 VAL A N 1
ATOM 2839 C CA . VAL A 1 354 ? -5.985 -2.031 20.439 1.00 95.69 354 VAL A CA 1
ATOM 2840 C C . VAL A 1 354 ? -6.231 -1.227 21.712 1.00 95.69 354 VAL A C 1
ATOM 2842 O O . VAL A 1 354 ? -6.138 -0.001 21.683 1.00 95.69 354 VAL A O 1
ATOM 2845 N N . LYS A 1 355 ? -6.477 -1.890 22.848 1.00 96.06 355 LYS A N 1
ATOM 2846 C CA . LYS A 1 355 ? -6.644 -1.212 24.144 1.00 96.06 355 LYS A CA 1
ATOM 2847 C C . LYS A 1 355 ? -5.377 -0.470 24.571 1.00 96.06 355 LYS A C 1
ATOM 2849 O O . LYS A 1 355 ? -5.459 0.645 25.076 1.00 96.06 355 LYS A O 1
ATOM 2854 N N . GLU A 1 356 ? -4.207 -1.073 24.382 1.00 94.25 356 GLU A N 1
ATOM 2855 C CA . GLU A 1 356 ? -2.918 -0.436 24.673 1.00 94.25 356 GLU A CA 1
ATOM 2856 C C . GLU A 1 356 ? -2.655 0.763 23.758 1.00 94.25 356 GLU A C 1
ATOM 2858 O O . GLU A 1 356 ? -2.293 1.830 24.250 1.00 94.25 356 GLU A O 1
ATOM 2863 N N . ALA A 1 357 ? -2.922 0.628 22.456 1.00 93.56 357 ALA A N 1
ATOM 2864 C CA . ALA A 1 357 ? -2.818 1.723 21.498 1.00 93.56 357 ALA A CA 1
ATOM 2865 C C . ALA A 1 357 ? -3.776 2.872 21.845 1.00 93.56 357 ALA A C 1
ATOM 2867 O O . ALA A 1 357 ? -3.370 4.029 21.791 1.00 93.56 357 ALA A O 1
ATOM 2868 N N . ALA A 1 358 ? -5.011 2.575 22.263 1.00 94.12 358 ALA A N 1
ATOM 2869 C CA . ALA A 1 358 ? -5.962 3.581 22.729 1.00 94.12 358 ALA A CA 1
ATOM 2870 C C . ALA A 1 358 ? -5.436 4.337 23.957 1.00 94.12 358 ALA A C 1
ATOM 2872 O O . ALA A 1 358 ? -5.378 5.561 23.930 1.00 94.12 358 ALA A O 1
ATOM 2873 N N . ARG A 1 359 ? -4.957 3.640 24.996 1.00 93.44 359 ARG A N 1
ATOM 2874 C CA . ARG A 1 359 ? -4.354 4.295 26.175 1.00 93.44 359 ARG A CA 1
ATOM 2875 C C . ARG A 1 359 ? -3.150 5.153 25.800 1.00 93.44 359 ARG A C 1
ATOM 2877 O O . ARG A 1 359 ? -3.053 6.303 26.216 1.00 93.44 359 ARG A O 1
ATOM 2884 N N . HIS A 1 360 ? -2.248 4.610 24.985 1.00 91.19 360 HIS A N 1
ATOM 2885 C CA . HIS A 1 360 ? -1.071 5.338 24.526 1.00 91.19 360 HIS A CA 1
ATOM 2886 C C . HIS A 1 360 ? -1.461 6.579 23.716 1.00 91.19 360 HIS A C 1
ATOM 2888 O O . HIS A 1 360 ? -0.828 7.622 23.867 1.00 91.19 360 HIS A O 1
ATOM 2894 N N . PHE A 1 361 ? -2.493 6.485 22.876 1.00 90.62 361 PHE A N 1
ATOM 2895 C CA . PHE A 1 361 ? -3.025 7.617 22.127 1.00 90.62 361 PHE A CA 1
ATOM 2896 C C . PHE A 1 361 ? -3.487 8.735 23.061 1.00 90.62 361 PHE A C 1
ATOM 2898 O O . PHE A 1 361 ? -3.020 9.857 22.895 1.00 90.62 361 PHE A O 1
ATOM 2905 N N . ILE A 1 362 ? -4.306 8.425 24.074 1.00 91.00 362 ILE A N 1
ATOM 2906 C CA . ILE A 1 362 ? -4.784 9.430 25.035 1.00 91.00 362 ILE A CA 1
ATOM 2907 C C . ILE A 1 362 ? -3.612 10.116 25.754 1.00 91.00 362 ILE A C 1
ATOM 2909 O O . ILE A 1 362 ? -3.538 11.342 25.769 1.00 91.00 362 ILE A O 1
ATOM 2913 N N . HIS A 1 363 ? -2.652 9.343 26.275 1.00 88.94 363 HIS A N 1
ATOM 2914 C CA . HIS A 1 363 ? -1.531 9.894 27.047 1.00 88.94 363 HIS A CA 1
ATOM 2915 C C . HIS A 1 363 ? -0.577 10.780 26.234 1.00 88.94 363 HIS A C 1
ATOM 2917 O O . HIS A 1 363 ? 0.029 11.691 26.791 1.00 88.94 363 HIS A O 1
ATOM 2923 N N . HIS A 1 364 ? -0.419 10.526 24.932 1.00 85.50 364 HIS A N 1
ATOM 2924 C CA . HIS A 1 364 ? 0.552 11.252 24.105 1.00 85.50 364 HIS A CA 1
ATOM 2925 C C . HIS A 1 364 ? -0.064 12.387 23.283 1.00 85.50 364 HIS A C 1
ATOM 2927 O O . HIS A 1 364 ? 0.676 13.204 22.737 1.00 85.50 364 HIS A O 1
ATOM 2933 N N . PHE A 1 365 ? -1.394 12.463 23.191 1.00 82.50 365 PHE A N 1
ATOM 2934 C CA . PHE A 1 365 ? -2.055 13.485 22.383 1.00 82.50 365 PHE A CA 1
ATOM 2935 C C . PHE A 1 365 ? -1.878 14.897 22.964 1.00 82.50 365 PHE A C 1
ATOM 2937 O O . PHE A 1 365 ? -1.563 15.829 22.226 1.00 82.50 365 PHE A O 1
ATOM 2944 N N . GLY A 1 366 ? -2.060 15.055 24.282 1.00 67.19 366 GLY A N 1
ATOM 2945 C CA . GLY A 1 366 ? -2.150 16.366 24.940 1.00 67.19 366 GLY A CA 1
ATOM 2946 C C . GLY A 1 366 ? -0.817 17.084 25.156 1.00 67.19 366 GLY A C 1
ATOM 2947 O O . GLY A 1 366 ? -0.793 18.305 25.266 1.00 67.19 366 GLY A O 1
ATOM 2948 N N . VAL A 1 367 ? 0.304 16.355 25.180 1.00 61.53 367 VAL A N 1
ATOM 2949 C CA . VAL A 1 367 ? 1.530 16.913 25.760 1.00 61.53 367 VAL A CA 1
ATOM 2950 C C . VAL A 1 367 ? 2.238 17.891 24.816 1.00 61.53 367 VAL A C 1
ATOM 2952 O O . VAL A 1 367 ? 2.630 18.937 25.306 1.00 61.53 367 VAL A O 1
ATOM 2955 N N . HIS A 1 368 ? 2.365 17.658 23.493 1.00 55.53 368 HIS A N 1
ATOM 2956 C CA . HIS A 1 368 ? 3.179 18.556 22.630 1.00 55.53 368 HIS A CA 1
ATOM 2957 C C . HIS A 1 368 ? 2.935 18.570 21.097 1.00 55.53 368 HIS A C 1
ATOM 2959 O O . HIS A 1 368 ? 3.778 19.106 20.376 1.00 55.53 368 HIS A O 1
ATOM 2965 N N . THR A 1 369 ? 1.874 17.999 20.509 1.00 51.22 369 THR A N 1
ATOM 2966 C CA . THR A 1 369 ? 2.009 17.566 19.094 1.00 51.22 369 THR A CA 1
ATOM 2967 C C . THR A 1 369 ? 1.005 18.112 18.071 1.00 51.22 369 THR A C 1
ATOM 2969 O O . THR A 1 369 ? -0.072 17.572 17.862 1.00 51.22 369 THR A O 1
ATOM 2972 N N . TYR A 1 370 ? 1.470 19.085 17.273 1.00 57.50 370 TYR A N 1
ATOM 2973 C CA . TYR A 1 370 ? 1.088 19.193 15.852 1.00 57.50 370 TYR A CA 1
ATOM 2974 C C . TYR A 1 370 ? 1.659 18.032 15.006 1.00 57.50 370 TYR A C 1
ATOM 2976 O O . TYR A 1 370 ? 1.275 17.860 13.855 1.00 57.50 370 TYR A O 1
ATOM 2984 N N . ASN A 1 371 ? 2.583 17.241 15.570 1.00 66.50 371 ASN A N 1
ATOM 2985 C CA . ASN A 1 371 ? 3.256 16.117 14.919 1.00 66.50 371 ASN A CA 1
ATOM 2986 C C . ASN A 1 371 ? 3.040 14.824 15.711 1.00 66.50 371 ASN A C 1
ATOM 2988 O O . ASN A 1 371 ? 3.948 14.328 16.381 1.00 66.50 371 ASN A O 1
ATOM 2992 N N . ILE A 1 372 ? 1.827 14.278 15.664 1.00 68.56 372 ILE A N 1
ATOM 2993 C CA . ILE A 1 372 ? 1.590 12.911 16.134 1.00 68.56 372 ILE A CA 1
ATOM 2994 C C . ILE A 1 372 ? 2.425 12.006 15.241 1.00 68.56 372 ILE A C 1
ATOM 2996 O O . ILE A 1 372 ? 2.193 11.970 14.038 1.00 68.56 372 ILE A O 1
ATOM 3000 N N . ASN A 1 373 ? 3.396 11.284 15.805 1.00 72.31 373 ASN A N 1
ATOM 3001 C CA . ASN A 1 373 ? 4.066 10.224 15.063 1.00 72.31 373 ASN A CA 1
ATOM 3002 C C . ASN A 1 373 ? 3.062 9.074 14.910 1.00 72.31 373 ASN A C 1
ATOM 3004 O O . ASN A 1 373 ? 2.803 8.368 15.889 1.00 72.31 373 ASN A O 1
ATOM 3008 N N . PRO A 1 374 ? 2.490 8.849 13.715 1.00 68.75 374 PRO A N 1
ATOM 3009 C CA . PRO A 1 374 ? 1.463 7.834 13.558 1.00 68.75 374 PRO A CA 1
ATOM 3010 C C . PRO A 1 374 ? 2.063 6.428 13.699 1.00 68.75 374 PRO A C 1
ATOM 3012 O O . PRO A 1 374 ? 1.341 5.479 13.981 1.00 68.75 374 PRO A O 1
ATOM 3015 N N . SER A 1 375 ? 3.375 6.247 13.531 1.00 69.38 375 SER A N 1
ATOM 3016 C CA . SER A 1 375 ? 4.009 4.930 13.383 1.00 69.38 375 SER A CA 1
ATOM 3017 C C . SER A 1 375 ? 3.606 3.878 14.442 1.00 69.38 375 SER A C 1
ATOM 3019 O O . SER A 1 375 ? 3.200 2.784 14.032 1.00 69.38 375 SER A O 1
ATOM 3021 N N . PRO A 1 376 ? 3.593 4.171 15.764 1.00 69.00 376 PRO A N 1
ATOM 3022 C CA . PRO A 1 376 ? 3.266 3.165 16.781 1.00 69.00 376 PRO A CA 1
ATOM 3023 C C . PRO A 1 376 ? 1.770 2.819 16.846 1.00 69.00 376 PRO A C 1
ATOM 3025 O O . PRO A 1 376 ? 1.409 1.693 17.170 1.00 69.00 376 PRO A O 1
ATOM 3028 N N . LEU A 1 377 ? 0.894 3.778 16.534 1.00 77.06 377 LEU A N 1
ATOM 3029 C CA . LEU A 1 377 ? -0.552 3.686 16.786 1.00 77.06 377 LEU A CA 1
ATOM 3030 C C . LEU A 1 377 ? -1.364 3.354 15.533 1.00 77.06 377 LEU A C 1
ATOM 3032 O O . LEU A 1 377 ? -2.441 2.760 15.585 1.00 77.06 377 LEU A O 1
ATOM 3036 N N . SER A 1 378 ? -0.850 3.770 14.386 1.00 69.81 378 SER A N 1
ATOM 3037 C CA . SER A 1 378 ? -1.659 4.001 13.196 1.00 69.81 378 SER A CA 1
ATOM 3038 C C . SER A 1 378 ? -1.972 2.777 12.360 1.00 69.81 378 SER A C 1
ATOM 3040 O O . SER A 1 378 ? -2.653 2.897 11.363 1.00 69.81 378 SER A O 1
ATOM 3042 N N . HIS A 1 379 ? -1.470 1.602 12.715 1.00 80.50 379 HIS A N 1
ATOM 3043 C CA . HIS A 1 379 ? -1.941 0.367 12.091 1.00 80.50 379 HIS A CA 1
ATOM 3044 C C . HIS A 1 379 ? -2.925 -0.384 12.987 1.00 80.50 379 HIS A C 1
ATOM 3046 O O . HIS A 1 379 ? -3.544 -1.329 12.521 1.00 80.50 379 HIS A O 1
ATOM 3052 N N . THR A 1 380 ? -3.067 0.025 14.249 1.00 91.38 380 THR A N 1
ATOM 3053 C CA . THR A 1 380 ? -3.883 -0.673 15.246 1.00 91.38 380 THR A CA 1
ATOM 3054 C C . THR A 1 380 ? -5.175 0.080 15.536 1.00 91.38 380 THR A C 1
ATOM 3056 O O . THR A 1 380 ? -6.218 -0.545 15.684 1.00 91.38 380 THR A O 1
ATOM 3059 N N . LEU A 1 381 ? -5.109 1.412 15.622 1.00 91.69 381 LEU A N 1
ATOM 3060 C CA . LEU A 1 381 ? -6.247 2.242 16.021 1.00 91.69 381 LEU A CA 1
ATOM 3061 C C . LEU A 1 381 ? -6.767 3.148 14.905 1.00 91.69 381 LEU A C 1
ATOM 3063 O O . LEU A 1 381 ? -7.970 3.386 14.817 1.00 91.69 381 LEU A O 1
ATOM 3067 N N . PHE A 1 382 ? -5.862 3.645 14.064 1.00 90.75 382 PHE A N 1
ATOM 3068 C CA . PHE A 1 382 ? -6.196 4.568 12.986 1.00 90.75 382 PHE A CA 1
ATOM 3069 C C . PHE A 1 382 ? -5.991 3.932 11.624 1.00 90.75 382 PHE A C 1
ATOM 3071 O O . PHE A 1 382 ? -5.315 2.917 11.481 1.00 90.75 382 PHE A O 1
ATOM 3078 N N . THR A 1 383 ? -6.527 4.591 10.617 1.00 90.69 383 THR A N 1
ATOM 3079 C CA . THR A 1 383 ? -6.112 4.474 9.229 1.00 90.69 383 THR A CA 1
ATOM 3080 C C . THR A 1 383 ? -5.792 5.859 8.683 1.00 90.69 383 THR A C 1
ATOM 3082 O O . THR A 1 383 ? -6.217 6.884 9.220 1.00 90.69 383 THR A O 1
ATOM 3085 N N . ILE A 1 384 ? -5.031 5.891 7.597 1.00 91.38 384 ILE A N 1
ATOM 3086 C CA . ILE A 1 384 ? -4.686 7.087 6.853 1.00 91.38 384 ILE A CA 1
ATOM 3087 C C . ILE A 1 384 ? -5.417 6.995 5.532 1.00 91.38 384 ILE A C 1
ATOM 3089 O O . ILE A 1 384 ? -5.354 5.970 4.852 1.00 91.38 384 ILE A O 1
ATOM 3093 N N . HIS A 1 385 ? -6.067 8.095 5.189 1.00 93.94 385 HIS A N 1
ATOM 3094 C CA . HIS A 1 385 ? -6.775 8.284 3.937 1.00 93.94 385 HIS A CA 1
ATOM 3095 C C . HIS A 1 385 ? -6.230 9.522 3.235 1.00 93.94 385 HIS A C 1
ATOM 3097 O O . HIS A 1 385 ? -5.726 10.436 3.902 1.00 93.94 385 HIS A O 1
ATOM 3103 N N . PRO A 1 386 ? -6.347 9.602 1.904 1.00 95.81 386 PRO A N 1
ATOM 3104 C CA . PRO A 1 386 ? -6.219 10.881 1.232 1.00 95.81 386 PRO A CA 1
ATOM 3105 C C . PRO A 1 386 ? -7.354 11.813 1.686 1.00 95.81 386 PRO A C 1
ATOM 3107 O O . PRO A 1 386 ? -8.473 11.378 1.973 1.00 95.81 386 PRO A O 1
ATOM 3110 N N . LYS A 1 387 ? -7.091 13.120 1.733 1.00 93.88 387 LYS A N 1
ATOM 3111 C CA . LYS A 1 387 ? -8.113 14.131 2.043 1.00 93.88 387 LYS A CA 1
ATOM 3112 C C . LYS A 1 387 ? -9.252 14.119 1.017 1.00 93.88 387 LYS A C 1
ATOM 3114 O O . LYS A 1 387 ? -10.391 14.417 1.366 1.00 93.88 387 LYS A O 1
ATOM 3119 N N . GLY A 1 388 ? -8.942 13.777 -0.231 1.00 94.25 388 GLY A N 1
ATOM 3120 C CA . GLY A 1 388 ? -9.898 13.638 -1.322 1.00 94.25 388 GLY A CA 1
ATOM 3121 C C . GLY A 1 388 ? -9.332 12.784 -2.453 1.00 94.25 388 GLY A C 1
ATOM 3122 O O . GLY A 1 388 ? -8.139 12.493 -2.484 1.00 94.25 388 GLY A O 1
ATOM 3123 N N . LEU A 1 389 ? -10.200 12.377 -3.381 1.00 92.31 389 LEU A N 1
ATOM 3124 C CA . LEU A 1 389 ? -9.814 11.506 -4.494 1.00 92.31 389 LEU A CA 1
ATOM 3125 C C . LEU A 1 389 ? -9.159 12.251 -5.665 1.00 92.31 389 LEU A C 1
ATOM 3127 O O . LEU A 1 389 ? -8.558 11.592 -6.506 1.00 92.31 389 LEU A O 1
ATOM 3131 N N . SER A 1 390 ? -9.265 13.584 -5.727 1.00 92.94 390 SER A N 1
ATOM 3132 C CA . SER A 1 390 ? -8.593 14.385 -6.754 1.00 92.94 390 SER A CA 1
ATOM 3133 C C . SER A 1 390 ? -7.084 14.426 -6.525 1.00 92.94 390 SER A C 1
ATOM 3135 O O . SER A 1 390 ? -6.617 14.419 -5.382 1.00 92.94 390 SER A O 1
ATOM 3137 N N . SER A 1 391 ? -6.322 14.541 -7.612 1.00 90.00 391 SER A N 1
ATOM 3138 C CA . SER A 1 391 ? -4.856 14.555 -7.590 1.00 90.00 391 SER A CA 1
ATOM 3139 C C . SER A 1 391 ? -4.287 15.708 -6.743 1.00 90.00 391 SER A C 1
ATOM 3141 O O . SER A 1 391 ? -3.235 15.551 -6.133 1.00 90.00 391 SER A O 1
ATOM 3143 N N . GLU A 1 392 ? -5.011 16.829 -6.608 1.00 92.25 392 GLU A N 1
ATOM 3144 C CA . GLU A 1 392 ? -4.653 17.957 -5.725 1.00 92.25 392 GLU A CA 1
ATOM 3145 C C . GLU A 1 392 ? -4.717 17.592 -4.230 1.00 92.25 392 GLU A C 1
ATOM 3147 O O . GLU A 1 392 ? -3.857 17.988 -3.444 1.00 92.25 392 GLU A O 1
ATOM 3152 N N . TYR A 1 393 ? -5.731 16.824 -3.814 1.00 93.38 393 TYR A N 1
ATOM 3153 C CA . TYR A 1 393 ? -5.943 16.473 -2.404 1.00 93.38 393 TYR A CA 1
ATOM 3154 C C . TYR A 1 393 ? -5.319 15.138 -2.008 1.00 93.38 393 TYR A C 1
ATOM 3156 O O . TYR A 1 393 ? -5.158 14.868 -0.814 1.00 93.38 393 TYR A O 1
ATOM 3164 N N . ARG A 1 394 ? -4.926 14.326 -2.991 1.00 94.19 394 ARG A N 1
ATOM 3165 C CA . ARG A 1 394 ? -4.267 13.035 -2.796 1.00 94.19 394 ARG A CA 1
ATOM 3166 C C . ARG A 1 394 ? -3.002 13.068 -1.936 1.00 94.19 394 ARG A C 1
ATOM 3168 O O . ARG A 1 394 ? -2.809 12.126 -1.170 1.00 94.19 394 ARG A O 1
ATOM 3175 N N . PRO A 1 395 ? -2.142 14.101 -1.997 1.00 95.06 395 PRO A N 1
ATOM 3176 C CA . PRO A 1 395 ? -0.937 14.157 -1.175 1.00 95.06 395 PRO A CA 1
ATOM 3177 C C . PRO A 1 395 ? -1.217 14.439 0.308 1.00 95.06 395 PRO A C 1
ATOM 3179 O O . PRO A 1 395 ? -0.319 14.281 1.136 1.00 95.06 395 PRO A O 1
ATOM 3182 N N . ILE A 1 396 ? -2.427 14.893 0.656 1.00 92.69 396 ILE A N 1
ATOM 3183 C CA . ILE A 1 396 ? -2.775 15.320 2.013 1.00 92.69 396 ILE A CA 1
ATOM 3184 C C . ILE A 1 396 ? -3.353 14.130 2.781 1.00 92.69 396 ILE A C 1
ATOM 3186 O O . ILE A 1 396 ? -4.467 13.691 2.505 1.00 92.69 396 ILE A O 1
ATOM 3190 N N . ALA A 1 397 ? -2.613 13.633 3.771 1.00 91.75 397 ALA A N 1
ATOM 3191 C CA . ALA A 1 397 ? -3.056 12.547 4.639 1.00 91.75 397 ALA A CA 1
ATOM 3192 C C . ALA A 1 397 ? -4.005 13.048 5.743 1.00 91.75 397 ALA A C 1
ATOM 3194 O O . ALA A 1 397 ? -3.709 14.011 6.455 1.00 91.75 397 ALA A O 1
ATOM 3195 N N . ILE A 1 398 ? -5.119 12.347 5.934 1.00 91.25 398 ILE A N 1
ATOM 3196 C CA . ILE A 1 398 ? -6.015 12.489 7.089 1.00 91.25 398 ILE A CA 1
ATOM 3197 C C . ILE A 1 398 ? -6.049 11.175 7.868 1.00 91.25 398 ILE A C 1
ATOM 3199 O O . ILE A 1 398 ? -5.847 10.115 7.282 1.00 91.25 398 ILE A O 1
ATOM 3203 N N . MET A 1 399 ? -6.295 11.240 9.176 1.00 89.88 399 MET A N 1
ATOM 3204 C CA . MET A 1 399 ? -6.334 10.067 10.051 1.00 89.88 399 MET A CA 1
ATOM 3205 C C . MET A 1 399 ? -7.767 9.809 10.504 1.00 89.88 399 MET A C 1
ATOM 3207 O O . MET A 1 399 ? -8.498 10.743 10.826 1.00 89.88 399 MET A O 1
ATOM 3211 N N . ARG A 1 400 ? -8.182 8.545 10.529 1.00 90.75 400 ARG A N 1
ATOM 3212 C CA . ARG A 1 400 ? -9.541 8.155 10.917 1.00 90.75 400 ARG A CA 1
ATOM 3213 C C . ARG A 1 400 ? -9.513 6.961 11.852 1.00 90.75 400 ARG A C 1
ATOM 3215 O O . ARG A 1 400 ? -8.679 6.077 11.703 1.00 90.75 400 ARG A O 1
ATOM 3222 N N . ILE A 1 401 ? -10.424 6.945 12.820 1.00 92.12 401 ILE A N 1
ATOM 3223 C CA . ILE A 1 401 ? -10.786 5.721 13.539 1.00 92.12 401 ILE A CA 1
ATOM 3224 C C . ILE A 1 401 ? -11.953 5.108 12.771 1.00 92.12 401 ILE A C 1
ATOM 3226 O O . ILE A 1 401 ? -13.065 5.634 12.814 1.00 92.12 401 ILE A O 1
ATOM 3230 N N . GLU A 1 402 ? -11.679 4.034 12.036 1.00 89.88 402 GLU A N 1
ATOM 3231 C CA . GLU A 1 402 ? -12.569 3.539 10.974 1.00 89.88 402 GLU A CA 1
ATOM 3232 C C . GLU A 1 402 ? -13.903 2.996 11.461 1.00 89.88 402 GLU A C 1
ATOM 3234 O O . GLU A 1 402 ? -14.894 3.051 10.738 1.00 89.88 402 GLU A O 1
ATOM 3239 N N . THR A 1 403 ? -13.938 2.442 12.671 1.00 93.62 403 THR A N 1
ATOM 3240 C CA . THR A 1 403 ? -15.111 1.719 13.155 1.00 93.62 403 THR A CA 1
ATOM 3241 C C . THR A 1 403 ? -15.594 2.272 14.484 1.00 93.62 403 THR A C 1
ATOM 3243 O O . THR A 1 403 ? -14.816 2.729 15.327 1.00 93.62 403 THR A O 1
ATOM 3246 N N . SER A 1 404 ? -16.906 2.205 14.710 1.00 92.06 404 SER A N 1
ATOM 3247 C CA . SER A 1 404 ? -17.504 2.492 16.020 1.00 92.06 404 SER A CA 1
ATOM 3248 C C . SER A 1 404 ? -16.939 1.563 17.102 1.00 92.06 404 SER A C 1
ATOM 3250 O O . SER A 1 404 ? -16.713 1.985 18.236 1.00 92.06 404 SER A O 1
ATOM 3252 N N . TYR A 1 405 ? -16.622 0.319 16.732 1.00 95.19 405 TYR A N 1
ATOM 3253 C CA . TYR A 1 405 ? -15.993 -0.652 17.619 1.00 95.19 405 TYR A CA 1
ATOM 3254 C C . TYR A 1 405 ? -14.600 -0.212 18.093 1.00 95.19 405 TYR A C 1
ATOM 3256 O O . TYR A 1 405 ? -14.314 -0.293 19.285 1.00 95.19 405 TYR A O 1
ATOM 3264 N N . LEU A 1 406 ? -13.742 0.298 17.201 1.00 94.50 406 LEU A N 1
ATOM 3265 C CA . LEU A 1 406 ? -12.431 0.833 17.582 1.00 94.50 406 LEU A CA 1
ATOM 3266 C C . LEU A 1 406 ? -12.562 2.129 18.391 1.00 94.50 406 LEU A C 1
ATOM 3268 O O . LEU A 1 406 ? -11.871 2.294 19.398 1.00 94.50 406 LEU A O 1
ATOM 3272 N N . ASN A 1 407 ? -13.492 3.011 18.006 1.00 92.00 407 ASN A N 1
ATOM 3273 C CA . ASN A 1 407 ? -13.776 4.245 18.746 1.00 92.00 407 ASN A CA 1
ATOM 3274 C C . ASN A 1 407 ? -14.158 3.970 20.202 1.00 92.00 407 ASN A C 1
ATOM 3276 O O . ASN A 1 407 ? -13.724 4.698 21.093 1.00 92.00 407 ASN A O 1
ATOM 3280 N N . ARG A 1 408 ? -14.908 2.895 20.467 1.00 93.12 408 ARG A N 1
ATOM 3281 C CA . ARG A 1 408 ? -15.275 2.501 21.830 1.00 93.12 408 ARG A CA 1
ATOM 3282 C C . ARG A 1 408 ? -14.057 2.337 22.742 1.00 93.12 408 ARG A C 1
ATOM 3284 O O . ARG A 1 408 ? -14.114 2.781 23.881 1.00 93.12 408 ARG A O 1
ATOM 3291 N N . PHE A 1 409 ? -12.950 1.764 22.267 1.00 94.75 409 PHE A N 1
ATOM 3292 C CA . PHE A 1 409 ? -11.748 1.620 23.100 1.00 94.75 409 PHE A CA 1
ATOM 3293 C C . PHE A 1 409 ? -11.075 2.956 23.406 1.00 94.75 409 PHE A C 1
ATOM 3295 O O . PHE A 1 409 ? -10.509 3.111 24.485 1.00 94.75 409 PHE A O 1
ATOM 3302 N N . VAL A 1 410 ? -11.143 3.921 22.484 1.00 92.88 410 VAL A N 1
ATOM 3303 C CA . VAL A 1 410 ? -10.661 5.289 22.731 1.00 92.88 410 VAL A CA 1
ATOM 3304 C C . VAL A 1 410 ? -11.522 5.959 23.791 1.00 92.88 410 VAL A C 1
ATOM 3306 O O . VAL A 1 410 ? -10.973 6.499 24.744 1.00 92.88 410 VAL A O 1
ATOM 3309 N N . ILE A 1 411 ? -12.849 5.844 23.667 1.00 90.50 411 ILE A N 1
ATOM 3310 C CA . ILE A 1 411 ? -13.828 6.385 24.620 1.00 90.50 411 ILE A CA 1
ATOM 3311 C C . ILE A 1 411 ? -13.640 5.766 26.016 1.00 90.50 411 ILE A C 1
ATOM 3313 O O . ILE A 1 411 ? -13.594 6.478 27.013 1.00 90.50 411 ILE A O 1
ATOM 3317 N N . GLU A 1 412 ? -13.464 4.446 26.103 1.00 91.75 412 GLU A N 1
ATOM 3318 C CA . GLU A 1 412 ? -13.170 3.764 27.369 1.00 91.75 412 GLU A CA 1
ATOM 3319 C C . GLU A 1 412 ? -11.825 4.219 27.962 1.00 91.75 412 GLU A C 1
ATOM 3321 O O . GLU A 1 412 ? -11.721 4.433 29.169 1.00 91.75 412 GLU A O 1
ATOM 3326 N N . ALA A 1 413 ? -10.791 4.396 27.130 1.00 93.56 413 ALA A N 1
ATOM 3327 C CA . ALA A 1 413 ? -9.475 4.841 27.584 1.00 93.56 413 ALA A CA 1
ATOM 3328 C C . ALA A 1 413 ? -9.483 6.286 28.103 1.00 93.56 413 ALA A C 1
ATOM 3330 O O . ALA A 1 413 ? -8.796 6.569 29.086 1.00 93.56 413 ALA A O 1
ATOM 3331 N N . ILE A 1 414 ? -10.254 7.182 27.475 1.00 91.31 414 ILE A N 1
ATOM 3332 C CA . ILE A 1 414 ? -10.395 8.567 27.933 1.00 91.31 414 ILE A CA 1
ATOM 3333 C C . ILE A 1 414 ? -11.279 8.689 29.169 1.00 91.31 414 ILE A C 1
ATOM 3335 O O . ILE A 1 414 ? -10.924 9.422 30.083 1.00 91.31 414 ILE A O 1
ATOM 3339 N N . ALA A 1 415 ? -12.375 7.931 29.250 1.00 88.25 415 ALA A N 1
ATOM 3340 C CA . ALA A 1 415 ? -13.246 7.930 30.425 1.00 88.25 415 ALA A CA 1
ATOM 3341 C C . ALA A 1 415 ? -12.511 7.485 31.703 1.00 88.25 415 ALA A C 1
ATOM 3343 O O . ALA A 1 415 ? -12.921 7.837 32.805 1.00 88.25 415 ALA A O 1
ATOM 3344 N N . ALA A 1 416 ? -11.415 6.734 31.555 1.00 92.00 416 ALA A N 1
ATOM 3345 C CA . ALA A 1 416 ? -10.543 6.324 32.651 1.00 92.00 416 ALA A CA 1
ATOM 3346 C C . ALA A 1 416 ? -9.509 7.388 33.084 1.00 92.00 416 ALA A C 1
ATOM 3348 O O . ALA A 1 416 ? -8.788 7.150 34.052 1.00 92.00 416 ALA A O 1
ATOM 3349 N N . GLN A 1 417 ? -9.396 8.519 32.379 1.00 91.69 417 GLN A N 1
ATOM 3350 C CA . GLN A 1 417 ? -8.494 9.622 32.738 1.00 91.69 417 GLN A CA 1
ATOM 3351 C C . GLN A 1 417 ? -9.166 10.626 33.683 1.00 91.69 417 GLN A C 1
ATOM 3353 O O . GLN A 1 417 ? -10.394 10.659 33.796 1.00 91.69 417 GLN A O 1
ATOM 3358 N N . ASP A 1 418 ? -8.376 11.494 34.319 1.00 91.38 418 ASP A N 1
ATOM 3359 C CA . ASP A 1 418 ? -8.917 12.620 35.084 1.00 91.38 418 ASP A CA 1
ATOM 3360 C C . ASP A 1 418 ? -9.538 13.704 34.175 1.00 91.38 418 ASP A C 1
ATOM 3362 O O . ASP A 1 418 ? -9.283 13.767 32.971 1.00 91.38 418 ASP A O 1
ATOM 3366 N N . LEU A 1 419 ? -10.380 14.571 34.749 1.00 86.50 419 LEU A N 1
ATOM 3367 C CA . LEU A 1 419 ? -11.120 15.592 33.992 1.00 86.50 419 LEU A CA 1
ATOM 3368 C C . LEU A 1 419 ? -10.214 16.559 33.213 1.00 86.50 419 LEU A C 1
ATOM 3370 O O . LEU A 1 419 ? -10.617 17.038 32.150 1.00 86.50 419 LEU A O 1
ATOM 3374 N N . LEU A 1 420 ? -9.013 16.854 33.722 1.00 87.00 420 LEU A N 1
ATOM 3375 C CA . LEU A 1 420 ? -8.074 17.746 33.047 1.00 87.00 420 LEU A CA 1
ATOM 3376 C C . LEU A 1 420 ? -7.532 17.066 31.786 1.00 87.00 420 LEU A C 1
ATOM 3378 O O . LEU A 1 420 ? -7.636 17.633 30.701 1.00 87.00 420 LEU A O 1
ATOM 3382 N N . GLN A 1 421 ? -7.068 15.822 31.906 1.00 88.69 421 GLN A N 1
ATOM 3383 C CA . GLN A 1 421 ? -6.582 15.020 30.780 1.00 88.69 421 GLN A CA 1
ATOM 3384 C C . GLN A 1 421 ? -7.666 14.769 29.724 1.00 88.69 421 GLN A C 1
ATOM 3386 O O . GLN A 1 421 ? -7.392 14.827 28.524 1.00 88.69 421 GLN A O 1
ATOM 3391 N N . GLN A 1 422 ? -8.910 14.522 30.152 1.00 88.06 422 GLN A N 1
ATOM 3392 C CA . GLN A 1 422 ? -10.042 14.398 29.232 1.00 88.06 422 GLN A CA 1
ATOM 3393 C C . GLN A 1 422 ? -10.233 15.688 28.422 1.00 88.06 422 GLN A C 1
ATOM 3395 O O . GLN A 1 422 ? -10.311 15.647 27.193 1.00 88.06 422 GLN A O 1
ATOM 3400 N N . SER A 1 423 ? -10.267 16.839 29.102 1.00 84.19 423 SER A N 1
ATOM 3401 C CA . SER A 1 423 ? -10.420 18.156 28.474 1.00 84.19 423 SER A CA 1
ATOM 3402 C C . SER A 1 423 ? -9.288 18.464 27.489 1.00 84.19 423 SER A C 1
ATOM 3404 O O . SER A 1 423 ? -9.550 18.843 26.345 1.00 84.19 423 SER A O 1
ATOM 3406 N N . GLU A 1 424 ? -8.034 18.234 27.891 1.00 87.25 424 GLU A N 1
ATOM 3407 C CA . GLU A 1 424 ? -6.853 18.435 27.044 1.00 87.25 424 GLU A CA 1
ATOM 3408 C C . GLU A 1 424 ? -6.898 17.572 25.783 1.00 87.25 424 GLU A C 1
ATOM 3410 O O . GLU A 1 424 ? -6.615 18.056 24.684 1.00 87.25 424 GLU A O 1
ATOM 3415 N N . PHE A 1 425 ? -7.308 16.309 25.912 1.00 87.88 425 PHE A N 1
ATOM 3416 C CA . PHE A 1 425 ? -7.457 15.427 24.765 1.00 87.88 425 PHE A CA 1
ATOM 3417 C C . PHE A 1 425 ? -8.535 15.924 23.795 1.00 87.88 425 PHE A C 1
ATOM 3419 O O . PHE A 1 425 ? -8.266 16.034 22.598 1.00 87.88 425 PHE A O 1
ATOM 3426 N N . TYR A 1 426 ? -9.740 16.259 24.274 1.00 84.88 426 TYR A N 1
ATOM 3427 C CA . TYR A 1 426 ? -10.811 16.751 23.396 1.00 84.88 426 TYR A CA 1
ATOM 3428 C C . TYR A 1 426 ? -10.438 18.076 22.731 1.00 84.88 426 TYR A C 1
ATOM 3430 O O . TYR A 1 426 ? -10.698 18.272 21.537 1.00 84.88 426 TYR A O 1
ATOM 3438 N N . PHE A 1 427 ? -9.784 18.972 23.473 1.00 83.69 427 PHE A N 1
ATOM 3439 C CA . PHE A 1 427 ? -9.246 20.208 22.922 1.00 83.69 427 PHE A CA 1
ATOM 3440 C C . PHE A 1 427 ? -8.233 19.913 21.812 1.00 83.69 427 PHE A C 1
ATOM 3442 O O . PHE A 1 427 ? -8.364 20.433 20.704 1.00 83.69 427 PHE A O 1
ATOM 3449 N N . GLY A 1 428 ? -7.275 19.020 22.057 1.00 84.62 428 GLY A N 1
ATOM 3450 C CA . GLY A 1 428 ? -6.291 18.635 21.056 1.00 84.62 428 GLY A CA 1
ATOM 3451 C C . GLY A 1 428 ? -6.936 18.036 19.802 1.00 84.62 428 GLY A C 1
ATOM 3452 O O . GLY A 1 428 ? -6.666 18.482 18.686 1.00 84.62 428 GLY A O 1
ATOM 3453 N N . VAL A 1 429 ? -7.785 17.020 19.965 1.00 84.38 429 VAL A N 1
ATOM 3454 C CA . VAL A 1 429 ? -8.384 16.273 18.848 1.00 84.38 429 VAL A CA 1
ATOM 3455 C C . VAL A 1 429 ? -9.273 17.168 17.984 1.00 84.38 429 VAL A C 1
ATOM 3457 O O . VAL A 1 429 ? -9.242 17.053 16.759 1.00 84.38 429 VAL A O 1
ATOM 3460 N N . SER A 1 430 ? -10.019 18.095 18.592 1.00 81.94 430 SER A N 1
ATOM 3461 C CA . SER A 1 430 ? -10.875 19.047 17.865 1.00 81.94 430 SER A CA 1
ATOM 3462 C C . SER A 1 430 ? -10.089 20.076 17.044 1.00 81.94 430 SER A C 1
ATOM 3464 O O . SER A 1 430 ? -10.556 20.504 15.985 1.00 81.94 430 SER A O 1
ATOM 3466 N N . HIS A 1 431 ? -8.878 20.439 17.477 1.00 83.06 431 HIS A N 1
ATOM 3467 C CA . HIS A 1 431 ? -8.010 21.376 16.757 1.00 83.06 431 HIS A CA 1
ATOM 3468 C C . HIS A 1 431 ? -7.086 20.685 15.744 1.00 83.06 431 HIS A C 1
ATOM 3470 O O . HIS A 1 431 ? -6.570 21.337 14.831 1.00 83.06 431 HIS A O 1
ATOM 3476 N N . HIS A 1 432 ? -6.900 19.367 15.845 1.00 84.00 432 HIS A N 1
ATOM 3477 C CA . HIS A 1 432 ? -6.026 18.627 14.944 1.00 84.00 432 HIS A CA 1
ATOM 3478 C C . HIS A 1 432 ? -6.676 18.423 13.565 1.00 84.00 432 HIS A C 1
ATOM 3480 O O . HIS A 1 432 ? -7.691 17.740 13.408 1.00 84.00 432 HIS A O 1
ATOM 3486 N N . SER A 1 433 ? -6.047 18.966 12.517 1.00 82.75 433 SER A N 1
ATOM 3487 C CA . SER A 1 433 ? -6.576 18.965 11.142 1.00 82.75 433 SER A CA 1
ATOM 3488 C C . SER A 1 433 ? -6.898 17.565 10.612 1.00 82.75 433 SER A C 1
ATOM 3490 O O . SER A 1 433 ? -7.935 17.377 9.975 1.00 82.75 433 SER A O 1
ATOM 3492 N N . SER A 1 434 ? -6.054 16.577 10.920 1.00 81.38 434 SER A N 1
ATOM 3493 C CA . SER A 1 434 ? -6.253 15.187 10.496 1.00 81.38 434 SER A CA 1
ATOM 3494 C C . SER A 1 434 ? -7.423 14.483 11.180 1.00 81.38 434 SER A C 1
ATOM 3496 O O . SER A 1 434 ? -7.890 13.506 10.613 1.00 81.38 434 SER A O 1
ATOM 3498 N N . PHE A 1 435 ? -7.898 14.956 12.341 1.00 80.56 435 PHE A N 1
ATOM 3499 C CA . PHE A 1 435 ? -8.942 14.293 13.131 1.00 80.56 435 PHE A CA 1
ATOM 3500 C C . PHE A 1 435 ? -10.305 14.976 13.066 1.00 80.56 435 PHE A C 1
ATOM 3502 O O . PHE A 1 435 ? -11.246 14.450 13.648 1.00 80.56 435 PHE A O 1
ATOM 3509 N N . LYS A 1 436 ? -10.469 16.081 12.325 1.00 78.44 436 LYS A N 1
ATOM 3510 C CA . LYS A 1 436 ? -11.743 16.828 12.271 1.00 78.44 436 LYS A CA 1
ATOM 3511 C C . LYS A 1 436 ? -12.974 15.949 12.004 1.00 78.44 436 LYS A C 1
ATOM 3513 O O . LYS A 1 436 ? -14.026 16.202 12.575 1.00 78.44 436 LYS A O 1
ATOM 3518 N N . GLY A 1 437 ? -12.838 14.907 11.177 1.00 73.31 437 GLY A N 1
ATOM 3519 C CA . GLY A 1 437 ? -13.919 13.950 10.914 1.00 73.31 437 GLY A CA 1
ATOM 3520 C C . GLY A 1 437 ? -14.255 13.042 12.105 1.00 73.31 437 GLY A C 1
ATOM 3521 O O . GLY A 1 437 ? -15.426 12.854 12.412 1.00 73.31 437 GLY A O 1
ATOM 3522 N N . SER A 1 438 ? -13.251 12.503 12.803 1.00 73.94 438 SER A N 1
ATOM 3523 C CA . SER A 1 438 ? -13.466 11.632 13.972 1.00 73.94 438 SER A CA 1
ATOM 3524 C C . SER A 1 438 ? -13.727 12.416 15.265 1.00 73.94 438 SER A C 1
ATOM 3526 O O . SER A 1 438 ? -14.326 11.878 16.190 1.00 73.94 438 SER A O 1
ATOM 3528 N N . ALA A 1 439 ? -13.312 13.684 15.327 1.00 74.00 439 ALA A N 1
ATOM 3529 C CA . ALA A 1 439 ? -13.483 14.561 16.480 1.00 74.00 439 ALA A CA 1
ATOM 3530 C C . ALA A 1 439 ? -14.959 14.780 16.823 1.00 74.00 439 ALA A C 1
ATOM 3532 O O . ALA A 1 439 ? -15.308 14.720 17.996 1.00 74.00 439 ALA A O 1
ATOM 3533 N N . GLY A 1 440 ? -15.819 14.972 15.813 1.00 73.44 440 GLY A N 1
ATOM 3534 C CA . GLY A 1 440 ? -17.262 15.125 16.025 1.00 73.44 440 GLY A CA 1
ATOM 3535 C C . GLY A 1 440 ? -17.868 13.903 16.715 1.00 73.44 440 GLY A C 1
ATOM 3536 O O . GLY A 1 440 ? -18.477 14.030 17.768 1.00 73.44 440 GLY A O 1
ATOM 3537 N N . TYR A 1 441 ? -17.587 12.705 16.196 1.00 73.50 441 TYR A N 1
ATOM 3538 C CA . TYR A 1 441 ? -18.084 11.462 16.790 1.00 73.50 441 TYR A CA 1
ATOM 3539 C C . TYR A 1 441 ? -17.542 11.216 18.207 1.00 73.50 441 TYR A C 1
ATOM 3541 O O . TYR A 1 441 ? -18.293 10.841 19.105 1.00 73.50 441 TYR A O 1
ATOM 3549 N N . MET A 1 442 ? -16.238 11.438 18.424 1.00 75.62 442 MET A N 1
ATOM 3550 C CA . MET A 1 442 ? -15.636 11.313 19.756 1.00 75.62 442 MET A CA 1
ATOM 3551 C C . MET A 1 442 ? -16.262 12.296 20.751 1.00 75.62 442 MET A C 1
ATOM 3553 O O . MET A 1 442 ? -16.518 11.914 21.889 1.00 75.62 442 MET A O 1
ATOM 3557 N N . PHE A 1 443 ? -16.537 13.530 20.322 1.00 74.25 443 PHE A N 1
ATOM 3558 C CA . PHE A 1 443 ? -17.194 14.543 21.142 1.00 74.25 443 PHE A CA 1
ATOM 3559 C C . PHE A 1 443 ? -18.636 14.158 21.487 1.00 74.25 443 PHE A C 1
ATOM 3561 O O . PHE A 1 443 ? -19.007 14.199 22.657 1.00 74.25 443 PHE A O 1
ATOM 3568 N N . ASP A 1 444 ? -19.428 13.716 20.508 1.00 73.81 444 ASP A N 1
ATOM 3569 C CA . ASP A 1 444 ? -20.814 13.291 20.738 1.00 73.81 444 ASP A CA 1
ATOM 3570 C C . ASP A 1 444 ? -20.879 12.158 21.773 1.00 73.81 444 ASP A C 1
ATOM 3572 O O . ASP A 1 444 ? -21.653 12.207 22.730 1.00 73.81 444 ASP A O 1
ATOM 3576 N N . MET A 1 445 ? -20.002 11.160 21.635 1.00 74.06 445 MET A N 1
ATOM 3577 C CA . MET A 1 445 ? -19.920 10.040 22.573 1.00 74.06 445 MET A CA 1
ATOM 3578 C C . MET A 1 445 ? -19.418 10.453 23.959 1.00 74.06 445 MET A C 1
ATOM 3580 O O . MET A 1 445 ? -19.839 9.869 24.961 1.00 74.06 445 MET A O 1
ATOM 3584 N N . ALA A 1 446 ? -18.541 11.453 24.035 1.00 71.00 446 ALA A N 1
ATOM 3585 C CA . ALA A 1 446 ? -18.074 12.023 25.291 1.00 71.00 446 ALA A CA 1
ATOM 3586 C C . ALA A 1 446 ? -19.200 12.720 26.052 1.00 71.00 446 ALA A C 1
ATOM 3588 O O . ALA A 1 446 ? -19.413 12.439 27.230 1.00 71.00 446 ALA A O 1
ATOM 3589 N N . VAL A 1 447 ? -19.946 13.587 25.361 1.00 71.81 447 VAL A N 1
ATOM 3590 C CA . VAL A 1 447 ? -21.096 14.302 25.921 1.00 71.81 447 VAL A CA 1
ATOM 3591 C C . VAL A 1 447 ? -22.150 13.306 26.393 1.00 71.81 447 VAL A C 1
ATOM 3593 O O . VAL A 1 447 ? -22.617 13.413 27.523 1.00 71.81 447 VAL A O 1
ATOM 3596 N N . LEU A 1 448 ? -22.470 12.291 25.585 1.00 72.31 448 LEU A N 1
ATOM 3597 C CA . LEU A 1 448 ? -23.401 11.230 25.977 1.00 72.31 448 LEU A CA 1
ATOM 3598 C C . LEU A 1 448 ? -22.922 10.474 27.221 1.00 72.31 448 LEU A C 1
ATOM 3600 O O . LEU A 1 448 ? -23.689 10.299 28.164 1.00 72.31 448 LEU A O 1
ATOM 3604 N N . SER A 1 449 ? -21.653 10.063 27.254 1.00 68.38 449 SER A N 1
ATOM 3605 C CA . SER A 1 449 ? -21.085 9.342 28.403 1.00 68.38 449 SER A CA 1
ATOM 3606 C C . SER A 1 449 ? -21.115 10.191 29.675 1.00 68.38 449 SER A C 1
ATOM 3608 O O . SER A 1 449 ? -21.459 9.688 30.743 1.00 68.38 449 SER A O 1
ATOM 3610 N N . TRP A 1 450 ? -20.808 11.485 29.560 1.00 70.25 450 TRP A N 1
ATOM 3611 C CA . TRP A 1 450 ? -20.872 12.435 30.669 1.00 70.25 450 TRP A CA 1
ATOM 3612 C C . TRP A 1 450 ? -22.305 12.636 31.179 1.00 70.25 450 TRP A C 1
ATOM 3614 O O . TRP A 1 450 ? -22.532 12.564 32.387 1.00 70.25 450 TRP A O 1
ATOM 3624 N N . LEU A 1 451 ? -23.271 12.823 30.270 1.00 68.31 451 LEU A N 1
ATOM 3625 C CA . LEU A 1 451 ? -24.691 12.978 30.603 1.00 68.31 451 LEU A CA 1
ATOM 3626 C C . LEU A 1 451 ? -25.246 11.731 31.301 1.00 68.31 451 LEU A C 1
ATOM 3628 O O . LEU A 1 451 ? -25.996 11.846 32.266 1.00 68.31 451 LEU A O 1
ATOM 3632 N N . CYS A 1 452 ? -24.856 10.536 30.850 1.00 71.38 452 CYS A N 1
ATOM 3633 C CA . CYS A 1 452 ? -25.270 9.282 31.476 1.00 71.38 452 CYS A CA 1
ATOM 3634 C C . CYS A 1 452 ? -24.617 9.049 32.847 1.00 71.38 452 CYS A C 1
ATOM 3636 O O . CYS A 1 452 ? -25.244 8.450 33.716 1.00 71.38 452 CYS A O 1
ATOM 3638 N N . ALA A 1 453 ? -23.373 9.494 33.047 1.00 71.19 453 ALA A N 1
ATOM 3639 C CA . ALA A 1 453 ? -22.648 9.305 34.303 1.00 71.19 453 ALA A CA 1
ATOM 3640 C C . ALA A 1 453 ? -23.067 10.292 35.405 1.00 71.19 453 ALA A C 1
ATOM 3642 O O . ALA A 1 453 ? -22.911 9.980 36.583 1.00 71.19 453 ALA A O 1
ATOM 3643 N N . ASN A 1 454 ? -23.595 11.466 35.044 1.00 67.31 454 ASN A N 1
ATOM 3644 C CA . ASN A 1 454 ? -23.931 12.528 35.989 1.00 67.31 454 ASN A CA 1
ATOM 3645 C C . ASN A 1 454 ? -25.385 12.998 35.845 1.00 67.31 454 ASN A C 1
ATOM 3647 O O . ASN A 1 454 ? -25.638 14.153 35.493 1.00 67.31 454 ASN A O 1
ATOM 3651 N N . SER A 1 455 ? -26.348 12.136 36.181 1.00 61.88 455 SER A N 1
ATOM 3652 C CA . SER A 1 455 ? -27.782 12.474 36.141 1.00 61.88 455 SER A CA 1
ATOM 3653 C C . SER A 1 455 ? -28.182 13.649 37.048 1.00 61.88 455 SER A C 1
ATOM 3655 O O . SER A 1 455 ? -29.247 14.225 36.854 1.00 61.88 455 SER A O 1
ATOM 3657 N N . GLU A 1 456 ? -27.343 14.011 38.024 1.00 73.06 456 GLU A N 1
ATOM 3658 C CA . GLU A 1 456 ? -27.552 15.141 38.946 1.00 73.06 456 GLU A CA 1
ATOM 3659 C C . GLU A 1 456 ? -26.686 16.376 38.621 1.00 73.06 456 GLU A C 1
ATOM 3661 O O . GLU A 1 456 ? -26.708 17.365 39.357 1.00 73.06 456 GLU A O 1
ATOM 3666 N N . SER A 1 457 ? -25.895 16.354 37.541 1.00 60.22 457 SER A N 1
ATOM 3667 C CA . SER A 1 457 ? -25.049 17.505 37.197 1.00 60.22 457 SER A CA 1
ATOM 3668 C C . SER A 1 457 ? -25.873 18.690 36.690 1.00 60.22 457 SER A C 1
ATOM 3670 O O . SER A 1 457 ? -26.851 18.533 35.962 1.00 60.22 457 SER A O 1
ATOM 3672 N N . LYS A 1 458 ? -25.457 19.906 37.072 1.00 58.88 458 LYS A N 1
ATOM 3673 C CA . LYS A 1 458 ? -25.987 21.145 36.484 1.00 58.88 458 LYS A CA 1
ATOM 3674 C C . LYS A 1 458 ? -25.759 21.118 34.971 1.00 58.88 458 LYS A C 1
ATOM 3676 O O . LYS A 1 458 ? -24.708 20.658 34.530 1.00 58.88 458 LYS A O 1
ATOM 3681 N N . GLU A 1 459 ? -26.733 21.634 34.220 1.00 57.53 459 GLU A N 1
ATOM 3682 C CA . GLU A 1 459 ? -26.716 21.707 32.755 1.00 57.53 459 GLU A CA 1
ATOM 3683 C C . GLU A 1 459 ? -25.330 22.086 32.212 1.00 57.53 459 GLU A C 1
ATOM 3685 O O . GLU A 1 459 ? -24.711 23.055 32.667 1.00 57.53 459 GLU A O 1
ATOM 3690 N N . LEU A 1 460 ? -24.848 21.333 31.216 1.00 52.59 460 LEU A N 1
ATOM 3691 C CA . LEU A 1 460 ? -23.694 21.746 30.423 1.00 52.59 460 LEU A CA 1
ATOM 3692 C C . LEU A 1 460 ? -24.019 23.104 29.807 1.00 52.59 460 LEU A C 1
ATOM 3694 O O . LEU A 1 460 ? -24.891 23.212 28.945 1.00 52.59 460 LEU A O 1
ATOM 3698 N N . ALA A 1 461 ? -23.291 24.139 30.220 1.00 46.81 461 ALA A N 1
ATOM 3699 C CA . ALA A 1 461 ? -23.300 25.410 29.521 1.00 46.81 461 ALA A CA 1
ATOM 3700 C C . ALA A 1 461 ? -22.610 25.210 28.163 1.00 46.81 461 ALA A C 1
ATOM 3702 O O . ALA A 1 461 ? -21.409 25.430 28.009 1.00 46.81 461 ALA A O 1
ATOM 3703 N N . CYS A 1 462 ? -23.361 24.732 27.172 1.00 44.56 462 CYS A N 1
ATOM 3704 C CA . CYS A 1 462 ? -22.899 24.684 25.798 1.00 44.56 462 CYS A CA 1
ATOM 3705 C C . CYS A 1 462 ? -22.778 26.122 25.296 1.00 44.56 462 CYS A C 1
ATOM 3707 O O . CYS A 1 462 ? -23.775 26.768 24.977 1.00 44.56 462 CYS A O 1
ATOM 3709 N N . THR A 1 463 ? -21.553 26.639 25.216 1.00 44.75 463 THR A N 1
ATOM 3710 C CA . THR A 1 463 ? -21.303 27.894 24.506 1.00 44.75 463 THR A CA 1
ATOM 3711 C C . THR A 1 463 ? -21.605 27.644 23.026 1.00 44.75 463 THR A C 1
ATOM 3713 O O . THR A 1 463 ? -20.967 26.767 22.437 1.00 44.75 463 THR A O 1
ATOM 3716 N N . PRO A 1 464 ? -22.558 28.360 22.401 1.00 42.38 464 PRO A N 1
ATOM 3717 C CA . PRO A 1 464 ? -22.862 28.168 20.991 1.00 42.38 464 PRO A CA 1
ATOM 3718 C C . PRO A 1 464 ? -21.586 28.308 20.167 1.00 42.38 464 PRO A C 1
ATOM 3720 O O . PRO A 1 464 ? -20.806 29.241 20.391 1.00 42.38 464 PRO A O 1
ATOM 3723 N N . ALA A 1 465 ? -21.371 27.398 19.214 1.00 42.47 465 ALA A N 1
ATOM 3724 C CA . ALA A 1 465 ? -20.281 27.528 18.260 1.00 42.47 465 ALA A CA 1
ATOM 3725 C C . ALA A 1 465 ? -20.390 28.914 17.611 1.00 42.47 465 ALA A C 1
ATOM 3727 O O . ALA A 1 465 ? -21.373 29.209 16.927 1.00 42.47 465 ALA A O 1
ATOM 3728 N N . ARG A 1 466 ? -19.414 29.797 17.873 1.00 38.91 466 ARG A N 1
ATOM 3729 C CA . ARG A 1 466 ? -19.355 31.105 17.217 1.00 38.91 466 ARG A CA 1
ATOM 3730 C C . ARG A 1 466 ? -19.359 30.838 15.719 1.00 38.91 466 ARG A C 1
ATOM 3732 O O . ARG A 1 466 ? -18.406 30.265 15.199 1.00 38.91 466 ARG A O 1
ATOM 3739 N N . SER A 1 467 ? -20.430 31.241 15.041 1.00 34.56 467 SER A N 1
ATOM 3740 C CA . SER A 1 467 ? -20.493 31.220 13.587 1.00 34.56 467 SER A CA 1
ATOM 3741 C C . SER A 1 467 ? -19.326 32.059 13.075 1.00 34.56 467 SER A C 1
ATOM 3743 O O . SER A 1 467 ? -19.353 33.289 13.184 1.00 34.56 467 SER A O 1
ATOM 3745 N N . VAL A 1 468 ? -18.279 31.407 12.578 1.00 38.12 468 VAL A N 1
ATOM 3746 C CA . VAL A 1 468 ? -17.200 32.088 11.870 1.00 38.12 468 VAL A CA 1
ATOM 3747 C C . VAL A 1 468 ? -17.832 32.610 10.588 1.00 38.12 468 VAL A C 1
ATOM 3749 O O . VAL A 1 468 ? -18.068 31.859 9.645 1.00 38.12 468 VAL A O 1
ATOM 3752 N N . ARG A 1 469 ? -18.203 33.893 10.584 1.00 36.19 469 ARG A N 1
ATOM 3753 C CA . ARG A 1 469 ? -18.555 34.586 9.349 1.00 36.19 469 ARG A CA 1
ATOM 3754 C C . ARG A 1 469 ? -17.259 34.716 8.558 1.00 36.19 469 ARG A C 1
ATOM 3756 O O . ARG A 1 469 ? -16.360 35.439 8.978 1.00 36.19 469 ARG A O 1
ATOM 3763 N N . HIS A 1 470 ? -17.148 33.966 7.468 1.00 40.22 470 HIS A N 1
ATOM 3764 C CA . HIS A 1 470 ? -16.148 34.239 6.446 1.00 40.22 470 HIS A CA 1
ATOM 3765 C C . HIS A 1 470 ? -16.555 35.550 5.765 1.00 40.22 470 HIS A C 1
ATOM 3767 O O . HIS A 1 470 ? -17.520 35.562 5.004 1.00 40.22 470 HIS A O 1
ATOM 3773 N N . ASN A 1 471 ? -15.881 36.641 6.135 1.00 41.00 471 ASN A N 1
ATOM 3774 C CA . ASN A 1 471 ? -15.871 37.884 5.365 1.00 41.00 471 ASN A CA 1
ATOM 3775 C C . ASN A 1 471 ? -14.767 37.818 4.317 1.00 41.00 471 ASN A C 1
ATOM 3777 O O . ASN A 1 471 ? -13.678 37.305 4.672 1.00 41.00 471 ASN A O 1
#

Radius of gyration: 26.45 Å; Cα contacts (8 Å, |Δi|>4): 649; chains: 1; bounding box: 61×82×71 Å